Protein AF-A0A0D2AFC0-F1 (afdb_monomer)

pLDDT: mean 76.7, std 15.27, range [37.78, 96.12]

Organism: NCBI:txid253628

Solvent-accessible surface area (backbone atoms only — not comparable to full-atom values): 26621 Å² total; per-residue (Å²): 107,63,68,58,48,31,53,48,47,60,70,55,43,52,55,47,81,60,51,35,32,42,37,38,34,29,45,42,29,90,79,86,45,70,69,43,75,47,75,46,79,45,50,64,68,56,61,73,62,52,71,97,70,82,66,80,86,52,96,75,54,50,49,66,20,34,40,34,39,32,25,37,30,46,81,75,99,47,49,31,34,31,43,46,69,71,55,46,56,49,48,38,62,78,33,56,51,63,70,59,46,58,46,43,74,69,44,63,78,32,40,81,47,78,50,77,39,46,70,35,89,90,42,67,86,74,35,71,36,34,41,37,42,34,45,28,58,48,57,43,84,92,75,46,35,54,32,41,33,38,24,30,33,65,88,76,36,27,38,25,22,39,37,36,12,47,33,32,75,46,65,46,65,40,88,90,38,70,92,63,54,62,27,58,51,62,56,48,50,61,52,51,69,74,40,68,92,46,47,62,43,85,53,42,65,63,40,51,52,54,45,50,55,51,52,53,52,48,49,44,48,66,54,54,52,47,47,57,50,45,54,49,35,53,75,71,65,81,57,88,80,81,73,91,84,42,73,64,57,58,51,51,55,58,58,49,67,58,52,75,79,72,76,80,94,84,67,80,89,84,64,65,53,70,68,62,47,53,55,50,52,55,50,52,53,51,52,50,54,53,45,62,61,53,47,52,45,31,49,50,51,33,51,51,45,50,50,52,56,50,52,40,60,77,69,49,74,66,82,63,94,81,62,76,58,61,56,62,50,49,37,52,50,44,37,52,53,22,53,51,51,38,54,50,48,53,52,53,50,54,52,50,53,50,52,52,55,51,52,52,51,42,50,51,51,42,54,51,49,51,52,51,50,51,51,52,52,50,53,52,50,49,52,53,52,55,53,49,52,52,56,55,49,51,53,53,49,53,49,57,61,47,49,46,48,52,51,49,53,48,54,64,65,63,73,77,61,85,82,78,79,76,88,89,74,67,104,63,66,92,64,61,60,56,54,55,67,49,35,52,58,50,38,50,50,49,50,50,53,50,54,50,52,51,52,52,52,55,50,51,55,48,52,56,49,54,54,52,54,55,54,55,62,59,73,76,106

Structure (mmCIF, N/CA/C/O backbone):
data_AF-A0A0D2AFC0-F1
#
_entry.id   AF-A0A0D2AFC0-F1
#
loop_
_atom_site.group_PDB
_atom_site.id
_atom_site.type_symbol
_atom_site.label_atom_id
_atom_site.label_alt_id
_atom_site.label_comp_id
_atom_site.label_asym_id
_atom_site.label_entity_id
_atom_site.label_seq_id
_atom_site.pdbx_PDB_ins_code
_atom_site.Cartn_x
_atom_site.Cartn_y
_atom_site.Cartn_z
_atom_site.occupancy
_atom_site.B_iso_or_equiv
_atom_site.auth_seq_id
_atom_site.auth_comp_id
_atom_site.auth_asym_id
_atom_site.auth_atom_id
_atom_site.pdbx_PDB_model_num
ATOM 1 N N . MET A 1 1 ? -28.592 10.069 3.869 1.00 50.53 1 MET A N 1
ATOM 2 C CA . MET A 1 1 ? -27.474 9.676 2.987 1.00 50.53 1 MET A CA 1
ATOM 3 C C . MET A 1 1 ? -26.913 8.313 3.384 1.00 50.53 1 MET A C 1
ATOM 5 O O . MET A 1 1 ? -27.216 7.357 2.685 1.00 50.53 1 MET A O 1
ATOM 9 N N . PHE A 1 2 ? -26.285 8.172 4.559 1.00 52.59 2 PHE A N 1
ATOM 10 C CA . PHE A 1 2 ? -25.683 6.910 5.035 1.00 52.59 2 PHE A CA 1
ATOM 11 C C . PHE A 1 2 ? -26.592 5.670 4.975 1.00 52.59 2 PHE A C 1
ATOM 13 O O . PHE A 1 2 ? -26.170 4.616 4.520 1.00 52.59 2 PHE A O 1
ATOM 20 N N . ARG A 1 3 ? -27.876 5.784 5.352 1.00 66.12 3 ARG A N 1
ATOM 21 C CA . ARG A 1 3 ? -28.827 4.657 5.249 1.00 66.12 3 ARG A CA 1
ATOM 22 C C . ARG A 1 3 ? -29.065 4.188 3.810 1.00 66.12 3 ARG A C 1
ATOM 24 O O . ARG A 1 3 ? -29.217 2.992 3.594 1.00 66.12 3 ARG A O 1
ATOM 31 N N . ALA A 1 4 ? -29.095 5.108 2.845 1.00 64.38 4 ALA A N 1
ATOM 32 C CA . ALA A 1 4 ? -29.306 4.777 1.436 1.00 64.38 4 ALA A CA 1
ATOM 33 C C . ALA A 1 4 ? -28.051 4.138 0.820 1.00 64.38 4 ALA A C 1
ATOM 35 O O . ALA A 1 4 ? -28.157 3.180 0.063 1.00 64.38 4 ALA A O 1
ATOM 36 N N . GLU A 1 5 ? -26.863 4.623 1.189 1.00 67.88 5 GLU A N 1
ATOM 37 C CA . GLU A 1 5 ? -25.587 4.029 0.768 1.00 67.88 5 GLU A CA 1
ATOM 38 C C . GLU A 1 5 ? -25.391 2.637 1.362 1.00 67.88 5 GLU A C 1
ATOM 40 O O . GLU A 1 5 ? -25.075 1.702 0.634 1.00 67.88 5 GLU A O 1
ATOM 45 N N . ARG A 1 6 ? -25.698 2.472 2.652 1.00 77.31 6 ARG A N 1
ATOM 46 C CA . ARG A 1 6 ? -25.731 1.167 3.317 1.00 77.31 6 ARG A CA 1
ATOM 47 C C . ARG A 1 6 ? -26.692 0.200 2.621 1.00 77.31 6 ARG A C 1
ATOM 49 O O . ARG A 1 6 ? -26.333 -0.944 2.377 1.00 77.31 6 ARG A O 1
ATOM 56 N N . GLN A 1 7 ? -27.913 0.636 2.300 1.00 73.81 7 GLN A N 1
ATOM 57 C CA . GLN A 1 7 ? -28.886 -0.214 1.602 1.00 73.81 7 GLN A CA 1
ATOM 58 C C . GLN A 1 7 ? -28.420 -0.611 0.198 1.00 73.81 7 GLN A C 1
ATOM 60 O O . GLN A 1 7 ? -28.659 -1.743 -0.211 1.00 73.81 7 GLN A O 1
ATOM 65 N N . ARG A 1 8 ? -27.724 0.285 -0.512 1.00 76.94 8 ARG A N 1
ATOM 66 C CA . ARG A 1 8 ? -27.108 -0.018 -1.808 1.00 76.94 8 ARG A CA 1
ATOM 67 C C . ARG A 1 8 ? -26.016 -1.081 -1.677 1.00 76.94 8 ARG A C 1
ATOM 69 O O . ARG A 1 8 ? -26.073 -2.060 -2.408 1.00 76.94 8 ARG A O 1
ATOM 76 N N . ALA A 1 9 ? -25.098 -0.913 -0.724 1.00 62.31 9 ALA A N 1
ATOM 77 C CA . ALA A 1 9 ? -23.998 -1.850 -0.483 1.00 62.31 9 ALA A CA 1
ATOM 78 C C . ALA A 1 9 ? -24.488 -3.246 -0.051 1.00 62.31 9 ALA A C 1
ATOM 80 O O . ALA A 1 9 ? -23.914 -4.268 -0.410 1.00 62.31 9 ALA A O 1
ATOM 81 N N . LEU A 1 10 ? -25.596 -3.309 0.697 1.00 66.62 10 LEU A N 1
ATOM 82 C CA . LEU A 1 10 ? -26.253 -4.579 1.026 1.00 66.62 10 LEU A CA 1
ATOM 83 C C . LEU A 1 10 ? -26.906 -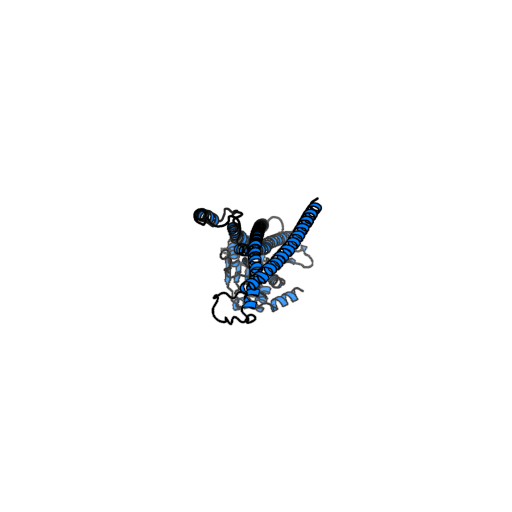5.251 -0.185 1.00 66.62 10 LEU A C 1
ATOM 85 O O . LEU A 1 10 ? -27.021 -6.472 -0.206 1.00 66.62 10 LEU A O 1
ATOM 89 N N . ALA A 1 11 ? -27.389 -4.472 -1.153 1.00 63.38 11 ALA A N 1
ATOM 90 C CA . ALA A 1 11 ? -28.033 -5.001 -2.351 1.00 63.38 11 ALA A CA 1
ATOM 91 C C . ALA A 1 11 ? -27.020 -5.491 -3.400 1.00 63.38 11 ALA A C 1
ATOM 93 O O . ALA A 1 11 ? -27.361 -6.363 -4.192 1.00 63.38 11 ALA A O 1
ATOM 94 N N . SER A 1 12 ? -25.801 -4.940 -3.407 1.00 57.91 12 SER A N 1
ATOM 95 C CA . SER A 1 12 ? -24.704 -5.307 -4.316 1.00 57.91 12 SER A CA 1
ATOM 96 C C . SER A 1 12 ? -23.856 -6.489 -3.831 1.00 57.91 12 SER A C 1
ATOM 98 O O . SER A 1 12 ? -23.045 -6.998 -4.601 1.00 57.91 12 SER A O 1
ATOM 100 N N . ALA A 1 13 ? -24.000 -6.914 -2.571 1.00 57.88 13 ALA A N 1
ATOM 101 C CA . ALA A 1 13 ? -23.167 -7.960 -1.989 1.00 57.88 13 ALA A CA 1
ATOM 102 C C . ALA A 1 13 ? -23.596 -9.378 -2.430 1.00 57.88 13 ALA A C 1
ATOM 104 O O . ALA A 1 13 ? -24.714 -9.799 -2.136 1.00 57.88 13 ALA A O 1
ATOM 105 N N . ASP A 1 14 ? -22.699 -10.140 -3.077 1.00 58.59 14 ASP A N 1
ATOM 106 C CA . ASP A 1 14 ? -22.885 -11.587 -3.332 1.00 58.59 14 ASP A CA 1
ATOM 107 C C . ASP A 1 14 ? -22.420 -12.388 -2.104 1.00 58.59 14 ASP A C 1
ATOM 109 O O . ASP A 1 14 ? -21.255 -12.306 -1.694 1.00 58.59 14 ASP A O 1
ATOM 113 N N . CYS A 1 15 ? -23.344 -13.140 -1.504 1.00 54.88 15 CYS A N 1
ATOM 114 C CA . CYS A 1 15 ? -23.172 -13.831 -0.230 1.00 54.88 15 CYS A CA 1
ATOM 115 C C . CYS A 1 15 ? -22.969 -15.338 -0.441 1.00 54.88 15 CYS A C 1
ATOM 117 O O . CYS A 1 15 ? -23.855 -16.003 -0.978 1.00 54.88 15 CYS A O 1
ATOM 119 N N . ARG A 1 16 ? -21.845 -15.907 0.017 1.00 55.41 16 ARG A N 1
ATOM 120 C CA . ARG A 1 16 ? -21.543 -17.354 -0.100 1.00 55.41 16 ARG A CA 1
ATOM 121 C C . ARG A 1 16 ? -21.120 -17.959 1.237 1.00 55.41 16 ARG A C 1
ATOM 123 O O . ARG A 1 16 ? -20.738 -17.201 2.123 1.00 55.41 16 ARG A O 1
ATOM 130 N N . ASP A 1 17 ? -21.226 -19.292 1.344 1.00 55.62 17 ASP A N 1
ATOM 131 C CA . ASP A 1 17 ? -20.921 -20.160 2.499 1.00 55.62 17 ASP A CA 1
ATOM 132 C C . ASP A 1 17 ? -20.212 -19.459 3.667 1.00 55.62 17 ASP A C 1
ATOM 134 O O . ASP A 1 17 ? -19.065 -19.014 3.548 1.00 55.62 17 ASP A O 1
ATOM 138 N N . THR A 1 18 ? -20.893 -19.374 4.814 1.00 56.69 18 THR A N 1
ATOM 139 C CA . THR A 1 18 ? -20.392 -18.644 5.982 1.00 56.69 18 THR A CA 1
ATOM 140 C C . THR A 1 18 ? -19.062 -19.194 6.467 1.00 56.69 18 THR A C 1
ATOM 142 O O . THR A 1 18 ? -18.979 -20.315 6.971 1.00 56.69 18 THR A O 1
ATOM 145 N N . GLN A 1 19 ? -18.040 -18.349 6.389 1.00 71.69 19 GLN A N 1
ATOM 146 C CA . GLN A 1 19 ? -16.761 -18.532 7.064 1.00 71.69 19 GLN A CA 1
ATOM 147 C C . GLN A 1 19 ? -16.556 -17.353 8.012 1.00 71.69 19 GLN A C 1
ATOM 149 O O . GLN A 1 19 ? -15.789 -16.429 7.736 1.00 71.69 19 GLN A O 1
ATOM 154 N N . LEU A 1 20 ? -17.313 -17.367 9.110 1.00 85.25 20 LEU A N 1
ATOM 155 C CA . LEU A 1 20 ? -17.203 -16.392 10.185 1.00 85.25 20 LEU A CA 1
ATOM 156 C C . LEU A 1 20 ? -16.327 -16.968 11.292 1.00 85.25 20 LEU A C 1
ATOM 158 O O . LEU A 1 20 ? -16.495 -18.118 11.689 1.00 85.25 20 LEU A O 1
ATOM 162 N N . TRP A 1 21 ? -15.431 -16.153 11.822 1.00 88.06 21 TRP A N 1
ATOM 163 C CA . TRP A 1 21 ? -14.690 -16.453 13.037 1.00 88.06 21 TRP A CA 1
ATOM 164 C C . TRP A 1 21 ? -15.018 -15.421 14.101 1.00 88.06 21 TRP A C 1
ATOM 166 O O . TRP A 1 21 ? -15.211 -14.247 13.788 1.00 88.06 21 TRP A O 1
ATOM 176 N N . LEU A 1 22 ? -15.068 -15.854 15.353 1.00 90.19 22 LEU A N 1
ATOM 177 C CA . LEU A 1 22 ? -15.228 -14.974 16.496 1.00 90.19 22 LEU A CA 1
ATOM 178 C C . LEU A 1 22 ? -13.987 -15.050 17.374 1.00 90.19 22 LEU A C 1
ATOM 180 O O . LEU A 1 22 ? -13.586 -16.136 17.792 1.00 90.19 22 LEU A O 1
ATOM 184 N N . LEU A 1 23 ? -13.416 -13.885 17.666 1.00 90.94 23 LEU A N 1
ATOM 185 C CA . LEU A 1 23 ? -12.349 -13.705 18.634 1.00 90.94 23 LEU A CA 1
ATOM 186 C C . LEU A 1 23 ? -12.889 -12.977 19.866 1.00 90.94 23 LEU A C 1
ATOM 188 O O . LEU A 1 23 ? -13.403 -11.864 19.755 1.00 90.94 23 LEU A O 1
ATOM 192 N N . GLU A 1 24 ? -12.751 -13.591 21.037 1.00 91.56 24 GLU A N 1
ATOM 193 C CA . GLU A 1 24 ? -13.150 -13.023 22.323 1.00 91.56 24 GLU A CA 1
ATOM 194 C C . GLU A 1 24 ? -11.982 -13.021 23.309 1.00 91.56 24 GLU A C 1
ATOM 196 O O . GLU A 1 24 ? -11.335 -14.046 23.520 1.00 91.56 24 GLU A O 1
ATOM 201 N N . CYS A 1 25 ? -11.748 -11.880 23.953 1.00 90.12 25 CYS A N 1
ATOM 202 C CA . CYS A 1 25 ? -10.840 -11.764 25.089 1.00 90.12 25 CYS A CA 1
ATOM 203 C C . CYS A 1 25 ? -11.656 -11.572 26.363 1.00 90.12 25 CYS A C 1
ATOM 205 O O . CYS A 1 25 ? -12.427 -10.611 26.472 1.00 90.12 25 CYS A O 1
ATOM 207 N N . CYS A 1 26 ? -11.473 -12.473 27.322 1.00 87.25 26 CYS A N 1
ATOM 208 C CA . CYS A 1 26 ? -12.219 -12.511 28.572 1.00 87.25 26 CYS A CA 1
ATOM 209 C C . CYS A 1 26 ? -11.268 -12.382 29.760 1.00 87.25 26 CYS A C 1
ATOM 211 O O . CYS A 1 26 ? -10.314 -13.160 29.874 1.00 87.25 26 CYS A O 1
ATOM 213 N N . ASP A 1 27 ? -11.556 -11.433 30.652 1.00 82.25 27 ASP A N 1
ATOM 214 C CA . ASP A 1 27 ? -10.816 -11.264 31.903 1.00 82.25 27 ASP A CA 1
ATOM 215 C C . ASP A 1 27 ? -10.863 -12.538 32.756 1.00 82.25 27 ASP A C 1
ATOM 217 O O . ASP A 1 27 ? -11.781 -13.360 32.658 1.00 82.25 27 ASP A O 1
ATOM 221 N N . ALA A 1 28 ? -9.880 -12.666 33.644 1.00 71.38 28 ALA A N 1
ATOM 222 C CA . ALA A 1 28 ? -9.884 -13.667 34.698 1.00 71.38 28 ALA A CA 1
ATOM 223 C C . ALA A 1 28 ? -11.192 -13.613 35.511 1.00 71.38 28 ALA A C 1
ATOM 225 O O . ALA A 1 28 ? -11.603 -12.550 35.984 1.00 71.38 28 ALA A O 1
ATOM 226 N N . ALA A 1 29 ? -11.839 -14.765 35.712 1.00 63.09 29 ALA A N 1
ATOM 227 C CA . ALA A 1 29 ? -12.912 -14.873 36.698 1.00 63.09 29 ALA A CA 1
ATOM 228 C C . ALA A 1 29 ? -12.354 -14.583 38.105 1.00 63.09 29 ALA A C 1
ATOM 230 O O . ALA A 1 29 ? -11.208 -14.934 38.399 1.00 63.09 29 ALA A O 1
ATOM 231 N N . GLN A 1 30 ? -13.165 -13.973 38.980 1.00 56.94 30 GLN A N 1
ATOM 232 C CA . GLN A 1 30 ? -12.743 -13.506 40.314 1.00 56.94 30 GLN A CA 1
ATOM 233 C C . GLN A 1 30 ? -12.141 -14.621 41.198 1.00 56.94 30 GLN A C 1
ATOM 235 O O . GLN A 1 30 ? -11.367 -14.331 42.107 1.00 56.94 30 GLN A O 1
ATOM 240 N N . SER A 1 31 ? -12.421 -15.896 40.902 1.00 46.75 31 SER A N 1
ATOM 241 C CA . SER A 1 31 ? -11.802 -17.065 41.530 1.00 46.75 31 SER A CA 1
ATOM 242 C C . SER A 1 31 ? -10.705 -17.682 40.638 1.00 46.75 31 SER A C 1
ATOM 244 O O . SER A 1 31 ? -10.958 -18.623 39.888 1.00 46.75 31 SER A O 1
ATOM 246 N N . ALA A 1 32 ? -9.476 -17.164 40.727 1.00 52.44 32 ALA A N 1
ATOM 247 C CA . ALA A 1 32 ? -8.241 -17.808 40.240 1.00 52.44 32 ALA A CA 1
ATOM 248 C C . ALA A 1 32 ? -8.150 -18.168 38.733 1.00 52.44 32 ALA A C 1
ATOM 250 O O . ALA A 1 32 ? -7.358 -19.033 38.358 1.00 52.44 32 ALA A O 1
ATOM 251 N N . GLY A 1 33 ? -8.921 -17.519 37.855 1.00 62.12 33 GLY A N 1
ATOM 252 C CA . GLY A 1 33 ? -8.792 -17.719 36.406 1.00 62.12 33 GLY A CA 1
ATOM 253 C C . GLY A 1 33 ? -7.587 -16.980 35.813 1.00 62.12 33 GLY A C 1
ATOM 254 O O . GLY A 1 33 ? -7.225 -15.907 36.282 1.00 62.12 33 GLY A O 1
ATOM 255 N N . THR A 1 34 ? -6.979 -17.513 34.753 1.00 76.12 34 THR A N 1
ATOM 256 C CA . THR A 1 34 ? -6.109 -16.727 33.864 1.00 76.12 34 THR A CA 1
ATOM 257 C C . THR A 1 34 ? -6.965 -15.985 32.829 1.00 76.12 34 THR A C 1
ATOM 259 O O . THR A 1 34 ? -8.033 -16.484 32.462 1.00 76.12 34 THR A O 1
ATOM 262 N N . PRO A 1 35 ? -6.551 -14.795 32.352 1.00 83.31 35 PRO A N 1
ATOM 263 C CA . PRO A 1 35 ? -7.200 -14.158 31.210 1.00 83.31 35 PRO A CA 1
ATOM 264 C C . PRO A 1 35 ? -7.136 -15.098 30.000 1.00 83.31 35 PRO A C 1
ATOM 266 O O . PRO A 1 35 ? -6.116 -15.747 29.763 1.00 83.31 35 PRO A O 1
ATOM 269 N N . THR A 1 36 ? -8.233 -15.201 29.249 1.00 87.38 36 THR A N 1
ATOM 270 C CA . THR A 1 36 ? -8.338 -16.145 28.125 1.00 87.38 36 THR A CA 1
ATOM 271 C C . THR A 1 36 ? -8.664 -15.428 26.827 1.00 87.38 36 THR A C 1
ATOM 273 O O . THR A 1 36 ? -9.523 -14.548 26.796 1.00 87.38 36 THR A O 1
ATOM 276 N N . VAL A 1 37 ? -7.994 -15.836 25.750 1.00 88.56 37 VAL A N 1
ATOM 277 C CA . VAL A 1 37 ? -8.337 -15.454 24.379 1.00 88.56 37 VAL A CA 1
ATOM 278 C C . VAL A 1 37 ? -8.911 -16.682 23.691 1.00 88.56 37 VAL A C 1
ATOM 280 O O . VAL A 1 37 ? -8.296 -17.747 23.680 1.00 88.56 37 VAL A O 1
ATOM 283 N N . ARG A 1 38 ? -10.124 -16.558 23.159 1.00 87.50 38 ARG A N 1
ATOM 284 C CA . ARG A 1 38 ? -10.822 -17.616 22.427 1.00 87.50 38 ARG A CA 1
ATOM 285 C C . ARG A 1 38 ? -10.986 -17.177 20.985 1.00 87.50 38 ARG A C 1
ATOM 287 O O . ARG A 1 38 ? -11.400 -16.052 20.736 1.00 87.50 38 ARG A O 1
ATOM 294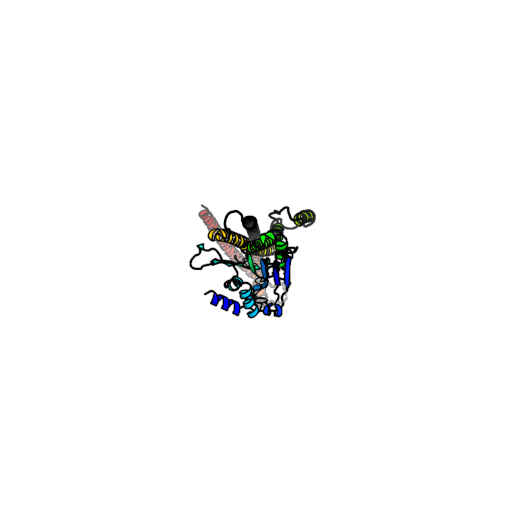 N N . CYS A 1 39 ? -10.673 -18.063 20.051 1.00 87.00 39 CYS A N 1
ATOM 295 C CA . CYS A 1 39 ? -10.860 -17.839 18.625 1.00 87.00 39 CYS A CA 1
ATOM 296 C C . CYS A 1 39 ? -11.507 -19.090 18.032 1.00 87.00 39 CYS A C 1
ATOM 298 O O . CYS A 1 39 ? -10.921 -20.171 18.086 1.00 87.00 39 CYS A O 1
ATOM 300 N N . GLU A 1 40 ? -12.732 -18.971 17.525 1.00 87.38 40 GLU A N 1
ATOM 301 C CA . GLU A 1 40 ? -13.500 -20.115 17.027 1.00 87.38 40 GLU A CA 1
ATOM 302 C C . GLU A 1 40 ? -14.260 -19.793 15.739 1.00 87.38 40 GLU A C 1
ATOM 304 O O . GLU A 1 40 ? -14.728 -18.674 15.530 1.00 87.38 40 GLU A O 1
ATOM 309 N N . ALA A 1 41 ? -14.408 -20.802 14.881 1.00 85.00 41 ALA A N 1
ATOM 310 C CA . ALA A 1 41 ? -15.235 -20.714 13.686 1.00 85.00 41 ALA A CA 1
ATOM 311 C C . ALA A 1 41 ? -16.722 -20.839 14.055 1.00 85.00 41 ALA A C 1
ATOM 313 O O . ALA A 1 41 ? -17.114 -21.676 14.871 1.00 85.00 41 ALA A O 1
ATOM 314 N N . TRP A 1 42 ? -17.556 -20.007 13.442 1.00 84.88 42 TRP A N 1
ATOM 315 C CA . TRP A 1 42 ? -18.993 -19.937 13.674 1.00 84.88 42 TRP A CA 1
ATOM 316 C C . TRP A 1 42 ? -19.764 -20.375 12.429 1.00 84.88 42 TRP A C 1
ATOM 318 O O . TRP A 1 42 ? -19.487 -19.924 11.318 1.00 84.88 42 TRP A O 1
ATOM 328 N N . SER A 1 43 ? -20.764 -21.238 12.628 1.00 81.69 43 SER A N 1
ATOM 329 C CA . SER A 1 43 ? -21.727 -21.612 11.588 1.00 81.69 43 SER A CA 1
ATOM 330 C C . SER A 1 43 ? -22.834 -20.561 11.451 1.00 81.69 43 SER A C 1
ATOM 332 O O . SER A 1 43 ? -23.143 -19.848 12.411 1.00 81.69 43 SER A O 1
ATOM 334 N N . SER A 1 44 ? -23.497 -20.516 10.288 1.00 78.38 44 SER A N 1
ATOM 335 C CA . SER A 1 44 ? -24.725 -19.730 10.077 1.00 78.38 44 SER A CA 1
ATOM 336 C C . SER A 1 44 ? -25.768 -19.938 11.176 1.00 78.38 44 SER A C 1
ATOM 338 O O . SER A 1 44 ? -26.367 -18.978 11.653 1.00 78.38 44 SER A O 1
ATOM 340 N N . GLU A 1 45 ? -26.000 -21.187 11.588 1.00 80.62 45 GLU A N 1
ATOM 341 C CA . GLU A 1 45 ? -26.992 -21.518 12.617 1.00 80.62 45 GLU A CA 1
ATOM 342 C C . GLU A 1 45 ? -26.627 -20.896 13.963 1.00 80.62 45 GLU A C 1
ATOM 344 O O . GLU A 1 45 ? -27.470 -20.274 14.607 1.00 80.62 45 GLU A O 1
ATOM 349 N N . ARG A 1 46 ? -25.350 -20.991 14.351 1.00 81.62 46 ARG A N 1
ATOM 350 C CA . ARG A 1 46 ? -24.843 -20.417 15.599 1.00 81.62 46 ARG A CA 1
ATOM 351 C C . ARG A 1 46 ? -24.908 -18.890 15.593 1.00 81.62 46 ARG A C 1
ATOM 353 O O . ARG A 1 46 ? -25.275 -18.298 16.600 1.00 81.62 46 ARG A O 1
ATOM 360 N N . LEU A 1 47 ? -24.613 -18.264 14.454 1.00 81.69 47 LEU A N 1
ATOM 361 C CA . LEU A 1 47 ? -24.730 -16.818 14.257 1.00 81.69 47 LEU A CA 1
ATOM 362 C C . LEU A 1 47 ? -26.183 -16.332 14.338 1.00 81.69 47 LEU A C 1
ATOM 364 O O . LEU A 1 47 ? -26.456 -15.298 14.936 1.00 81.69 47 LEU A O 1
ATOM 368 N N . ARG A 1 48 ? -27.138 -17.076 13.771 1.00 79.25 48 ARG A N 1
ATOM 369 C CA . ARG A 1 48 ? -28.570 -16.737 13.867 1.00 79.25 48 ARG A CA 1
ATOM 370 C C . ARG A 1 48 ? -29.138 -16.986 15.260 1.00 79.25 48 ARG A C 1
ATOM 372 O O . ARG A 1 48 ? -30.045 -16.277 15.680 1.00 79.25 48 ARG A O 1
ATOM 379 N N . ALA A 1 49 ? -28.597 -17.974 15.965 1.00 80.50 49 ALA A N 1
ATOM 380 C CA . ALA A 1 49 ? -28.909 -18.260 17.358 1.00 80.50 49 ALA A CA 1
ATOM 381 C C . ALA A 1 49 ? -28.107 -17.390 18.344 1.00 80.50 49 ALA A C 1
ATOM 383 O O . ALA A 1 49 ? -28.149 -17.661 19.545 1.00 80.50 49 ALA A O 1
ATOM 384 N N . TRP A 1 50 ? -27.370 -16.376 17.863 1.00 77.12 50 TRP A N 1
ATOM 385 C CA . TRP A 1 50 ? -26.551 -15.517 18.713 1.00 77.12 50 TRP A CA 1
ATOM 386 C C . TRP A 1 50 ? -27.430 -14.899 19.810 1.00 77.12 50 TRP A C 1
ATOM 388 O O . TRP A 1 50 ? -28.384 -14.178 19.504 1.00 77.12 50 TRP A O 1
ATOM 398 N N . PRO A 1 51 ? -27.151 -15.173 21.097 1.00 58.47 51 PRO A N 1
ATOM 399 C CA . PRO A 1 51 ? -27.963 -14.644 22.177 1.00 58.47 51 PRO A CA 1
ATOM 400 C C . PRO A 1 51 ? -27.795 -13.123 22.249 1.00 58.47 51 PRO A C 1
ATOM 402 O O . PRO A 1 51 ? -26.700 -12.630 22.508 1.00 58.47 51 PRO A O 1
ATOM 405 N N . ILE A 1 52 ? -28.908 -12.404 22.080 1.00 51.22 52 ILE A N 1
ATOM 406 C CA . ILE A 1 52 ? -29.052 -10.931 21.975 1.00 51.22 52 ILE A CA 1
ATOM 407 C C . ILE A 1 52 ? -28.550 -10.166 23.232 1.00 51.22 52 ILE A C 1
ATOM 409 O O . ILE A 1 52 ? -28.641 -8.946 23.350 1.00 51.22 52 ILE A O 1
ATOM 413 N N . THR A 1 53 ? -27.994 -10.865 24.219 1.00 49.44 53 THR A N 1
ATOM 414 C CA . THR A 1 53 ? -27.532 -10.299 25.486 1.00 49.44 53 THR A CA 1
ATOM 415 C C . THR A 1 53 ? -26.370 -11.107 26.051 1.00 49.44 53 THR A C 1
ATOM 417 O O . THR A 1 53 ? -26.559 -12.012 26.857 1.00 49.44 53 THR A O 1
ATOM 420 N N . LEU A 1 54 ? -25.145 -10.727 25.695 1.00 48.41 54 LEU A N 1
ATOM 421 C CA . LEU A 1 54 ? -23.958 -10.988 26.516 1.00 48.41 54 LEU A CA 1
ATOM 422 C C . LEU A 1 54 ? -23.359 -9.651 26.966 1.00 48.41 54 LEU A C 1
ATOM 424 O O . LEU A 1 54 ? -22.193 -9.351 26.726 1.00 48.41 54 LEU A O 1
ATOM 428 N N . ARG A 1 55 ? -24.189 -8.829 27.622 1.00 49.81 55 ARG A N 1
ATOM 429 C CA . ARG A 1 55 ? -23.712 -7.975 28.717 1.00 49.81 55 ARG A CA 1
ATOM 430 C C . ARG A 1 55 ? -23.576 -8.922 29.903 1.00 49.81 55 ARG A C 1
ATOM 432 O O . ARG A 1 55 ? -24.560 -9.578 30.221 1.00 49.81 55 ARG A O 1
ATOM 439 N N . SER A 1 56 ? -22.398 -9.076 30.507 1.00 48.66 56 SER A N 1
ATOM 440 C CA . SER A 1 56 ? -22.237 -9.998 31.642 1.00 48.66 56 SER A CA 1
ATOM 441 C C . SER A 1 56 ? -23.232 -9.613 32.747 1.00 48.66 56 SER A C 1
ATOM 443 O O . SER A 1 56 ? -23.096 -8.547 33.347 1.00 48.66 56 SER A O 1
ATOM 445 N N . THR A 1 57 ? -24.259 -10.423 32.998 1.00 44.53 57 THR A N 1
ATOM 446 C CA . THR A 1 57 ? -25.302 -10.091 33.985 1.00 44.53 57 THR A CA 1
ATOM 447 C C . THR A 1 57 ? -25.042 -10.694 35.366 1.00 44.53 57 THR A C 1
ATOM 449 O O . THR A 1 57 ? -25.845 -10.483 36.268 1.00 44.53 57 THR A O 1
ATOM 452 N N . GLY A 1 58 ? -23.926 -11.407 35.570 1.00 49.81 58 GLY A N 1
ATOM 453 C CA . GLY A 1 58 ? -23.570 -12.010 36.858 1.00 49.81 58 GLY A CA 1
ATOM 454 C C . GLY A 1 58 ? -22.207 -11.541 37.390 1.00 49.81 58 GLY A C 1
ATOM 455 O O . GLY A 1 58 ? -21.281 -11.396 36.592 1.00 49.81 58 GLY A O 1
ATOM 456 N N . PRO A 1 59 ? -22.046 -11.339 38.714 1.00 52.81 59 PRO A N 1
ATOM 457 C CA . PRO A 1 59 ? -20.766 -10.973 39.333 1.00 52.81 59 PRO A CA 1
ATOM 458 C C . PRO A 1 59 ? -19.666 -12.044 39.173 1.00 52.81 59 PRO A C 1
ATOM 460 O O . PRO A 1 59 ? -18.490 -11.685 39.176 1.00 52.81 59 PRO A O 1
ATOM 463 N N . ASP A 1 60 ? -20.040 -13.312 38.958 1.00 53.19 60 ASP A N 1
ATOM 464 C CA . ASP A 1 60 ? -19.123 -14.461 38.835 1.00 53.19 60 ASP A CA 1
ATOM 465 C C . ASP A 1 60 ? -18.715 -14.824 37.393 1.00 53.19 60 ASP A C 1
ATOM 467 O O . ASP A 1 60 ? -17.889 -15.715 37.193 1.00 53.19 60 ASP A O 1
ATOM 471 N N . GLN A 1 61 ? -19.265 -14.167 36.364 1.00 60.91 61 GLN A N 1
ATOM 472 C CA . GLN A 1 61 ? -18.886 -14.462 34.977 1.00 60.91 61 GLN A CA 1
ATOM 473 C C . GLN A 1 61 ? -17.684 -13.619 34.522 1.00 60.91 61 GLN A C 1
ATOM 475 O O . GLN A 1 61 ? -17.615 -12.428 34.841 1.00 60.91 61 GLN A O 1
ATOM 480 N N . PRO A 1 62 ? -16.745 -14.202 33.748 1.00 66.06 62 PRO A N 1
ATOM 481 C CA . PRO A 1 62 ? -15.622 -13.455 33.197 1.00 66.06 62 PRO A CA 1
ATOM 482 C C . PRO A 1 62 ? -16.138 -12.344 32.274 1.00 66.06 62 PRO A C 1
ATOM 484 O O . PRO A 1 62 ? -16.983 -12.574 31.404 1.00 66.06 62 PRO A O 1
ATOM 487 N N . LYS A 1 63 ? -15.647 -11.119 32.480 1.00 81.12 63 LYS A N 1
ATOM 488 C CA . LYS A 1 63 ? -16.047 -9.961 31.675 1.00 81.12 63 LYS A CA 1
ATOM 489 C C . LYS A 1 63 ? -15.360 -10.023 30.316 1.00 81.12 63 LYS A C 1
ATOM 491 O O . LYS A 1 63 ? -14.136 -10.102 30.237 1.00 81.12 63 LYS A O 1
ATOM 496 N N . VAL A 1 64 ? -16.153 -9.960 29.252 1.00 85.94 64 VAL A N 1
ATOM 497 C CA . VAL A 1 64 ? -15.644 -9.832 27.882 1.00 85.94 64 VAL A CA 1
ATOM 498 C C . VAL A 1 64 ? -15.098 -8.419 27.704 1.00 85.94 64 VAL A C 1
ATOM 500 O O . VAL A 1 64 ? -15.807 -7.452 27.971 1.00 85.94 64 VAL A O 1
ATOM 503 N N . LYS A 1 65 ? -13.847 -8.304 27.259 1.00 90.44 65 LYS A N 1
ATOM 504 C CA . LYS A 1 65 ? -13.165 -7.027 27.005 1.00 90.44 65 LYS A CA 1
ATOM 505 C C . LYS A 1 65 ? -12.995 -6.722 25.531 1.00 90.44 65 LYS A C 1
ATOM 507 O O . LYS A 1 65 ? -13.082 -5.565 25.132 1.00 90.44 65 LYS A O 1
ATOM 512 N N . ILE A 1 66 ? -12.778 -7.742 24.709 1.00 93.50 66 ILE A N 1
ATOM 513 C CA . ILE A 1 66 ? -12.683 -7.588 23.258 1.00 93.50 66 ILE A CA 1
ATOM 514 C C . ILE A 1 66 ? -13.546 -8.658 22.609 1.00 93.50 66 ILE A C 1
ATOM 516 O O . ILE A 1 66 ? -13.493 -9.816 23.014 1.00 93.50 66 ILE A O 1
ATOM 520 N N . ARG A 1 67 ? -14.324 -8.272 21.602 1.00 92.88 67 ARG A N 1
ATOM 521 C CA . ARG A 1 67 ? -15.131 -9.168 20.779 1.00 92.88 67 ARG A CA 1
ATOM 522 C C . ARG A 1 67 ? -15.044 -8.737 19.323 1.00 92.88 67 ARG A C 1
ATOM 524 O O . ARG A 1 67 ? -15.566 -7.689 18.953 1.00 92.88 67 ARG A O 1
ATOM 531 N N . LEU A 1 68 ? -14.397 -9.545 18.495 1.00 94.25 68 LEU A N 1
ATOM 532 C CA . LEU A 1 68 ? -14.185 -9.248 17.085 1.00 94.25 68 LEU A CA 1
ATOM 533 C C . LEU A 1 68 ? -14.695 -10.393 16.219 1.00 94.25 68 LEU A C 1
ATOM 535 O O . LEU A 1 68 ? -14.207 -11.516 16.314 1.00 94.25 68 LEU A O 1
ATOM 539 N N . ALA A 1 69 ? -15.650 -10.095 15.347 1.00 92.31 69 ALA A N 1
ATOM 540 C CA . ALA A 1 69 ? -15.993 -10.972 14.240 1.00 92.31 69 ALA A CA 1
ATOM 541 C C . ALA A 1 69 ? -14.951 -10.834 13.128 1.00 92.31 69 ALA A C 1
ATOM 543 O O . ALA A 1 69 ? -14.434 -9.750 12.884 1.00 92.31 69 ALA A O 1
ATOM 544 N N . ALA A 1 70 ? -14.653 -11.913 12.424 1.00 90.50 70 ALA A N 1
ATOM 545 C CA . ALA A 1 70 ? -13.713 -11.931 11.318 1.00 90.50 70 ALA A CA 1
ATOM 546 C C . ALA A 1 70 ? -14.324 -12.696 10.146 1.00 90.50 70 ALA A C 1
ATOM 548 O O . ALA A 1 70 ? -14.702 -13.858 10.287 1.00 90.50 70 ALA A O 1
ATOM 549 N N . CYS A 1 71 ? -14.428 -12.047 8.990 1.00 87.25 71 CYS A N 1
ATOM 550 C CA . CYS A 1 71 ? -14.969 -12.649 7.777 1.00 87.25 71 CYS A CA 1
ATOM 551 C C . CYS A 1 71 ? -14.105 -12.304 6.562 1.00 87.25 71 CYS A C 1
ATOM 553 O O . CYS A 1 71 ? -13.460 -11.254 6.507 1.00 87.25 71 CYS A O 1
ATOM 555 N N . ASN A 1 72 ? -14.087 -13.193 5.567 1.00 82.12 72 ASN A N 1
ATOM 556 C CA . ASN A 1 72 ? -13.439 -12.871 4.302 1.00 82.12 72 ASN A CA 1
ATOM 557 C C . ASN A 1 72 ? -14.345 -11.974 3.449 1.00 82.12 72 ASN A C 1
ATOM 559 O O . ASN A 1 72 ? -15.555 -12.200 3.347 1.00 82.12 72 ASN A O 1
ATOM 563 N N . ALA A 1 73 ? -13.735 -10.977 2.812 1.00 75.44 73 ALA A N 1
ATOM 564 C CA . ALA A 1 73 ? -14.390 -10.084 1.867 1.00 75.44 73 ALA A CA 1
ATOM 565 C C . ALA A 1 73 ? -13.504 -9.882 0.634 1.00 75.44 73 ALA A C 1
ATOM 567 O O . ALA A 1 73 ? -12.322 -9.566 0.769 1.00 75.44 73 ALA A O 1
ATOM 568 N N . MET A 1 74 ? -14.071 -10.022 -0.564 1.00 70.69 74 MET A N 1
ATOM 569 C CA . MET A 1 74 ? -13.368 -9.782 -1.827 1.00 70.69 74 MET A CA 1
ATOM 570 C C . MET A 1 74 ? -14.019 -8.640 -2.605 1.00 70.69 74 MET A C 1
ATOM 572 O O . MET A 1 74 ? -15.242 -8.526 -2.653 1.00 70.69 74 MET A O 1
ATOM 576 N N . LEU A 1 75 ? -13.191 -7.827 -3.266 1.00 63.34 75 LEU A N 1
ATOM 577 C CA . LEU A 1 75 ? -13.633 -6.820 -4.232 1.00 63.34 75 LEU A CA 1
ATOM 578 C C . LEU A 1 75 ? -13.012 -7.073 -5.605 1.00 63.34 75 LEU A C 1
ATOM 580 O O . LEU A 1 75 ? -11.985 -6.492 -5.958 1.00 63.34 75 LEU A O 1
ATOM 584 N N . PHE A 1 76 ? -13.680 -7.902 -6.406 1.00 61.25 76 PHE A N 1
ATOM 585 C CA . PHE A 1 76 ? -13.390 -8.079 -7.831 1.00 61.25 76 PHE A CA 1
ATOM 586 C C . PHE A 1 76 ? -14.642 -7.743 -8.641 1.00 61.25 76 PHE A C 1
ATOM 588 O O . PHE A 1 76 ? -15.507 -8.586 -8.850 1.00 61.25 76 PHE A O 1
ATOM 595 N N . GLY A 1 77 ? -14.748 -6.485 -9.074 1.00 61.22 77 GLY A N 1
ATOM 596 C CA . GLY A 1 77 ? -15.931 -5.966 -9.774 1.00 61.22 77 GLY A CA 1
ATOM 597 C C . GLY A 1 77 ? -17.064 -5.599 -8.813 1.00 61.22 77 GLY A C 1
ATOM 598 O O . GLY A 1 77 ? -17.427 -4.429 -8.754 1.00 61.22 77 GLY A O 1
ATOM 599 N N . GLU A 1 78 ? -17.515 -6.560 -8.004 1.00 64.31 78 GLU A N 1
ATOM 600 C CA . GLU A 1 78 ? -18.581 -6.424 -6.998 1.00 64.31 78 GLU A CA 1
ATOM 601 C C . GLU A 1 78 ? -18.085 -6.811 -5.593 1.00 64.31 78 GLU A C 1
ATOM 603 O O . GLU A 1 78 ? -17.080 -7.518 -5.448 1.00 64.31 78 GLU A O 1
ATOM 608 N N . LEU A 1 79 ? -18.778 -6.325 -4.556 1.00 73.56 79 LEU A N 1
ATOM 609 C CA . LEU A 1 79 ? -18.518 -6.690 -3.164 1.00 73.56 79 LEU A CA 1
ATOM 610 C C . LEU A 1 79 ? -18.977 -8.133 -2.932 1.00 73.56 79 LEU A C 1
ATOM 612 O O . LEU A 1 79 ? -20.141 -8.461 -3.133 1.00 73.56 79 LEU A O 1
ATOM 616 N N . ARG A 1 80 ? -18.076 -9.004 -2.479 1.00 74.50 80 ARG A N 1
ATOM 617 C CA . ARG A 1 80 ? -18.427 -10.363 -2.052 1.00 74.50 80 ARG A CA 1
ATOM 618 C C . ARG A 1 80 ? -18.087 -10.538 -0.589 1.00 74.50 80 ARG A C 1
ATOM 620 O O . ARG A 1 80 ? -16.918 -10.453 -0.217 1.00 74.50 80 ARG A O 1
ATOM 627 N N . LEU A 1 81 ? -19.105 -10.782 0.225 1.00 79.31 81 LEU A N 1
ATOM 628 C CA . LEU A 1 81 ? -18.963 -11.064 1.649 1.00 79.31 81 LEU A CA 1
ATOM 629 C C . LEU A 1 81 ? -19.279 -12.537 1.881 1.00 79.31 81 LEU A C 1
ATOM 631 O O . LEU A 1 81 ? -20.280 -13.047 1.388 1.00 79.31 81 LEU A O 1
ATOM 635 N N . HIS A 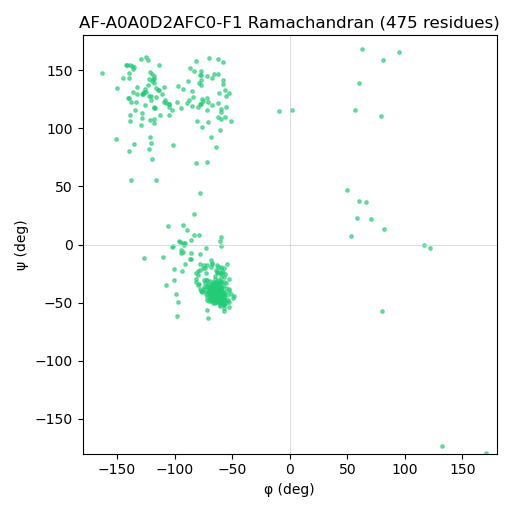1 82 ? -18.465 -13.227 2.675 1.00 79.25 82 HIS A N 1
ATOM 636 C CA . HIS A 1 82 ? -18.757 -14.603 3.103 1.00 79.25 82 HIS A CA 1
ATOM 637 C C . HIS A 1 82 ? -19.799 -14.624 4.245 1.00 79.25 82 HIS A C 1
ATOM 639 O O . HIS A 1 82 ? -19.610 -15.272 5.275 1.00 79.25 82 HIS A O 1
ATOM 645 N N . LEU A 1 83 ? -20.855 -13.820 4.093 1.00 80.06 83 LEU A N 1
ATOM 646 C CA . LEU A 1 83 ? -21.958 -13.593 5.024 1.00 80.06 83 LEU A CA 1
ATOM 647 C C . LEU A 1 83 ? -23.203 -13.247 4.212 1.00 80.06 83 LEU A C 1
ATOM 649 O O . LEU A 1 83 ? -23.121 -12.406 3.320 1.00 80.06 83 LEU A O 1
ATOM 653 N N . SER A 1 84 ? -24.352 -13.836 4.542 1.00 82.00 84 SER A N 1
ATOM 654 C CA . SER A 1 84 ? -25.649 -13.408 4.008 1.00 82.00 84 SER A CA 1
ATOM 655 C C . SER A 1 84 ? -26.082 -12.051 4.565 1.00 82.00 84 SER A C 1
ATOM 657 O O . SER A 1 84 ? -25.637 -11.612 5.626 1.00 82.00 84 SER A O 1
ATOM 659 N N . ARG A 1 85 ? -27.014 -11.385 3.872 1.00 82.69 85 ARG A N 1
ATOM 660 C CA . ARG A 1 85 ? -27.583 -10.108 4.325 1.00 82.69 85 ARG A CA 1
ATOM 661 C C . ARG A 1 85 ? -28.147 -10.174 5.748 1.00 82.69 85 ARG A C 1
ATOM 663 O O . ARG A 1 85 ? -27.849 -9.299 6.553 1.00 82.69 85 ARG A O 1
ATOM 670 N N . GLY A 1 86 ? -28.939 -11.202 6.058 1.00 83.19 86 GLY A N 1
ATOM 671 C CA . GLY A 1 86 ? -29.528 -11.357 7.393 1.00 83.19 86 GLY A CA 1
ATOM 672 C C . GLY A 1 86 ? -28.470 -11.590 8.475 1.00 83.19 86 GLY A C 1
ATOM 673 O O . GLY A 1 86 ? -28.601 -11.095 9.586 1.00 83.19 86 GLY A O 1
ATOM 674 N N . GLU A 1 87 ? -27.387 -12.287 8.138 1.00 85.50 87 GLU A N 1
ATOM 675 C CA . GLU A 1 87 ? -26.265 -12.539 9.048 1.00 85.50 87 GLU A CA 1
ATOM 676 C C . GLU A 1 87 ? -25.446 -11.276 9.316 1.00 85.50 87 GLU A C 1
ATOM 678 O O . GLU A 1 87 ? -25.080 -11.017 10.461 1.00 85.50 87 GLU A O 1
ATOM 683 N N . TYR A 1 88 ? -25.210 -10.452 8.289 1.00 87.88 88 TYR A N 1
ATOM 684 C CA . TYR A 1 88 ? -24.586 -9.147 8.481 1.00 87.88 88 TYR A CA 1
ATOM 685 C C . TYR A 1 88 ? -25.464 -8.222 9.332 1.00 87.88 88 TYR A C 1
ATOM 687 O O . TYR A 1 88 ? -24.950 -7.556 10.221 1.00 87.88 88 TYR A O 1
ATOM 695 N N . GLU A 1 89 ? -26.781 -8.183 9.101 1.00 87.50 89 GLU A N 1
ATOM 696 C CA . GLU A 1 89 ? -27.702 -7.355 9.896 1.00 87.50 89 GLU A CA 1
ATOM 697 C C . GLU A 1 89 ? -27.703 -7.759 11.384 1.00 87.50 89 GLU A C 1
ATOM 699 O O . GLU A 1 89 ? -27.766 -6.887 12.254 1.00 87.50 89 GLU A O 1
ATOM 704 N N . VAL A 1 90 ? -27.569 -9.057 11.689 1.00 88.00 90 VAL A N 1
ATOM 705 C CA . VAL A 1 90 ? -27.360 -9.543 13.064 1.00 88.00 90 VAL A CA 1
ATOM 706 C C . VAL A 1 90 ? -26.013 -9.061 13.609 1.00 88.00 90 VAL A C 1
ATOM 708 O O . VAL A 1 90 ? -25.978 -8.462 14.679 1.00 88.00 90 VAL A O 1
ATOM 711 N N . LEU A 1 91 ? -24.915 -9.250 12.870 1.00 88.94 91 LEU A N 1
ATOM 712 C CA . LEU A 1 91 ? -23.577 -8.817 13.300 1.00 88.94 91 LEU A CA 1
ATOM 713 C C . LEU A 1 91 ? -23.487 -7.309 13.542 1.00 88.94 91 LEU A C 1
ATOM 715 O O . LEU A 1 91 ? -22.945 -6.886 14.556 1.00 88.94 91 LEU A O 1
ATOM 719 N N . GLU A 1 92 ? -24.024 -6.501 12.630 1.00 89.31 92 GLU A N 1
ATOM 720 C CA . GLU A 1 92 ? -24.032 -5.042 12.729 1.00 89.31 92 GLU A CA 1
ATOM 721 C C . GLU A 1 92 ? -24.746 -4.579 13.999 1.00 89.31 92 GLU A C 1
ATOM 723 O O . GLU A 1 92 ? -24.262 -3.680 14.681 1.00 89.31 92 GLU A O 1
ATOM 728 N N . LYS A 1 93 ? -25.863 -5.228 14.344 1.00 88.44 93 LYS A N 1
ATOM 729 C CA . LYS A 1 93 ? -26.622 -4.927 15.555 1.00 88.44 93 LYS A CA 1
ATOM 730 C C . LYS A 1 93 ? -25.903 -5.395 16.825 1.00 88.44 93 LYS A C 1
ATOM 732 O O . LYS A 1 93 ? -25.820 -4.630 17.780 1.00 88.44 93 LYS A O 1
ATOM 737 N N . GLU A 1 94 ? -25.407 -6.631 16.852 1.00 87.75 94 GLU A N 1
ATOM 738 C CA . GLU A 1 94 ? -24.820 -7.240 18.058 1.00 87.75 94 GLU A CA 1
ATOM 739 C C . GLU A 1 94 ? -23.421 -6.697 18.389 1.00 87.75 94 GLU A C 1
ATOM 741 O O . GLU A 1 94 ? -23.042 -6.613 19.558 1.00 87.75 94 GLU A O 1
ATOM 746 N N . LEU A 1 95 ? -22.653 -6.304 17.371 1.00 90.38 95 LEU A N 1
ATOM 747 C CA . LEU A 1 95 ? -21.331 -5.685 17.522 1.00 90.38 95 LEU A CA 1
ATOM 74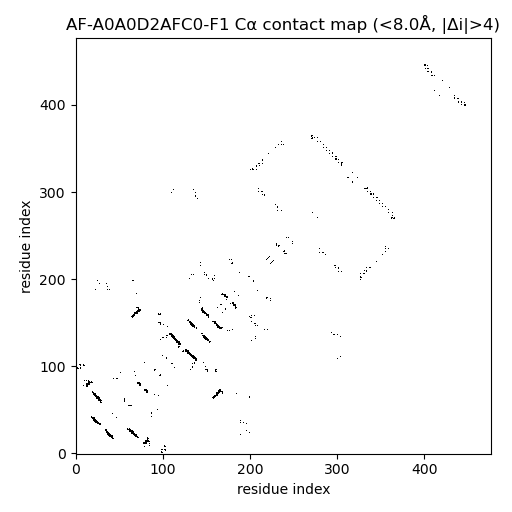8 C C . LEU A 1 95 ? -21.386 -4.158 17.472 1.00 90.38 95 LEU A C 1
ATOM 750 O O . LEU A 1 95 ? -20.333 -3.525 17.503 1.00 90.38 95 LEU A O 1
ATOM 754 N N . ASP A 1 96 ? -22.587 -3.582 17.363 1.00 91.25 96 ASP A N 1
ATOM 755 C CA . ASP A 1 96 ? -22.812 -2.138 17.312 1.00 91.25 96 ASP A CA 1
ATOM 756 C C . ASP A 1 96 ? -21.910 -1.444 16.272 1.00 91.25 96 ASP A C 1
ATOM 758 O O . ASP A 1 96 ? -21.219 -0.461 16.553 1.00 91.25 96 ASP A O 1
ATOM 762 N N . LEU A 1 97 ? -21.856 -2.016 15.063 1.00 91.88 97 LEU A N 1
ATOM 763 C CA . LEU A 1 97 ? -21.013 -1.502 13.984 1.00 91.88 97 LEU A CA 1
ATOM 764 C C . LEU A 1 97 ? -21.587 -0.191 13.440 1.00 91.88 97 LEU A C 1
ATOM 766 O O . LEU A 1 97 ? -22.801 -0.009 13.322 1.00 91.88 97 LEU A O 1
ATOM 770 N N . HIS A 1 98 ? -20.701 0.723 13.046 1.00 92.81 98 HIS A N 1
ATOM 771 C CA . HIS A 1 98 ? -21.126 1.992 12.474 1.00 92.81 98 HIS A CA 1
ATOM 772 C C . HIS A 1 98 ? -21.804 1.783 11.099 1.00 92.81 98 HIS A C 1
ATOM 774 O O . HIS A 1 98 ? -21.325 0.987 10.292 1.00 92.81 98 HIS A O 1
ATOM 780 N N . PRO A 1 99 ? -22.855 2.541 10.729 1.00 89.44 99 PRO A N 1
ATOM 781 C CA . PRO A 1 99 ? -23.516 2.384 9.426 1.00 89.44 99 PRO A CA 1
ATOM 782 C C . PRO A 1 99 ? -22.606 2.602 8.203 1.00 89.44 99 PRO A C 1
ATOM 784 O O . PRO A 1 99 ? -22.946 2.173 7.100 1.00 89.44 99 PRO A O 1
ATOM 787 N N . CYS A 1 100 ? -21.460 3.273 8.383 1.00 89.00 100 CYS A N 1
ATOM 788 C CA . CYS A 1 100 ? -20.453 3.473 7.333 1.00 89.00 100 CYS A CA 1
ATOM 789 C C . CYS A 1 100 ? -19.577 2.240 7.076 1.00 89.00 100 CYS A C 1
ATOM 791 O O . CYS A 1 100 ? -18.823 2.242 6.103 1.00 89.00 100 CYS A O 1
ATOM 793 N N . THR A 1 101 ? -19.669 1.187 7.897 1.00 90.44 101 THR A N 1
ATOM 794 C CA . THR A 1 101 ? -18.822 -0.003 7.770 1.00 90.44 101 THR A CA 1
ATOM 795 C C . THR A 1 101 ? -18.952 -0.621 6.387 1.00 90.44 101 THR A C 1
ATOM 797 O O . THR A 1 101 ? -17.951 -0.697 5.687 1.00 90.44 101 THR A O 1
ATOM 800 N N . LEU A 1 102 ? -20.164 -0.953 5.933 1.00 87.12 102 LEU A N 1
ATOM 801 C CA . LEU A 1 102 ? -20.386 -1.521 4.595 1.00 87.12 102 LEU A CA 1
ATOM 802 C C . LEU A 1 102 ? -19.949 -0.606 3.442 1.00 87.12 102 LEU A C 1
ATOM 804 O O . LEU A 1 102 ? -19.155 -1.068 2.622 1.00 87.12 102 LEU A O 1
ATOM 808 N N . PRO A 1 103 ? -20.388 0.671 3.375 1.00 87.19 103 PRO A N 1
ATOM 809 C CA . PRO A 1 103 ? -19.906 1.602 2.356 1.00 87.19 103 PRO A CA 1
ATOM 810 C C . PRO A 1 103 ? -18.379 1.687 2.295 1.00 87.19 103 PRO A C 1
ATOM 812 O O . PRO A 1 103 ? -17.804 1.710 1.210 1.00 87.19 103 PRO A O 1
ATOM 815 N N . SER A 1 104 ? -17.699 1.653 3.448 1.00 86.12 104 SER A N 1
ATOM 816 C CA . SER A 1 104 ? -16.235 1.666 3.492 1.00 86.12 104 SER A CA 1
ATOM 817 C C . SER A 1 104 ? -15.628 0.431 2.816 1.00 86.12 104 SER A C 1
ATOM 819 O O . SER A 1 104 ? -14.634 0.554 2.094 1.00 86.12 104 SER A O 1
ATOM 821 N N . ILE A 1 105 ? -16.248 -0.753 2.949 1.00 83.94 105 ILE A N 1
ATOM 822 C CA . ILE A 1 105 ? -15.797 -1.986 2.283 1.00 83.94 105 ILE A CA 1
ATOM 823 C C . ILE A 1 105 ? -15.864 -1.836 0.760 1.00 83.94 105 ILE A C 1
ATOM 825 O O . ILE A 1 105 ? -15.047 -2.437 0.074 1.00 83.94 105 ILE A O 1
ATOM 829 N N . GLU A 1 106 ? -16.695 -0.959 0.200 1.00 79.31 106 GLU A N 1
ATOM 830 C CA . GLU A 1 106 ? -16.724 -0.719 -1.250 1.00 79.31 106 GLU A CA 1
ATOM 831 C C . GLU A 1 106 ? -15.592 0.208 -1.750 1.00 79.31 106 GLU A C 1
ATOM 833 O O . GLU A 1 106 ? -15.174 0.131 -2.908 1.00 79.31 106 GLU A O 1
ATOM 838 N N . VAL A 1 107 ? -15.014 1.047 -0.881 1.00 82.06 107 VAL A N 1
ATOM 839 C CA . VAL A 1 107 ? -14.033 2.077 -1.278 1.00 82.06 107 VAL A CA 1
ATOM 840 C C . VAL A 1 107 ? -12.672 1.486 -1.673 1.00 82.06 107 VAL A C 1
ATOM 842 O O . VAL A 1 107 ? -11.955 0.931 -0.845 1.00 82.06 107 VAL A O 1
ATOM 845 N N . ARG A 1 108 ? -12.241 1.629 -2.930 1.00 75.56 108 ARG A N 1
ATOM 846 C CA . ARG A 1 108 ? -10.963 1.045 -3.408 1.00 75.56 108 ARG A CA 1
ATOM 847 C C . ARG A 1 108 ? -9.708 1.757 -2.890 1.00 75.56 108 ARG A C 1
ATOM 849 O O . ARG A 1 108 ? -8.677 1.117 -2.691 1.00 75.56 108 ARG A O 1
ATOM 856 N N . TYR A 1 109 ? -9.802 3.060 -2.643 1.00 76.19 109 TYR A N 1
ATOM 857 C CA . TYR A 1 109 ? -8.667 3.922 -2.291 1.00 76.19 109 TYR A CA 1
ATOM 858 C C . TYR A 1 109 ? -8.440 4.059 -0.778 1.00 76.19 109 TYR A C 1
ATOM 860 O O . TYR A 1 109 ? -7.718 4.945 -0.338 1.00 76.19 109 TYR A O 1
ATOM 868 N N . GLY A 1 110 ? -9.029 3.160 0.011 1.00 85.31 110 GLY A N 1
ATOM 869 C CA . GLY A 1 110 ? -9.005 3.227 1.467 1.00 85.31 110 GLY A CA 1
ATOM 870 C C . GLY A 1 110 ? -10.039 4.200 2.041 1.00 85.31 110 GLY A C 1
ATOM 871 O O . GLY A 1 110 ? -10.546 5.078 1.351 1.00 85.31 110 GLY A O 1
ATOM 872 N N . ALA A 1 111 ? -10.380 4.000 3.308 1.00 89.69 111 ALA A N 1
ATOM 873 C CA . ALA A 1 111 ? -11.341 4.791 4.062 1.00 89.69 111 ALA A CA 1
ATOM 874 C C . ALA A 1 111 ? -10.889 4.897 5.523 1.00 89.69 111 ALA A C 1
ATOM 876 O O . ALA A 1 111 ? -10.335 3.948 6.086 1.00 89.69 111 ALA A O 1
ATOM 877 N N . LEU A 1 112 ? -11.122 6.058 6.121 1.00 93.19 112 LEU A N 1
ATOM 878 C CA . LEU A 1 112 ? -10.838 6.345 7.517 1.00 93.19 112 LEU A CA 1
ATOM 879 C C . LEU A 1 112 ? -12.011 7.144 8.070 1.00 93.19 112 LEU A C 1
ATOM 881 O O . LEU A 1 112 ? -12.136 8.326 7.774 1.00 93.19 112 LEU A O 1
ATOM 885 N N . GLU A 1 113 ? -12.838 6.497 8.881 1.00 93.44 113 GLU A N 1
ATOM 886 C CA . GLU A 1 113 ? -13.969 7.142 9.545 1.00 93.44 113 GLU A CA 1
ATOM 887 C C . GLU A 1 113 ? -13.788 7.066 11.059 1.00 93.44 113 GLU A C 1
ATOM 889 O O . GLU A 1 113 ? -13.352 6.041 11.601 1.00 93.44 113 GLU A O 1
ATOM 894 N N . GLN A 1 114 ? -14.113 8.162 11.738 1.00 93.94 114 GLN A N 1
ATOM 895 C CA . GLN A 1 114 ? -13.963 8.319 13.181 1.00 93.94 114 GLN A CA 1
ATOM 896 C C . GLN A 1 114 ? -15.204 9.020 13.716 1.00 93.94 114 GLN A C 1
ATOM 898 O O . GLN A 1 114 ? -15.536 10.119 13.274 1.00 93.94 114 GLN A O 1
ATOM 903 N N . HIS A 1 115 ? -15.898 8.389 14.659 1.00 93.06 115 HIS A N 1
ATOM 904 C CA . HIS A 1 115 ? -17.110 8.958 15.239 1.00 93.06 115 HIS A CA 1
ATOM 905 C C . HIS A 1 115 ? -17.118 8.806 16.756 1.00 93.06 115 HIS A C 1
ATOM 907 O O . HIS A 1 115 ? -16.531 7.879 17.317 1.00 93.06 115 HIS A O 1
ATOM 913 N N . VAL A 1 116 ? -17.815 9.724 17.417 1.00 92.69 116 VAL A N 1
ATOM 914 C CA . VAL A 1 116 ? -18.061 9.698 18.858 1.00 92.69 116 VAL A CA 1
ATOM 915 C C . VAL A 1 116 ? -19.554 9.689 19.134 1.00 92.69 116 VAL A C 1
ATOM 917 O O . VAL A 1 116 ? -20.341 10.299 18.412 1.00 92.69 116 VAL A O 1
ATOM 920 N N . GLU A 1 117 ? -19.935 9.046 20.227 1.00 91.19 117 GLU A N 1
ATOM 921 C CA . GLU A 1 117 ? -21.251 9.199 20.832 1.00 91.19 117 GLU A CA 1
ATOM 922 C C . GLU A 1 117 ? -21.064 9.712 22.257 1.00 91.19 117 GLU A C 1
ATOM 924 O O . GLU A 1 117 ? -20.352 9.101 23.056 1.00 91.19 117 GLU A O 1
ATOM 929 N N . TYR A 1 118 ? -21.691 10.841 22.580 1.00 89.56 118 TYR A N 1
ATOM 930 C CA . TYR A 1 118 ? -21.675 11.417 23.923 1.00 89.56 118 TYR A CA 1
ATOM 931 C C . TYR A 1 118 ? -22.796 10.824 24.777 1.00 89.56 118 TYR A C 1
ATOM 933 O O . TYR A 1 118 ? -23.848 10.452 24.260 1.00 89.56 118 TYR A O 1
ATOM 941 N N . LYS A 1 119 ? -22.598 10.774 26.101 1.00 86.94 119 LYS A N 1
ATOM 942 C CA . LYS A 1 119 ? -23.645 10.323 27.040 1.00 86.94 119 LYS A CA 1
ATOM 943 C C . LYS A 1 119 ? -24.900 11.189 26.976 1.00 86.94 119 LYS A C 1
ATOM 945 O O . LYS A 1 119 ? -26.006 10.694 27.161 1.00 86.94 119 LYS A O 1
ATOM 950 N N . ASP A 1 120 ? -24.707 12.475 26.712 1.00 84.81 120 ASP A N 1
ATOM 951 C CA . ASP A 1 120 ? -25.769 13.443 26.501 1.00 84.81 120 ASP A CA 1
ATOM 952 C C . ASP A 1 120 ? -25.496 14.187 25.186 1.00 84.81 120 ASP A C 1
ATOM 954 O O . ASP A 1 120 ? -24.512 14.930 25.110 1.00 84.81 120 ASP A O 1
ATOM 958 N N . PRO A 1 121 ? -26.335 14.011 24.148 1.00 80.69 121 PRO A N 1
ATOM 959 C CA . PRO A 1 121 ? -26.148 14.673 22.857 1.00 80.69 121 PRO A CA 1
ATOM 960 C C . PRO A 1 121 ? -26.151 16.202 22.952 1.00 80.69 121 PRO A C 1
ATOM 962 O O . PRO A 1 121 ? -25.593 16.873 22.089 1.00 80.69 121 PRO A O 1
ATOM 965 N N . THR A 1 122 ? -26.789 16.760 23.984 1.00 81.25 122 THR A N 1
ATOM 966 C CA . THR A 1 122 ? -26.920 18.210 24.172 1.00 81.25 122 THR A CA 1
ATOM 967 C C . THR A 1 122 ? -25.783 18.806 25.003 1.00 81.25 122 THR A C 1
ATOM 969 O O . THR A 1 122 ? -25.571 20.017 24.971 1.00 81.25 122 THR A O 1
ATOM 972 N N . GLN A 1 123 ? -25.031 17.972 25.735 1.00 77.81 123 GLN A N 1
ATOM 973 C CA . GLN A 1 123 ? -23.947 18.392 26.627 1.00 77.81 123 GLN A CA 1
ATOM 974 C C . GLN A 1 123 ? -22.707 17.494 26.459 1.00 77.81 123 GLN A C 1
ATOM 976 O O . GLN A 1 123 ? -22.500 16.565 27.246 1.00 77.81 123 GLN A O 1
ATOM 981 N N . PRO A 1 124 ? -21.817 17.810 25.496 1.00 73.38 124 PRO A N 1
ATOM 982 C CA . PRO A 1 124 ? -20.592 17.044 25.232 1.00 73.38 124 PRO A CA 1
ATOM 983 C C . PRO A 1 124 ? -19.649 16.937 26.443 1.00 73.38 124 PRO A C 1
ATOM 985 O O . PRO A 1 124 ? -18.862 15.999 26.557 1.00 73.38 124 PRO A O 1
ATOM 988 N N . SER A 1 125 ? -19.751 17.877 27.388 1.00 73.06 125 SER A N 1
ATOM 989 C CA . SER A 1 125 ? -18.977 17.910 28.633 1.00 73.06 125 SER A CA 1
ATOM 990 C C . SER A 1 125 ? -19.309 16.777 29.611 1.00 73.06 125 SER A C 1
ATOM 992 O O . SER A 1 125 ? -18.510 16.507 30.506 1.00 73.06 125 SER A O 1
ATOM 994 N N . ARG A 1 126 ? -20.446 16.082 29.448 1.00 72.88 126 ARG A N 1
ATOM 995 C CA . ARG A 1 126 ? -20.825 14.920 30.279 1.00 72.88 126 ARG A CA 1
ATOM 996 C C . ARG A 1 126 ? -20.012 13.655 29.983 1.00 72.88 126 ARG A C 1
ATOM 998 O O . ARG A 1 126 ? -20.167 12.650 30.679 1.00 72.88 126 ARG A O 1
ATOM 1005 N N . GLY A 1 127 ? -19.119 13.719 28.998 1.00 81.25 127 GLY A N 1
ATOM 1006 C CA . GLY A 1 127 ? -18.187 12.656 28.657 1.00 81.25 127 GLY A CA 1
ATOM 1007 C C . GLY A 1 127 ? -18.692 11.742 27.545 1.00 81.25 127 GLY A C 1
ATOM 1008 O O . GLY A 1 127 ? -19.866 11.740 27.160 1.00 81.25 127 GLY A O 1
ATOM 1009 N N . LEU A 1 128 ? -17.756 10.964 27.014 1.00 87.81 128 LEU A N 1
ATOM 1010 C CA . LEU A 1 128 ? -17.995 10.043 25.914 1.00 87.81 128 LEU A CA 1
ATOM 1011 C C . LEU A 1 128 ? -18.720 8.783 26.407 1.00 87.81 128 LEU A C 1
ATOM 1013 O O . LEU A 1 128 ? -18.448 8.268 27.494 1.00 87.81 128 LEU A O 1
ATOM 1017 N N . ARG A 1 129 ? -19.649 8.293 25.587 1.00 90.75 129 ARG A N 1
ATOM 1018 C CA . ARG A 1 129 ? -20.323 7.002 25.748 1.00 90.75 129 ARG A CA 1
ATOM 1019 C C . ARG A 1 129 ? -19.654 5.942 24.881 1.00 90.75 129 ARG A C 1
ATOM 1021 O O . ARG A 1 129 ? -19.308 4.882 25.398 1.00 90.75 129 ARG A O 1
ATOM 1028 N N . LYS A 1 130 ? -19.439 6.241 23.593 1.00 92.25 130 LYS A N 1
ATOM 1029 C CA . LYS A 1 130 ? -18.811 5.319 22.636 1.00 92.25 130 LYS A CA 1
ATOM 1030 C C . LYS A 1 130 ? -17.857 6.008 21.661 1.00 92.25 130 LYS A C 1
ATOM 1032 O O . LYS A 1 130 ? -18.010 7.194 21.366 1.00 92.25 130 LYS A O 1
ATOM 1037 N N . LEU A 1 131 ? -16.897 5.237 21.154 1.00 93.81 131 LEU A N 1
ATOM 1038 C CA . LEU A 1 131 ? -16.007 5.587 20.040 1.00 93.81 131 LEU A CA 1
ATOM 1039 C C . LEU A 1 131 ? -16.206 4.601 18.904 1.00 93.81 131 LEU A C 1
ATOM 1041 O O . LEU A 1 131 ? -16.305 3.408 19.166 1.00 93.81 131 LEU A O 1
ATOM 1045 N N . TYR A 1 132 ? -16.159 5.081 17.668 1.00 95.69 132 TYR A N 1
ATOM 1046 C CA . TYR A 1 132 ? -16.238 4.254 16.471 1.00 95.69 132 TYR A CA 1
ATOM 1047 C C . TYR A 1 132 ? -15.043 4.542 15.566 1.00 95.69 132 TYR A C 1
ATOM 1049 O O . TYR A 1 132 ? -14.737 5.703 15.283 1.00 95.69 132 TYR A O 1
ATOM 1057 N N . PHE A 1 133 ? -14.411 3.483 15.070 1.00 96.12 133 PHE A N 1
ATOM 1058 C CA . PHE A 1 133 ? -13.359 3.544 14.065 1.00 96.12 133 PHE A CA 1
ATOM 1059 C C . PHE A 1 133 ? -13.699 2.621 12.902 1.00 96.12 133 PHE A C 1
ATOM 1061 O O . PHE A 1 133 ? -13.967 1.438 13.104 1.00 96.12 133 PHE A O 1
ATOM 1068 N N . VAL A 1 134 ? -13.616 3.139 11.678 1.00 95.62 134 VAL A N 1
ATOM 1069 C CA . VAL A 1 134 ? -13.646 2.328 10.458 1.00 95.62 134 VAL A CA 1
ATOM 1070 C C . VAL A 1 134 ? -12.354 2.583 9.695 1.00 95.62 134 VAL A C 1
ATOM 1072 O O . VAL A 1 134 ? -12.140 3.658 9.140 1.00 95.62 134 VAL A O 1
ATOM 1075 N N . LEU A 1 135 ? -11.463 1.598 9.721 1.00 94.62 135 LEU A N 1
ATOM 1076 C CA . LEU A 1 135 ? -10.126 1.638 9.150 1.00 94.62 135 LEU A CA 1
ATOM 1077 C C . LEU A 1 135 ? -10.052 0.679 7.972 1.00 94.62 135 LEU A C 1
ATOM 1079 O O . LEU A 1 135 ? -10.038 -0.538 8.147 1.00 94.62 135 LEU A O 1
ATOM 1083 N N . LYS A 1 136 ? -9.930 1.219 6.767 1.00 91.56 136 LYS A N 1
ATOM 1084 C CA . LYS A 1 136 ? -9.690 0.431 5.568 1.00 91.56 136 LYS A CA 1
ATOM 1085 C C . LYS A 1 136 ? -8.494 0.997 4.800 1.00 91.56 136 LYS A C 1
ATOM 1087 O O . LYS A 1 136 ? -8.622 2.049 4.184 1.00 91.56 136 LYS A O 1
ATOM 1092 N N . PRO A 1 137 ? -7.348 0.308 4.783 1.00 89.25 137 PRO A N 1
ATOM 1093 C CA . PRO A 1 137 ? -6.209 0.669 3.958 1.00 89.25 137 PRO A CA 1
ATOM 1094 C C . PRO A 1 137 ? -6.515 0.614 2.461 1.00 89.25 137 PRO A C 1
ATOM 1096 O O . PRO A 1 137 ? -7.423 -0.090 2.007 1.00 89.25 137 PRO A O 1
ATOM 1099 N N . THR A 1 138 ? -5.695 1.322 1.686 1.00 82.69 138 THR A N 1
ATOM 1100 C CA . THR A 1 138 ? -5.675 1.230 0.224 1.00 82.69 138 THR A CA 1
ATOM 1101 C C . THR A 1 138 ? -5.469 -0.221 -0.214 1.00 82.69 138 THR A C 1
ATOM 1103 O O . THR A 1 138 ? -4.565 -0.919 0.248 1.00 82.69 138 THR A O 1
ATOM 1106 N N . GLY A 1 139 ? -6.348 -0.714 -1.087 1.00 72.94 139 GLY A N 1
ATOM 1107 C CA . GLY A 1 139 ? -6.280 -2.096 -1.545 1.00 72.94 139 GLY A CA 1
ATOM 1108 C C . GLY A 1 139 ? -5.155 -2.294 -2.556 1.00 72.94 139 GLY A C 1
ATOM 1109 O O . GLY A 1 139 ? -5.143 -1.648 -3.602 1.00 72.94 139 GLY A O 1
ATOM 1110 N N . LYS A 1 140 ? -4.242 -3.227 -2.274 1.00 73.69 140 LYS A N 1
ATOM 1111 C CA . LYS A 1 140 ? -3.244 -3.715 -3.231 1.00 73.69 140 LYS A CA 1
ATOM 1112 C C . LYS A 1 140 ? -3.306 -5.237 -3.311 1.00 73.69 140 LYS A C 1
ATOM 1114 O O . LYS A 1 140 ? -3.290 -5.898 -2.275 1.00 73.69 140 LYS A O 1
ATOM 1119 N N . TYR A 1 141 ? -3.357 -5.767 -4.534 1.00 67.88 141 TYR A N 1
ATOM 1120 C CA . TYR A 1 141 ? -3.523 -7.199 -4.796 1.00 67.88 141 TYR A CA 1
ATOM 1121 C C . TYR A 1 141 ? -2.450 -8.041 -4.092 1.00 67.88 141 TYR A C 1
ATOM 1123 O O . TYR A 1 141 ? -2.779 -8.959 -3.354 1.00 67.88 141 TYR A O 1
ATOM 1131 N N . GLU A 1 142 ? -1.177 -7.655 -4.206 1.00 65.62 142 GLU A N 1
ATOM 1132 C CA . GLU A 1 142 ? -0.048 -8.441 -3.693 1.00 65.62 142 GLU A CA 1
ATOM 1133 C C . GLU A 1 142 ? 0.073 -8.445 -2.156 1.00 65.62 142 GLU A C 1
ATOM 1135 O O . GLU A 1 142 ? 0.772 -9.285 -1.595 1.00 65.62 142 GLU A O 1
ATOM 1140 N N . ILE A 1 143 ? -0.578 -7.504 -1.461 1.00 65.44 143 ILE A N 1
ATOM 1141 C CA . ILE A 1 143 ? -0.476 -7.341 0.005 1.00 65.44 143 ILE A CA 1
ATOM 1142 C C . ILE A 1 143 ? -1.781 -7.742 0.708 1.00 65.44 143 ILE A C 1
ATOM 1144 O O . ILE A 1 143 ? -1.765 -7.957 1.925 1.00 65.44 143 ILE A O 1
ATOM 1148 N N . PHE A 1 144 ? -2.854 -7.949 -0.067 1.00 65.62 144 PHE A N 1
ATOM 1149 C CA . PHE A 1 144 ? -4.237 -8.166 0.357 1.00 65.62 144 PHE A CA 1
ATOM 1150 C C . PHE A 1 144 ? -4.829 -6.990 1.161 1.00 65.62 144 PHE A C 1
ATOM 1152 O O . PHE A 1 144 ? -4.179 -6.387 2.017 1.00 65.62 144 PHE A O 1
ATOM 1159 N N . SER A 1 145 ? -6.094 -6.648 0.897 1.00 70.94 145 SER A N 1
ATOM 1160 C CA . SER A 1 145 ? -6.800 -5.558 1.588 1.00 70.94 145 SER A CA 1
ATOM 1161 C C . SER A 1 145 ? -7.593 -6.119 2.765 1.00 70.94 145 SER A C 1
ATOM 1163 O O . SER A 1 145 ? -8.497 -6.924 2.562 1.00 70.94 145 SER A O 1
ATOM 1165 N N . HIS A 1 146 ? -7.250 -5.686 3.979 1.00 85.25 146 HIS A N 1
ATOM 1166 C CA . HIS A 1 146 ? -7.979 -5.999 5.211 1.00 85.25 146 HIS A CA 1
ATOM 1167 C C . HIS A 1 146 ? -8.463 -4.693 5.821 1.00 85.25 146 HIS A C 1
ATOM 1169 O O . HIS A 1 146 ? -7.709 -3.728 5.818 1.00 85.25 146 HIS A O 1
ATOM 1175 N N . GLY A 1 147 ? -9.665 -4.661 6.375 1.00 90.88 147 GLY A N 1
ATOM 1176 C CA . GLY A 1 147 ? -10.222 -3.542 7.115 1.00 90.88 147 GLY A CA 1
ATOM 1177 C C . GLY A 1 147 ? -10.672 -3.954 8.513 1.00 90.88 147 GLY A C 1
ATOM 1178 O O . GLY A 1 147 ? -10.865 -5.134 8.812 1.00 90.88 147 GLY A O 1
ATOM 1179 N N . LEU A 1 148 ? -10.823 -2.951 9.367 1.00 94.62 148 LEU A N 1
ATOM 1180 C CA . LEU A 1 148 ? -11.313 -3.055 10.731 1.00 94.62 148 LEU A CA 1
ATOM 1181 C C . LEU A 1 148 ? -12.439 -2.043 10.912 1.00 94.62 148 LEU A C 1
ATOM 1183 O O . LEU A 1 148 ? -12.264 -0.861 10.643 1.00 94.62 148 LEU A O 1
ATOM 1187 N N . SER A 1 149 ? -13.568 -2.494 11.434 1.00 96.00 149 SER A N 1
ATOM 1188 C CA . SER A 1 149 ? -14.600 -1.634 11.997 1.00 96.00 149 SER A CA 1
ATOM 1189 C C . SER A 1 149 ? -14.733 -1.977 13.466 1.00 96.00 149 SER A C 1
ATOM 1191 O O . SER A 1 149 ? -15.080 -3.110 13.771 1.00 96.00 149 SER A O 1
ATOM 1193 N N . CYS A 1 150 ? -14.485 -1.049 14.380 1.00 95.88 150 CYS A N 1
ATOM 1194 C CA . CYS A 1 150 ? -14.653 -1.313 15.803 1.00 95.88 150 CYS A CA 1
ATOM 1195 C C . CYS A 1 150 ? -15.335 -0.172 16.546 1.00 95.88 150 CYS A C 1
ATOM 1197 O O . CYS A 1 150 ? -15.251 0.994 16.162 1.00 95.88 150 CYS A O 1
ATOM 1199 N N . THR A 1 151 ? -15.981 -0.559 17.636 1.00 95.62 151 THR A N 1
ATOM 1200 C CA . THR A 1 151 ? -16.713 0.293 18.553 1.00 95.62 151 THR A CA 1
ATOM 1201 C C . THR A 1 151 ? -16.206 0.030 19.964 1.00 95.62 151 THR A C 1
ATOM 1203 O O . THR A 1 151 ? -16.120 -1.120 20.397 1.00 95.62 151 THR A O 1
ATOM 1206 N N . TYR A 1 152 ? -15.861 1.084 20.694 1.00 93.81 152 TYR A N 1
ATOM 1207 C CA . TYR A 1 152 ? -15.463 1.006 22.094 1.00 93.81 152 TYR A CA 1
ATOM 1208 C C . TYR A 1 152 ? -16.527 1.648 22.978 1.00 93.81 152 TYR A C 1
ATOM 1210 O O . TYR A 1 152 ? -16.918 2.789 22.739 1.00 93.81 152 TYR A O 1
ATOM 1218 N N . ASP A 1 153 ? -16.965 0.933 24.009 1.00 90.94 153 ASP A N 1
ATOM 1219 C CA . ASP A 1 153 ? -17.941 1.403 24.991 1.00 90.94 153 ASP A CA 1
ATOM 1220 C C . ASP A 1 153 ? -17.234 1.757 26.310 1.00 90.94 153 ASP A C 1
ATOM 1222 O O . ASP A 1 153 ? -16.640 0.895 26.963 1.00 90.94 153 ASP A O 1
ATOM 1226 N N . PHE A 1 154 ? -17.311 3.030 26.719 1.00 88.12 154 PHE A N 1
ATOM 1227 C CA . PHE A 1 154 ? -16.654 3.528 27.934 1.00 88.12 154 PHE A CA 1
ATOM 1228 C C . PHE A 1 154 ? -17.331 3.091 29.236 1.00 88.12 154 PHE A C 1
ATOM 1230 O O . PHE A 1 154 ? -16.699 3.152 30.289 1.00 88.12 154 PHE A O 1
ATOM 1237 N N . GLU A 1 155 ? -18.603 2.692 29.204 1.00 86.12 155 GLU A N 1
ATOM 1238 C CA . GLU A 1 155 ? -19.319 2.220 30.394 1.00 86.12 155 GLU A CA 1
ATOM 1239 C C . GLU A 1 155 ? -18.899 0.794 30.743 1.00 86.12 155 GLU A C 1
ATOM 1241 O O . GLU A 1 155 ? -18.719 0.461 31.914 1.00 86.12 155 GLU A O 1
ATOM 1246 N N . THR A 1 156 ? -18.719 -0.045 29.723 1.00 84.81 156 THR A N 1
ATOM 1247 C CA . THR A 1 156 ? -18.331 -1.452 29.907 1.00 84.81 156 THR A CA 1
ATOM 1248 C C . THR A 1 156 ? -16.819 -1.677 29.830 1.00 84.81 156 THR A C 1
ATOM 1250 O O . THR A 1 156 ? -16.312 -2.656 30.383 1.00 84.81 156 THR A O 1
ATOM 1253 N N . GLY A 1 157 ? -16.086 -0.773 29.175 1.00 87.12 157 GLY A N 1
ATOM 1254 C CA . GLY A 1 157 ? -14.671 -0.948 28.853 1.00 87.12 157 GLY A CA 1
ATOM 1255 C C . GLY A 1 157 ? -14.443 -2.077 27.850 1.00 87.12 157 GLY A C 1
ATOM 1256 O O . GLY A 1 157 ? -13.485 -2.835 28.002 1.00 87.12 157 GLY A O 1
ATOM 1257 N N . THR A 1 158 ? -15.362 -2.231 26.890 1.00 90.06 158 THR A N 1
ATOM 1258 C CA . THR A 1 158 ? -15.372 -3.331 25.916 1.00 90.06 158 THR A CA 1
ATOM 1259 C C . THR A 1 158 ? -15.171 -2.795 24.505 1.00 90.06 158 THR A C 1
ATOM 1261 O O . THR A 1 158 ? -15.842 -1.845 24.099 1.00 90.06 158 THR A O 1
ATOM 1264 N N . THR A 1 159 ? -14.298 -3.444 23.734 1.00 94.44 159 THR A N 1
ATOM 1265 C CA . THR A 1 159 ? -14.163 -3.229 22.289 1.00 94.44 159 THR A CA 1
ATOM 1266 C C . THR A 1 159 ? -14.940 -4.300 21.534 1.00 94.44 159 THR A C 1
ATOM 1268 O O . THR A 1 159 ? -14.667 -5.488 21.676 1.00 94.44 159 THR A O 1
ATOM 1271 N N . THR A 1 160 ? -15.878 -3.890 20.693 1.00 94.88 160 THR A N 1
ATOM 1272 C CA . THR A 1 160 ? -16.610 -4.756 19.758 1.00 94.88 160 THR A CA 1
ATOM 1273 C C . THR A 1 160 ? -16.237 -4.391 18.326 1.00 94.88 160 THR A C 1
ATOM 1275 O O . THR A 1 160 ? -15.779 -3.278 18.078 1.00 94.88 160 THR A O 1
ATOM 1278 N N . GLY A 1 161 ? -16.351 -5.303 17.363 1.00 94.69 161 GLY A N 1
ATOM 1279 C CA . GLY A 1 161 ? -16.018 -4.956 15.985 1.00 94.69 161 GLY A CA 1
ATOM 1280 C C . GLY A 1 161 ? -15.966 -6.114 15.005 1.00 94.69 161 GLY A C 1
ATOM 1281 O O . GLY A 1 161 ? -16.182 -7.269 15.357 1.00 94.69 161 GLY A O 1
ATOM 1282 N N . MET A 1 162 ? -15.649 -5.784 13.760 1.00 93.62 162 MET A N 1
ATOM 1283 C CA . MET A 1 162 ? -15.521 -6.706 12.645 1.00 93.62 162 MET A CA 1
ATOM 1284 C C . MET A 1 162 ? -14.224 -6.448 11.868 1.00 93.62 162 MET A C 1
ATOM 1286 O O . MET A 1 162 ? -13.945 -5.323 11.449 1.00 93.62 162 MET A O 1
ATOM 1290 N N . LEU A 1 163 ? -13.458 -7.510 11.643 1.00 92.50 163 LEU A N 1
ATOM 1291 C CA . LEU A 1 163 ? -12.381 -7.603 10.668 1.00 92.50 163 LEU A CA 1
ATOM 1292 C C . LEU A 1 163 ? -12.941 -8.169 9.366 1.00 92.50 163 LEU A C 1
ATOM 1294 O O . LEU A 1 163 ? -13.655 -9.171 9.368 1.00 92.50 163 LEU A O 1
ATOM 1298 N N . PHE A 1 164 ? -12.593 -7.541 8.254 1.00 88.94 164 PHE A N 1
ATOM 1299 C CA . PHE A 1 164 ? -13.073 -7.933 6.934 1.00 88.94 164 PHE A CA 1
ATOM 1300 C C . PHE A 1 164 ? -11.968 -7.784 5.893 1.00 88.94 164 PHE A C 1
ATOM 1302 O O . PHE A 1 164 ? -11.059 -6.980 6.069 1.00 88.94 164 PHE A O 1
ATOM 1309 N N . GLY A 1 165 ? -12.024 -8.545 4.805 1.00 83.06 165 GLY A N 1
ATOM 1310 C CA . GLY A 1 165 ? -11.037 -8.460 3.724 1.00 83.06 165 GLY A CA 1
ATOM 1311 C C . GLY A 1 165 ? -10.499 -9.807 3.272 1.00 83.06 165 GLY A C 1
ATOM 1312 O O . GLY A 1 165 ? -10.981 -10.855 3.694 1.00 83.06 165 GLY A O 1
ATOM 1313 N N . ASP A 1 166 ? -9.512 -9.784 2.389 1.00 77.19 166 ASP A N 1
ATOM 1314 C CA . ASP A 1 166 ? -8.968 -11.006 1.797 1.00 77.19 166 ASP A CA 1
ATOM 1315 C C . ASP A 1 166 ? -7.901 -11.626 2.709 1.00 77.19 166 ASP A C 1
ATOM 1317 O O . ASP A 1 166 ? -7.019 -10.921 3.190 1.00 77.19 166 ASP A O 1
ATOM 1321 N N . GLY A 1 167 ? -7.979 -12.936 2.958 1.00 71.81 167 GLY A N 1
ATOM 1322 C CA . GLY A 1 167 ? -7.039 -13.641 3.837 1.00 71.81 167 GLY A CA 1
ATOM 1323 C C . GLY A 1 167 ? -7.169 -13.318 5.330 1.00 71.81 167 GLY A C 1
ATOM 1324 O O . GLY A 1 167 ? -6.221 -13.529 6.087 1.00 71.81 167 GLY A O 1
ATOM 1325 N N . VAL A 1 168 ? -8.332 -12.821 5.773 1.00 79.00 168 VAL A N 1
ATOM 1326 C CA . VAL A 1 168 ? -8.583 -12.534 7.195 1.00 79.00 168 VAL A CA 1
ATOM 1327 C C . VAL A 1 168 ? -8.662 -13.823 8.016 1.00 79.00 168 VAL A C 1
ATOM 1329 O O . VAL A 1 168 ? -8.039 -13.924 9.070 1.00 79.00 168 VAL A O 1
ATOM 1332 N N . THR A 1 169 ? -9.451 -14.791 7.541 1.00 71.88 169 THR A N 1
ATOM 1333 C CA . THR A 1 169 ? -9.804 -16.018 8.287 1.00 71.88 169 THR A CA 1
ATOM 1334 C C . THR A 1 169 ? -9.001 -17.248 7.865 1.00 71.88 169 THR A C 1
ATOM 1336 O O . THR A 1 169 ? -8.863 -18.199 8.630 1.00 71.88 169 THR A O 1
ATOM 1339 N N . SER A 1 170 ? -8.435 -17.224 6.660 1.00 62.81 170 SER A N 1
ATOM 1340 C CA . SER A 1 170 ? -7.565 -18.267 6.119 1.00 62.81 170 SER A CA 1
ATOM 1341 C C . SER A 1 170 ? -6.206 -17.655 5.816 1.00 62.81 170 SER A C 1
ATOM 1343 O O . SER A 1 170 ? -6.145 -16.509 5.374 1.00 62.81 170 SER A O 1
ATOM 1345 N N . THR A 1 171 ? -5.121 -18.417 5.976 1.00 53.78 171 THR A N 1
ATOM 1346 C CA . THR A 1 171 ? -3.816 -18.062 5.405 1.00 53.78 171 THR A CA 1
ATOM 1347 C C . THR A 1 171 ? -3.940 -18.068 3.883 1.00 53.78 171 THR A C 1
ATOM 1349 O O . THR A 1 171 ? -3.673 -19.064 3.210 1.00 53.78 171 THR A O 1
ATOM 1352 N N . ALA A 1 172 ? -4.408 -16.956 3.317 1.00 49.12 172 ALA A N 1
ATOM 1353 C CA . ALA A 1 172 ? -4.423 -16.760 1.881 1.00 49.12 172 ALA A CA 1
ATOM 1354 C C . ALA A 1 172 ? -2.967 -16.791 1.410 1.00 49.12 172 ALA A C 1
ATOM 1356 O O . ALA A 1 172 ? -2.167 -15.904 1.714 1.00 49.12 172 ALA A O 1
ATOM 1357 N N . ARG A 1 173 ? -2.595 -17.859 0.702 1.00 47.59 173 ARG A N 1
ATOM 1358 C CA . ARG A 1 173 ? -1.326 -17.895 -0.016 1.00 47.59 173 ARG A CA 1
ATOM 1359 C C . ARG A 1 173 ? -1.486 -16.941 -1.192 1.00 47.59 173 ARG A C 1
ATOM 1361 O O . ARG A 1 173 ? -2.183 -17.269 -2.147 1.00 47.59 173 ARG A O 1
ATOM 1368 N N . CYS A 1 174 ? -0.865 -15.764 -1.127 1.00 48.62 174 CYS A N 1
ATOM 1369 C CA . CYS A 1 174 ? -0.641 -14.997 -2.347 1.00 48.62 174 CYS A CA 1
ATOM 1370 C C . CYS A 1 174 ? 0.203 -15.887 -3.260 1.00 48.62 174 CYS A C 1
ATOM 1372 O O . CYS A 1 174 ? 1.333 -16.219 -2.902 1.00 48.62 174 CYS A O 1
ATOM 1374 N N . VAL A 1 175 ? -0.349 -16.315 -4.398 1.00 47.91 175 VAL A N 1
ATOM 1375 C CA . VAL A 1 175 ? 0.378 -17.154 -5.369 1.00 47.91 175 VAL A CA 1
ATOM 1376 C C . VAL A 1 175 ? 1.658 -16.446 -5.825 1.00 47.91 175 VAL A C 1
ATOM 1378 O O . VAL A 1 175 ? 2.672 -17.097 -6.057 1.00 47.91 175 VAL A O 1
ATOM 1381 N N . GLU A 1 176 ? 1.626 -15.112 -5.883 1.00 49.78 176 GLU A N 1
ATOM 1382 C CA . GLU A 1 176 ? 2.769 -14.285 -6.268 1.00 49.78 176 GLU A CA 1
ATOM 1383 C C . GLU A 1 176 ? 3.766 -14.040 -5.123 1.00 49.78 176 GLU A C 1
ATOM 1385 O O . GLU A 1 176 ? 4.938 -13.806 -5.397 1.00 49.78 176 GLU A O 1
ATOM 1390 N N . GLU A 1 177 ? 3.343 -14.120 -3.854 1.00 57.75 177 GLU A N 1
ATOM 1391 C CA . GLU A 1 177 ? 4.195 -13.824 -2.691 1.00 57.75 177 GLU A CA 1
ATOM 1392 C C . GLU A 1 177 ? 3.989 -14.808 -1.524 1.00 57.75 177 GLU A C 1
ATOM 1394 O O . GLU A 1 177 ? 3.336 -14.489 -0.522 1.00 57.75 177 GLU A O 1
ATOM 1399 N N . PRO A 1 178 ? 4.610 -16.003 -1.591 1.00 56.44 178 PRO A N 1
ATOM 1400 C CA . PRO A 1 178 ? 4.550 -17.010 -0.526 1.00 56.44 178 PRO A CA 1
ATOM 1401 C C . PRO A 1 178 ? 5.098 -16.499 0.814 1.00 56.44 178 PRO A C 1
ATOM 1403 O O . PRO A 1 178 ? 4.725 -16.991 1.877 1.00 56.44 178 PRO A O 1
ATOM 1406 N N . SER A 1 179 ? 5.978 -15.492 0.759 1.00 53.59 179 SER A N 1
ATOM 1407 C CA . SER A 1 179 ? 6.623 -14.868 1.914 1.00 53.59 179 SER A CA 1
ATOM 1408 C C . SER A 1 179 ? 5.664 -14.061 2.808 1.00 53.59 179 SER A C 1
ATOM 1410 O O . SER A 1 179 ? 6.033 -13.716 3.933 1.00 53.59 179 SER A O 1
ATOM 1412 N N . LEU A 1 180 ? 4.444 -13.780 2.326 1.00 57.59 180 LEU A N 1
ATOM 1413 C CA . LEU A 1 180 ? 3.403 -12.981 2.987 1.00 57.59 180 LEU A CA 1
ATOM 1414 C C . LEU A 1 180 ? 2.235 -13.819 3.544 1.00 57.59 180 LEU A C 1
ATOM 1416 O O . LEU A 1 180 ? 1.186 -13.258 3.862 1.00 57.59 180 LEU A O 1
ATOM 1420 N N . ALA A 1 181 ? 2.392 -15.140 3.682 1.00 57.38 181 ALA A N 1
ATOM 1421 C CA . ALA A 1 181 ? 1.359 -16.038 4.208 1.00 57.38 181 ALA A CA 1
ATOM 1422 C C . ALA A 1 181 ? 1.140 -15.871 5.730 1.00 57.38 181 ALA A C 1
ATOM 1424 O O . ALA A 1 181 ? 1.485 -16.747 6.520 1.00 57.38 181 ALA A O 1
ATOM 1425 N N . PHE A 1 182 ? 0.549 -14.748 6.137 1.00 61.31 182 PHE A N 1
ATOM 1426 C CA . PHE A 1 182 ? 0.137 -14.462 7.513 1.00 61.31 182 PHE A CA 1
ATOM 1427 C C . PHE A 1 182 ? -1.365 -14.171 7.547 1.00 61.31 182 PHE A C 1
ATOM 1429 O O . PHE A 1 182 ? -1.853 -13.327 6.786 1.00 61.31 182 PHE A O 1
ATOM 1436 N N . GLY A 1 183 ? -2.095 -14.873 8.415 1.00 69.19 183 GLY A N 1
ATOM 1437 C CA . GLY A 1 183 ? -3.503 -14.594 8.685 1.00 69.19 183 GLY A CA 1
ATOM 1438 C C . GLY A 1 183 ? -3.621 -13.541 9.785 1.00 69.19 183 GLY A C 1
ATOM 1439 O O . GLY A 1 183 ? -3.060 -13.704 10.870 1.00 69.19 183 GLY A O 1
ATOM 1440 N N . ILE A 1 184 ? -4.329 -12.441 9.505 1.00 79.38 184 ILE A N 1
ATOM 1441 C CA . ILE A 1 184 ? -4.432 -11.313 10.450 1.00 79.38 184 ILE A CA 1
ATOM 1442 C C . ILE A 1 184 ? -5.079 -11.735 11.773 1.00 79.38 184 ILE A C 1
ATOM 1444 O O . ILE A 1 184 ? -4.733 -11.201 12.824 1.00 79.38 184 ILE A O 1
ATOM 1448 N N . LEU A 1 185 ? -6.007 -12.695 11.720 1.00 83.75 185 LEU A N 1
ATOM 1449 C CA . LEU A 1 185 ? -6.750 -13.166 12.878 1.00 83.75 185 LEU A CA 1
ATOM 1450 C C . LEU A 1 185 ? -5.845 -13.918 13.860 1.00 83.75 185 LEU A C 1
ATOM 1452 O O . LEU A 1 185 ? -5.888 -13.633 15.054 1.00 83.75 185 LEU A O 1
ATOM 1456 N N . GLN A 1 186 ? -5.001 -14.827 13.363 1.00 82.19 186 GLN A N 1
ATOM 1457 C CA . GLN A 1 186 ? -4.058 -15.582 14.194 1.00 82.19 186 GLN A CA 1
ATOM 1458 C C . GLN A 1 186 ? -3.005 -14.655 14.808 1.00 82.19 186 GLN A C 1
ATOM 1460 O O . GLN A 1 186 ? -2.737 -14.721 16.005 1.00 82.19 186 GLN A O 1
ATOM 1465 N N . ASP A 1 187 ? -2.460 -13.735 14.012 1.00 82.12 187 ASP A N 1
ATOM 1466 C CA . ASP A 1 187 ? -1.472 -12.776 14.500 1.00 82.12 187 ASP A CA 1
ATOM 1467 C C . ASP A 1 187 ? -2.060 -11.848 15.577 1.00 82.12 187 ASP A C 1
ATOM 1469 O O . ASP A 1 187 ? -1.394 -11.551 16.579 1.00 82.12 187 ASP A O 1
ATOM 1473 N N . LEU A 1 188 ? -3.306 -11.392 15.380 1.00 88.56 188 LEU A N 1
ATOM 1474 C CA . LEU A 1 188 ? -4.043 -10.582 16.347 1.00 88.56 188 LEU A CA 1
ATOM 1475 C C . LEU A 1 188 ? -4.294 -11.354 17.637 1.00 88.56 188 LEU A C 1
ATOM 1477 O O . LEU A 1 188 ? -4.022 -10.813 18.706 1.00 88.56 188 LEU A O 1
ATOM 1481 N N . GLN A 1 189 ? -4.743 -12.606 17.539 1.00 89.25 189 GLN A N 1
ATOM 1482 C CA . GLN A 1 189 ? -4.908 -13.488 18.690 1.00 89.25 189 GLN A CA 1
ATOM 1483 C C . GLN A 1 189 ? -3.612 -13.562 19.506 1.00 89.25 189 GLN A C 1
ATOM 1485 O O . GLN A 1 189 ? -3.618 -13.224 20.689 1.00 89.25 189 GLN A O 1
ATOM 1490 N N . SER A 1 190 ? -2.487 -13.890 18.866 1.00 88.19 190 SER A N 1
ATOM 1491 C CA . SER A 1 190 ? -1.196 -13.999 1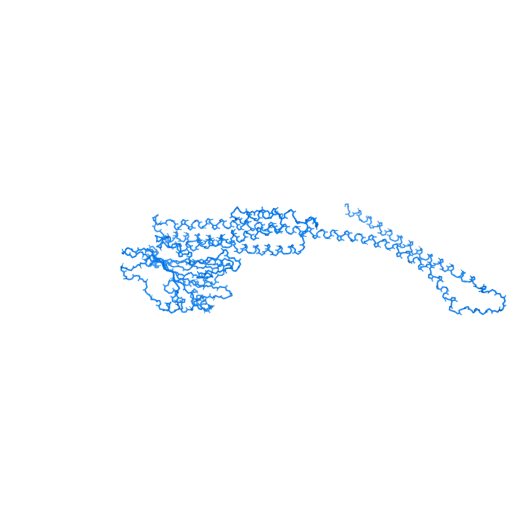9.552 1.00 88.19 190 SER A CA 1
ATOM 1492 C C . SER A 1 190 ? -0.719 -12.681 20.171 1.00 88.19 190 SER A C 1
ATOM 1494 O O . SER A 1 190 ? -0.022 -12.708 21.181 1.00 88.19 190 SER A O 1
ATOM 1496 N N . HIS A 1 191 ? -1.065 -11.521 19.595 1.00 89.00 191 HIS A N 1
ATOM 1497 C CA . HIS A 1 191 ? -0.750 -10.226 20.214 1.00 89.00 191 HIS A CA 1
ATOM 1498 C C . HIS A 1 191 ? -1.614 -9.948 21.436 1.00 89.00 191 HIS A C 1
ATOM 1500 O O . HIS A 1 191 ? -1.094 -9.467 22.437 1.00 89.00 191 HIS A O 1
ATOM 1506 N N . LEU A 1 192 ? -2.912 -10.241 21.362 1.00 91.50 192 LEU A N 1
ATOM 1507 C CA . LEU A 1 192 ? -3.841 -10.002 22.463 1.00 91.50 192 LEU A CA 1
ATOM 1508 C C . LEU A 1 192 ? -3.553 -10.922 23.655 1.00 91.50 192 LEU A C 1
ATOM 1510 O O . LEU A 1 192 ? -3.657 -10.467 24.791 1.00 91.50 192 LEU A O 1
ATOM 1514 N N . GLU A 1 193 ? -3.111 -12.159 23.413 1.00 91.06 193 GLU A N 1
ATOM 1515 C CA . GLU A 1 193 ? -2.644 -13.094 24.451 1.00 91.06 193 GLU A CA 1
ATOM 1516 C C . GLU A 1 193 ? -1.448 -12.548 25.255 1.00 91.06 193 GLU A C 1
ATOM 1518 O O . GLU A 1 193 ? -1.287 -12.882 26.426 1.00 91.06 193 GLU A O 1
ATOM 1523 N N . GLN A 1 194 ? -0.624 -11.679 24.656 1.00 90.25 194 GLN A N 1
ATOM 1524 C CA . GLN A 1 194 ? 0.567 -11.106 25.296 1.00 90.25 194 GLN A CA 1
ATOM 1525 C C . GLN A 1 194 ? 0.280 -9.839 26.115 1.00 90.25 194 GLN A C 1
ATOM 1527 O O . GLN A 1 194 ? 1.160 -9.387 26.847 1.00 90.25 194 GLN A O 1
ATOM 1532 N N . CYS A 1 195 ? -0.905 -9.230 25.988 1.00 89.50 195 CYS A N 1
ATOM 1533 C CA . CYS A 1 195 ? -1.207 -7.940 26.617 1.00 89.50 195 CYS A CA 1
ATOM 1534 C C . CYS A 1 195 ? -2.607 -7.846 27.263 1.00 89.50 195 CYS A C 1
ATOM 1536 O O . CYS A 1 195 ? -3.352 -6.907 26.962 1.00 89.50 195 CYS A O 1
ATOM 1538 N N . PRO A 1 196 ? -2.963 -8.754 28.194 1.00 89.31 196 PRO A N 1
ATOM 1539 C CA . PRO A 1 196 ? -4.264 -8.729 28.868 1.00 89.31 196 PRO A CA 1
ATOM 1540 C C . PRO A 1 196 ? -4.544 -7.414 29.607 1.00 89.31 196 PRO A C 1
ATOM 1542 O O . PRO A 1 196 ? -5.658 -6.896 29.552 1.00 89.31 196 PRO A O 1
ATOM 1545 N N . ASP A 1 197 ? -3.513 -6.803 30.196 1.00 87.81 197 ASP A N 1
ATOM 1546 C CA . ASP A 1 197 ? -3.623 -5.545 30.949 1.00 87.81 197 ASP A CA 1
ATOM 1547 C C . ASP A 1 197 ? -4.106 -4.358 30.096 1.00 87.81 197 ASP A C 1
ATOM 1549 O O . ASP A 1 197 ? -4.581 -3.352 30.623 1.00 87.81 197 ASP A O 1
ATOM 1553 N N . LEU A 1 198 ? -3.982 -4.459 28.768 1.00 89.31 198 LEU A N 1
ATOM 1554 C CA . LEU A 1 198 ? -4.328 -3.394 27.829 1.00 89.31 198 LEU A CA 1
ATOM 1555 C C . LEU A 1 198 ? -5.683 -3.610 27.146 1.00 89.31 198 LEU A C 1
ATOM 1557 O O . LEU A 1 198 ? -6.093 -2.758 26.363 1.00 89.31 198 LEU A O 1
ATOM 1561 N N . TRP A 1 199 ? -6.406 -4.704 27.411 1.00 90.31 199 TRP A N 1
ATOM 1562 C CA . TRP A 1 199 ? -7.655 -5.015 26.697 1.00 90.31 199 TRP A CA 1
ATOM 1563 C C . TRP A 1 199 ? -8.773 -3.989 26.894 1.00 90.31 199 TRP A C 1
ATOM 1565 O O . TRP A 1 199 ? -9.656 -3.875 26.049 1.00 90.31 199 TRP A O 1
ATOM 1575 N N . SER A 1 200 ? -8.724 -3.235 27.993 1.00 88.44 200 SER A N 1
ATOM 1576 C CA . SER A 1 200 ? -9.661 -2.138 28.258 1.00 88.44 200 SER A CA 1
ATOM 1577 C C . SER A 1 200 ? -9.220 -0.807 27.629 1.00 88.44 200 SER A C 1
ATOM 1579 O O . SER A 1 200 ? -9.850 0.213 27.880 1.00 88.44 200 SER A O 1
ATOM 1581 N N . ASP A 1 201 ? -8.128 -0.769 26.862 1.00 89.50 201 ASP A N 1
ATOM 1582 C CA . ASP A 1 201 ? -7.678 0.453 26.196 1.00 89.50 201 ASP A CA 1
ATOM 1583 C C . ASP A 1 201 ? -8.417 0.657 24.854 1.00 89.50 201 ASP A C 1
ATOM 1585 O O . ASP A 1 201 ? -8.386 -0.235 23.997 1.00 89.50 201 ASP A O 1
ATOM 1589 N N . PRO A 1 202 ? -9.036 1.833 24.618 1.00 90.19 202 PRO A N 1
ATOM 1590 C CA . PRO A 1 202 ? -9.834 2.098 23.417 1.00 90.19 202 PRO A CA 1
ATOM 1591 C C . PRO A 1 202 ? -9.036 2.062 22.109 1.00 90.19 202 PRO A C 1
ATOM 1593 O O . PRO A 1 202 ? -9.613 1.884 21.036 1.00 90.19 202 PRO A O 1
ATOM 1596 N N . LEU A 1 203 ? -7.714 2.248 22.164 1.00 91.50 203 LEU A N 1
ATOM 1597 C CA . LEU A 1 203 ? -6.852 2.291 20.987 1.00 91.50 203 LEU A CA 1
ATOM 1598 C C . LEU A 1 203 ? -6.077 0.997 20.755 1.00 91.50 203 LEU A C 1
ATOM 1600 O O . LEU A 1 203 ? -5.367 0.919 19.747 1.00 91.50 203 LEU A O 1
ATOM 1604 N N . LEU A 1 204 ? -6.195 -0.017 21.621 1.00 92.12 204 LEU A N 1
ATOM 1605 C CA . LEU A 1 204 ? -5.432 -1.259 21.476 1.00 92.12 204 LEU A CA 1
ATOM 1606 C C . LEU A 1 204 ? -5.696 -1.915 20.115 1.00 92.12 204 LEU A C 1
ATOM 1608 O O . LEU A 1 204 ? -4.764 -2.111 19.333 1.00 92.12 204 LEU A O 1
ATOM 1612 N N . VAL A 1 205 ? -6.962 -2.210 19.805 1.00 93.44 205 VAL A N 1
ATOM 1613 C CA . VAL A 1 205 ? -7.340 -2.915 18.568 1.00 93.44 205 VAL A CA 1
ATOM 1614 C C . VAL A 1 205 ? -6.980 -2.099 17.309 1.00 93.44 205 VAL A C 1
ATOM 1616 O O . VAL A 1 205 ? -6.284 -2.650 16.450 1.00 93.44 205 VAL A O 1
ATOM 1619 N N . PRO A 1 206 ? -7.324 -0.794 17.193 1.00 94.00 206 PRO A N 1
ATOM 1620 C CA . PRO A 1 206 ? -6.863 0.052 16.085 1.00 94.00 206 PRO A CA 1
ATOM 1621 C C . PRO A 1 206 ? -5.338 0.085 15.913 1.00 94.00 206 PRO A C 1
ATOM 1623 O O . PRO A 1 206 ? -4.825 -0.026 14.797 1.00 94.00 206 PRO A O 1
ATOM 1626 N N . THR A 1 207 ? -4.590 0.208 17.013 1.00 93.00 207 THR A N 1
ATOM 1627 C CA . THR A 1 207 ? -3.123 0.326 16.979 1.00 93.00 207 THR A CA 1
ATOM 1628 C C . THR A 1 207 ? -2.464 -0.975 16.539 1.00 93.00 207 THR A C 1
ATOM 1630 O O . THR A 1 207 ? -1.521 -0.963 15.739 1.00 93.00 207 THR A O 1
ATOM 1633 N N . VAL A 1 208 ? -2.965 -2.105 17.038 1.00 92.19 208 VAL A N 1
ATOM 1634 C CA . VAL A 1 208 ? -2.488 -3.434 16.660 1.00 92.19 208 VAL A CA 1
ATOM 1635 C C . VAL A 1 208 ? -2.787 -3.703 15.181 1.00 92.19 208 VAL A C 1
ATOM 1637 O O . VAL A 1 208 ? -1.879 -4.104 14.449 1.00 92.19 208 VAL A O 1
ATOM 1640 N N . PHE A 1 209 ? -3.995 -3.374 14.708 1.00 92.81 209 PHE A N 1
ATOM 1641 C CA . PHE A 1 209 ? -4.375 -3.469 13.295 1.00 92.81 209 PHE A CA 1
ATOM 1642 C C . PHE A 1 209 ? -3.450 -2.652 12.377 1.00 92.81 209 PHE A C 1
ATOM 1644 O O . PHE A 1 209 ? -2.875 -3.193 11.427 1.00 92.81 209 PHE A O 1
ATOM 1651 N N . LEU A 1 210 ? -3.222 -1.369 12.686 1.00 93.00 210 LEU A N 1
ATOM 1652 C CA . LEU A 1 210 ? -2.316 -0.514 11.907 1.00 93.00 210 LEU A CA 1
ATOM 1653 C C . LEU A 1 210 ? -0.872 -1.036 11.923 1.00 93.00 210 LEU A C 1
ATOM 1655 O O . LEU A 1 210 ? -0.172 -0.950 10.911 1.00 93.00 210 LEU A O 1
ATOM 1659 N N . GLY A 1 211 ? -0.436 -1.613 13.044 1.00 91.31 211 GLY A N 1
ATOM 1660 C CA . GLY A 1 211 ? 0.873 -2.248 13.168 1.00 91.31 211 GLY A CA 1
ATOM 1661 C C . GLY A 1 211 ? 1.012 -3.516 12.319 1.00 91.31 211 GLY A C 1
ATOM 1662 O O . GLY A 1 211 ? 2.090 -3.776 11.782 1.00 91.31 211 GLY A O 1
ATOM 1663 N N . PHE A 1 212 ? -0.050 -4.311 12.165 1.00 87.94 212 PHE A N 1
ATOM 1664 C CA . PHE A 1 212 ? -0.050 -5.454 11.245 1.00 87.94 212 PHE A CA 1
ATOM 1665 C C . PHE A 1 212 ? 0.009 -5.017 9.793 1.00 87.94 212 PHE A C 1
ATOM 1667 O O . PHE A 1 212 ? 0.833 -5.534 9.038 1.00 87.94 212 PHE A O 1
ATOM 1674 N N . HIS A 1 213 ? -0.793 -4.019 9.423 1.00 89.25 213 HIS A N 1
ATOM 1675 C CA . HIS A 1 213 ? -0.737 -3.437 8.090 1.00 89.25 213 HIS A CA 1
ATOM 1676 C C . HIS A 1 213 ? 0.697 -2.999 7.737 1.00 89.25 213 HIS A C 1
ATOM 1678 O O . HIS A 1 213 ? 1.237 -3.423 6.716 1.00 89.25 213 HIS A O 1
ATOM 1684 N N . LEU A 1 214 ? 1.375 -2.251 8.618 1.00 90.50 214 LEU A N 1
ATOM 1685 C CA . LEU A 1 214 ? 2.767 -1.839 8.390 1.00 90.50 214 LEU A CA 1
ATOM 1686 C C . LEU A 1 214 ? 3.750 -3.003 8.303 1.00 90.50 214 LEU A C 1
ATOM 1688 O O . LEU A 1 214 ? 4.662 -2.960 7.481 1.00 90.50 214 LEU A O 1
ATOM 1692 N N . ARG A 1 215 ? 3.586 -4.044 9.124 1.00 87.50 215 ARG A N 1
ATOM 1693 C CA . ARG A 1 215 ? 4.439 -5.238 9.054 1.00 87.50 215 ARG A CA 1
ATOM 1694 C C . ARG A 1 215 ? 4.331 -5.932 7.701 1.00 87.50 215 ARG A C 1
ATOM 1696 O O . ARG A 1 215 ? 5.363 -6.289 7.135 1.00 87.50 215 ARG A O 1
ATOM 1703 N N . ARG A 1 216 ? 3.119 -6.051 7.154 1.00 84.19 216 ARG A N 1
ATOM 1704 C CA . ARG A 1 216 ? 2.887 -6.616 5.815 1.00 84.19 216 ARG A CA 1
ATOM 1705 C C . ARG A 1 216 ? 3.505 -5.749 4.723 1.00 84.19 216 ARG A C 1
ATOM 1707 O O . ARG A 1 216 ? 4.230 -6.266 3.878 1.00 84.19 216 ARG A O 1
ATOM 1714 N N . VAL A 1 217 ? 3.287 -4.433 4.779 1.00 87.88 217 VAL A N 1
ATOM 1715 C CA . VAL A 1 217 ? 3.913 -3.487 3.839 1.00 87.88 217 VAL A CA 1
ATOM 1716 C C . VAL A 1 217 ? 5.436 -3.597 3.910 1.00 87.88 217 VAL A C 1
ATOM 1718 O O . VAL A 1 217 ? 6.087 -3.723 2.878 1.00 87.88 217 VAL A O 1
ATOM 1721 N N . ASN A 1 218 ? 6.018 -3.629 5.110 1.00 88.50 218 ASN A N 1
ATOM 1722 C CA . ASN A 1 218 ? 7.459 -3.778 5.286 1.00 88.50 218 ASN A CA 1
ATOM 1723 C C . ASN A 1 218 ? 7.988 -5.101 4.719 1.00 88.50 218 ASN A C 1
ATOM 1725 O O . ASN A 1 218 ? 9.023 -5.101 4.057 1.00 88.50 218 ASN A O 1
ATOM 1729 N N . ALA A 1 219 ? 7.290 -6.216 4.950 1.00 83.81 219 ALA A N 1
ATOM 1730 C CA . ALA A 1 219 ? 7.670 -7.513 4.401 1.00 83.81 219 ALA A CA 1
ATOM 1731 C C . ALA A 1 219 ? 7.656 -7.497 2.864 1.00 83.81 219 ALA A C 1
ATOM 1733 O O . ALA A 1 219 ? 8.638 -7.909 2.248 1.00 83.81 219 ALA A O 1
ATOM 1734 N N . TYR A 1 220 ? 6.611 -6.932 2.251 1.00 84.69 220 TYR A N 1
ATOM 1735 C CA . TYR A 1 220 ? 6.533 -6.761 0.800 1.00 84.69 220 TYR A CA 1
ATOM 1736 C C . TYR A 1 220 ? 7.664 -5.870 0.259 1.00 84.69 220 TYR A C 1
ATOM 1738 O O . TYR A 1 220 ? 8.358 -6.245 -0.683 1.00 84.69 220 TYR A O 1
ATOM 1746 N N . VAL A 1 221 ? 7.898 -4.700 0.860 1.00 85.31 221 VAL A N 1
ATOM 1747 C CA . VAL A 1 221 ? 8.920 -3.754 0.379 1.00 85.31 221 VAL A CA 1
ATOM 1748 C C . VAL A 1 221 ? 10.327 -4.324 0.541 1.00 85.31 221 VAL A C 1
ATOM 1750 O O . VAL A 1 221 ? 11.130 -4.271 -0.392 1.00 85.31 221 VAL A O 1
ATOM 1753 N N . SER A 1 222 ? 10.631 -4.877 1.714 1.00 81.69 222 SER A N 1
ATOM 1754 C CA . SER A 1 222 ? 11.984 -5.303 2.071 1.00 81.69 222 SER A CA 1
ATOM 1755 C C . SER A 1 222 ? 12.379 -6.643 1.457 1.00 81.69 222 SER A C 1
ATOM 1757 O O . SER A 1 222 ? 13.552 -6.815 1.136 1.00 81.69 222 SER A O 1
ATOM 1759 N N . ARG A 1 223 ? 11.440 -7.586 1.298 1.00 76.62 223 ARG A N 1
ATOM 1760 C CA . ARG A 1 223 ? 11.736 -8.928 0.770 1.00 76.62 223 ARG A CA 1
ATOM 1761 C C . ARG A 1 223 ? 11.423 -9.021 -0.716 1.00 76.62 223 ARG A C 1
ATOM 1763 O O . ARG A 1 223 ? 12.334 -9.192 -1.507 1.00 76.62 223 ARG A O 1
ATOM 1770 N N . SER A 1 224 ? 10.166 -8.816 -1.094 1.00 78.00 224 SER A N 1
ATOM 1771 C CA . SER A 1 224 ? 9.711 -8.997 -2.476 1.00 78.00 224 SER A CA 1
ATOM 1772 C C . SER A 1 224 ? 10.232 -7.912 -3.418 1.00 78.00 224 SER A C 1
ATOM 1774 O O . SER A 1 224 ? 11.002 -8.167 -4.347 1.00 78.00 224 SER A O 1
ATOM 1776 N N . LEU A 1 225 ? 9.829 -6.665 -3.171 1.00 82.94 225 LEU A N 1
ATOM 1777 C CA . LEU A 1 225 ? 10.009 -5.592 -4.140 1.00 82.94 225 LEU A CA 1
ATOM 1778 C C . LEU A 1 225 ? 11.480 -5.222 -4.312 1.00 82.94 225 LEU A C 1
ATOM 1780 O O . LEU A 1 225 ? 11.947 -5.037 -5.434 1.00 82.94 225 LEU A O 1
ATOM 1784 N N . THR A 1 226 ? 12.214 -5.134 -3.201 1.00 83.94 226 THR A N 1
ATOM 1785 C CA . THR A 1 226 ? 13.650 -4.843 -3.232 1.00 83.94 226 THR A CA 1
ATOM 1786 C C . THR A 1 226 ? 14.415 -5.928 -3.990 1.00 83.94 226 THR A C 1
ATOM 1788 O O . THR A 1 226 ? 15.257 -5.593 -4.818 1.00 83.94 226 THR A O 1
ATOM 1791 N N . GLU A 1 227 ? 14.106 -7.210 -3.772 1.00 79.88 227 GLU A N 1
ATOM 1792 C CA . GLU A 1 227 ? 14.774 -8.313 -4.468 1.00 79.88 227 GLU A CA 1
ATOM 1793 C C . GLU A 1 227 ? 14.479 -8.302 -5.974 1.00 79.88 227 GLU A C 1
ATOM 1795 O O . GLU A 1 227 ? 15.398 -8.412 -6.788 1.00 79.88 227 GLU A O 1
ATOM 1800 N N . GLN A 1 228 ? 13.217 -8.105 -6.365 1.00 82.31 228 GLN A N 1
ATOM 1801 C CA . GLN A 1 228 ? 12.829 -8.016 -7.776 1.00 82.31 228 GLN A CA 1
ATOM 1802 C C . GLN A 1 228 ? 13.543 -6.861 -8.496 1.00 82.31 228 GLN A C 1
ATOM 1804 O O . GLN A 1 228 ? 14.009 -7.033 -9.624 1.00 82.31 228 GLN A O 1
ATOM 1809 N N . ILE A 1 229 ? 13.678 -5.708 -7.832 1.00 84.25 229 ILE A N 1
ATOM 1810 C CA . ILE A 1 229 ? 14.414 -4.551 -8.358 1.00 84.25 229 ILE A CA 1
ATOM 1811 C C . ILE A 1 229 ? 15.910 -4.859 -8.462 1.00 84.25 229 ILE A C 1
ATOM 1813 O O . ILE A 1 229 ? 16.509 -4.577 -9.494 1.00 84.25 229 ILE A O 1
ATOM 1817 N N . MET A 1 230 ? 16.513 -5.486 -7.450 1.00 80.62 230 MET A N 1
ATOM 1818 C CA . MET A 1 230 ? 17.932 -5.861 -7.490 1.00 80.62 230 MET A CA 1
ATOM 1819 C C . MET A 1 230 ? 18.248 -6.842 -8.626 1.00 80.62 230 MET A C 1
ATOM 1821 O O . MET A 1 230 ? 19.254 -6.678 -9.311 1.00 80.62 230 MET A O 1
ATOM 1825 N N . ARG A 1 231 ? 17.378 -7.832 -8.872 1.00 78.38 231 ARG A N 1
ATOM 1826 C CA . ARG A 1 231 ? 17.523 -8.754 -10.013 1.00 78.38 231 ARG A CA 1
ATOM 1827 C C . ARG A 1 231 ? 17.443 -8.018 -11.353 1.00 78.38 231 ARG A C 1
ATOM 1829 O O . ARG A 1 231 ? 18.161 -8.365 -12.283 1.00 78.38 231 ARG A O 1
ATOM 1836 N N . LEU A 1 232 ? 16.581 -7.005 -11.453 1.00 79.62 232 LEU A N 1
ATOM 1837 C CA . LEU A 1 232 ? 16.474 -6.168 -12.649 1.00 79.62 232 LEU A CA 1
ATOM 1838 C C . LEU A 1 232 ? 17.746 -5.341 -12.870 1.00 79.62 232 LEU A C 1
ATOM 1840 O O . LEU A 1 232 ? 18.246 -5.271 -13.990 1.00 79.62 232 LEU A O 1
ATOM 1844 N N . GLU A 1 233 ? 18.265 -4.718 -11.811 1.00 78.50 233 GLU A N 1
ATOM 1845 C CA . GLU A 1 233 ? 19.502 -3.931 -11.863 1.00 78.50 233 GLU A CA 1
ATOM 1846 C C . GLU A 1 233 ? 20.704 -4.785 -12.294 1.00 78.50 233 GLU A C 1
ATOM 1848 O O . GLU A 1 233 ? 21.519 -4.326 -13.096 1.00 78.50 233 GLU A O 1
ATOM 1853 N N . ASP A 1 234 ? 20.793 -6.033 -11.819 1.00 74.06 234 ASP A N 1
ATOM 1854 C CA . ASP A 1 234 ? 21.856 -6.960 -12.222 1.00 74.06 234 ASP A CA 1
ATOM 1855 C C . ASP A 1 234 ? 21.713 -7.412 -13.685 1.00 74.06 234 ASP A C 1
ATOM 1857 O O . ASP A 1 234 ? 22.706 -7.464 -14.407 1.00 74.06 234 ASP A O 1
ATOM 1861 N N . GLU A 1 235 ? 20.488 -7.636 -14.175 1.00 73.00 235 GLU A N 1
ATOM 1862 C CA . GLU A 1 235 ? 20.245 -7.978 -15.586 1.00 73.00 235 GLU A CA 1
ATOM 1863 C C . GLU A 1 235 ? 20.597 -6.832 -16.553 1.00 73.00 235 GLU A C 1
ATOM 1865 O O . GLU A 1 235 ? 21.046 -7.088 -17.683 1.00 73.00 235 GLU A O 1
ATOM 1870 N N . LEU A 1 236 ? 20.411 -5.579 -16.113 1.00 71.56 236 LEU A N 1
ATOM 1871 C CA . LEU A 1 236 ? 20.874 -4.390 -16.834 1.00 71.56 236 LEU A CA 1
ATOM 1872 C C . LEU A 1 236 ? 22.401 -4.226 -16.731 1.00 71.56 236 LEU A C 1
ATOM 1874 O O . LEU A 1 236 ? 23.029 -3.769 -17.683 1.00 71.56 236 LEU A O 1
ATOM 1878 N N . GLY A 1 237 ? 23.000 -4.619 -15.602 1.00 65.75 237 GLY A N 1
ATOM 1879 C CA . GLY A 1 237 ? 24.451 -4.690 -15.400 1.00 65.75 237 GLY A CA 1
ATOM 1880 C C . GLY A 1 237 ? 25.134 -3.362 -15.049 1.00 65.75 237 GLY A C 1
ATOM 1881 O O . GLY A 1 237 ? 26.359 -3.279 -15.108 1.00 65.75 237 GLY A O 1
ATOM 1882 N N . VAL A 1 238 ? 24.371 -2.320 -14.696 1.00 57.44 238 VAL A N 1
ATOM 1883 C CA . VAL A 1 238 ? 24.883 -0.939 -14.547 1.00 57.44 238 VAL A CA 1
ATOM 1884 C C . VAL A 1 238 ? 25.132 -0.555 -13.084 1.00 57.44 238 VAL A C 1
ATOM 1886 O O . VAL A 1 238 ? 26.037 0.223 -12.791 1.00 57.44 238 VAL A O 1
ATOM 1889 N N . THR A 1 239 ? 24.373 -1.112 -12.138 1.00 56.50 239 THR A N 1
ATOM 1890 C CA . THR A 1 239 ? 24.498 -0.792 -10.707 1.00 56.50 239 THR A CA 1
ATOM 1891 C C . THR A 1 239 ? 24.361 -2.033 -9.841 1.00 56.50 239 THR A C 1
ATOM 1893 O O . THR A 1 239 ? 23.529 -2.890 -10.120 1.00 56.50 239 THR A O 1
ATOM 1896 N N . ARG A 1 240 ? 25.128 -2.100 -8.745 1.00 55.91 240 ARG A N 1
ATOM 1897 C CA . ARG A 1 240 ? 25.029 -3.168 -7.740 1.00 55.91 240 ARG A CA 1
ATOM 1898 C C . ARG A 1 240 ? 24.904 -2.569 -6.350 1.00 55.91 240 ARG A C 1
ATOM 1900 O O . ARG A 1 240 ? 25.894 -2.108 -5.789 1.00 55.91 240 ARG A O 1
ATOM 1907 N N . VAL A 1 241 ? 23.691 -2.564 -5.800 1.00 52.81 241 VAL A N 1
ATOM 1908 C CA . VAL A 1 241 ? 23.428 -2.078 -4.438 1.00 52.81 241 VAL A CA 1
ATOM 1909 C C . VAL A 1 241 ? 22.414 -2.995 -3.756 1.00 52.81 241 VAL A C 1
ATOM 1911 O O . VAL A 1 241 ? 21.322 -3.220 -4.273 1.00 52.81 241 VAL A O 1
ATOM 1914 N N . GLY A 1 242 ? 22.764 -3.511 -2.576 1.00 54.19 242 GLY A N 1
ATOM 1915 C CA . GLY A 1 242 ? 21.916 -4.405 -1.787 1.00 54.19 242 GLY A CA 1
ATOM 1916 C C . GLY A 1 242 ? 21.958 -4.088 -0.296 1.00 54.19 242 GLY A C 1
ATOM 1917 O O . GLY A 1 242 ? 22.936 -3.535 0.205 1.00 54.19 242 GLY A O 1
ATOM 1918 N N . ARG A 1 243 ? 20.888 -4.439 0.427 1.00 53.41 243 ARG A N 1
ATOM 1919 C CA . ARG A 1 243 ? 20.877 -4.406 1.898 1.00 53.41 243 ARG A CA 1
ATOM 1920 C C . ARG A 1 243 ? 21.612 -5.630 2.455 1.00 53.41 243 ARG A C 1
ATOM 1922 O O . ARG A 1 243 ? 21.531 -6.716 1.882 1.00 53.41 243 ARG A O 1
ATOM 1929 N N . ARG A 1 244 ? 22.293 -5.445 3.594 1.00 45.62 244 ARG A N 1
ATOM 1930 C CA . ARG A 1 244 ? 23.111 -6.465 4.280 1.00 45.62 244 ARG A CA 1
ATOM 1931 C C . ARG A 1 244 ? 22.305 -7.678 4.787 1.00 45.62 244 ARG A C 1
ATOM 1933 O O . ARG A 1 244 ? 22.899 -8.724 5.012 1.00 45.62 244 ARG A O 1
ATOM 1940 N N . ASP A 1 245 ? 20.981 -7.560 4.904 1.00 45.00 245 ASP A N 1
ATOM 1941 C CA . ASP A 1 245 ? 20.147 -8.469 5.712 1.00 45.00 245 ASP A CA 1
ATOM 1942 C C . ASP A 1 245 ? 19.555 -9.696 4.998 1.00 45.00 245 ASP A C 1
ATOM 1944 O O . ASP A 1 245 ? 18.850 -10.471 5.639 1.00 45.00 245 ASP A O 1
ATOM 1948 N N . SER A 1 246 ? 19.806 -9.934 3.707 1.00 50.31 246 SER A N 1
ATOM 1949 C CA . SER A 1 246 ? 19.380 -11.204 3.092 1.00 50.31 246 SER A CA 1
ATOM 1950 C C . SER A 1 246 ? 20.575 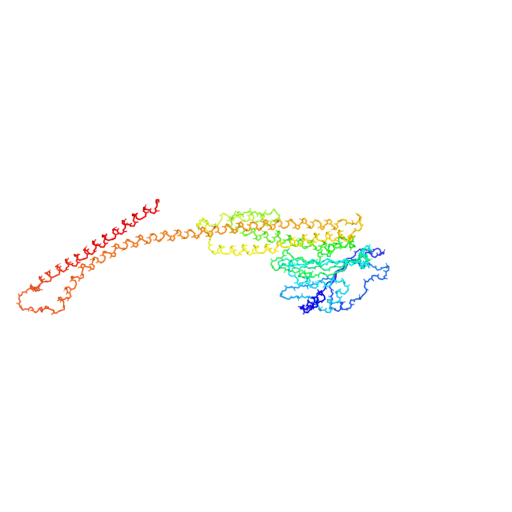-12.147 2.952 1.00 50.31 246 SER A C 1
ATOM 1952 O O . SER A 1 246 ? 21.484 -11.865 2.169 1.00 50.31 246 SER A O 1
ATOM 1954 N N . GLU A 1 247 ? 20.563 -13.288 3.644 1.00 44.72 247 GLU A N 1
ATOM 1955 C CA . GLU A 1 247 ? 21.526 -14.386 3.434 1.00 44.72 247 GLU A CA 1
ATOM 1956 C C . GLU A 1 247 ? 21.600 -14.809 1.953 1.00 44.72 247 GLU A C 1
ATOM 1958 O O . GLU A 1 247 ? 22.666 -15.163 1.445 1.00 44.72 247 GLU A O 1
ATOM 1963 N N . GLN A 1 248 ? 20.493 -14.656 1.217 1.00 48.25 248 GLN A N 1
ATOM 1964 C CA . GLN A 1 248 ? 20.431 -14.847 -0.233 1.00 48.25 248 GLN A CA 1
ATOM 1965 C C . GLN A 1 248 ? 21.297 -13.850 -1.023 1.00 48.25 248 GLN A C 1
ATOM 1967 O O . GLN A 1 248 ? 21.923 -14.264 -1.992 1.00 48.25 248 GLN A O 1
ATOM 1972 N N . ASN A 1 249 ? 21.441 -12.587 -0.596 1.00 49.47 249 ASN A N 1
ATOM 1973 C CA . ASN A 1 249 ? 22.362 -11.626 -1.231 1.00 49.47 249 ASN A CA 1
ATOM 1974 C C . ASN A 1 249 ? 23.825 -12.041 -1.062 1.00 49.47 249 ASN A C 1
ATOM 1976 O O . ASN A 1 249 ? 24.622 -11.807 -1.968 1.00 49.47 249 ASN A O 1
ATOM 1980 N N . VAL A 1 250 ? 24.185 -12.668 0.064 1.00 50.00 250 VAL A N 1
ATOM 1981 C CA . VAL A 1 250 ? 25.547 -13.177 0.297 1.00 50.00 250 VAL A CA 1
ATOM 1982 C C . VAL A 1 250 ? 25.823 -14.385 -0.602 1.00 50.00 250 VAL A C 1
ATOM 1984 O O . VAL A 1 250 ? 26.902 -14.482 -1.187 1.00 50.00 250 VAL A O 1
ATOM 1987 N N . GLN A 1 251 ? 24.845 -15.282 -0.765 1.00 48.03 251 GLN A N 1
ATOM 1988 C CA . GLN A 1 251 ? 24.985 -16.466 -1.615 1.00 48.03 251 GLN A CA 1
ATOM 1989 C C . GLN A 1 251 ? 24.921 -16.135 -3.117 1.00 48.03 251 GLN A C 1
ATOM 1991 O O . GLN A 1 251 ? 25.696 -16.705 -3.887 1.00 48.03 251 GLN A O 1
ATOM 1996 N N . ALA A 1 252 ? 24.087 -15.171 -3.525 1.00 48.12 252 ALA A N 1
ATOM 1997 C CA . ALA A 1 252 ? 24.050 -14.613 -4.879 1.00 48.12 252 ALA A CA 1
ATOM 1998 C C . ALA A 1 252 ? 25.368 -13.899 -5.229 1.00 48.12 252 ALA A C 1
ATOM 2000 O O . ALA A 1 252 ? 25.906 -14.095 -6.317 1.00 48.12 252 ALA A O 1
ATOM 2001 N N . HIS A 1 253 ? 25.965 -13.167 -4.274 1.00 49.09 253 HIS A N 1
ATOM 2002 C CA . HIS A 1 253 ? 27.315 -12.607 -4.432 1.00 49.09 253 HIS A CA 1
ATOM 2003 C C . HIS A 1 253 ? 28.377 -13.690 -4.687 1.00 49.09 253 HIS A C 1
ATOM 2005 O O . HIS A 1 253 ? 29.280 -13.496 -5.501 1.00 49.09 253 HIS A O 1
ATOM 2011 N N . LYS A 1 254 ? 28.287 -14.834 -3.994 1.00 47.06 254 LYS A N 1
ATOM 2012 C CA . LYS A 1 254 ? 29.265 -15.932 -4.098 1.00 47.06 254 LYS A CA 1
ATOM 2013 C C . LYS A 1 254 ? 29.115 -16.762 -5.375 1.00 47.06 254 LYS A C 1
ATOM 2015 O O . LYS A 1 254 ? 30.122 -17.118 -5.979 1.00 47.06 254 LYS A O 1
ATOM 2020 N N . THR A 1 255 ? 27.887 -17.066 -5.793 1.00 44.97 255 THR A N 1
ATOM 2021 C CA . THR A 1 255 ? 27.618 -17.855 -7.012 1.00 44.97 255 THR A CA 1
ATOM 2022 C C . THR A 1 255 ? 27.910 -17.064 -8.288 1.00 44.97 255 THR A C 1
ATOM 2024 O O . THR A 1 255 ? 28.464 -17.622 -9.232 1.00 44.97 255 THR A O 1
ATOM 2027 N N . PHE A 1 256 ? 27.658 -15.751 -8.302 1.00 45.12 256 PHE A N 1
ATOM 2028 C CA . PHE A 1 256 ? 27.900 -14.910 -9.477 1.00 45.12 256 PHE A CA 1
ATOM 2029 C C . PHE A 1 256 ? 29.391 -14.653 -9.765 1.00 45.12 256 PHE A C 1
ATOM 2031 O O . PHE A 1 256 ? 29.806 -14.659 -10.924 1.00 45.12 256 PHE A O 1
ATOM 2038 N N . ASN A 1 257 ? 30.236 -14.490 -8.736 1.00 48.25 257 ASN A N 1
ATOM 2039 C CA . ASN A 1 257 ? 31.688 -14.364 -8.944 1.00 48.25 257 ASN A CA 1
ATOM 2040 C C . ASN A 1 257 ? 32.299 -15.595 -9.639 1.00 48.25 257 ASN A C 1
ATOM 2042 O O . ASN A 1 257 ? 33.358 -15.474 -10.249 1.00 48.25 257 ASN A O 1
ATOM 2046 N N . ARG A 1 258 ? 31.622 -16.751 -9.593 1.00 41.62 258 ARG A N 1
ATOM 2047 C CA . ARG A 1 258 ? 32.042 -17.969 -10.293 1.00 41.62 258 ARG A CA 1
ATOM 2048 C C . ARG A 1 258 ? 31.719 -17.931 -11.793 1.00 41.62 258 ARG A C 1
ATOM 2050 O O . ARG A 1 258 ? 32.561 -18.323 -12.587 1.00 41.62 258 ARG A O 1
ATOM 2057 N N . HIS A 1 259 ? 30.567 -17.384 -12.188 1.00 41.56 259 HIS A N 1
ATOM 2058 C CA . HIS A 1 259 ? 30.132 -17.339 -13.595 1.00 41.56 259 HIS A CA 1
ATOM 2059 C C . HIS A 1 259 ? 30.815 -16.256 -14.446 1.00 41.56 259 HIS A C 1
ATOM 2061 O O . HIS A 1 259 ? 30.840 -16.360 -15.667 1.00 41.56 259 HIS A O 1
ATOM 2067 N N . ARG A 1 260 ? 31.451 -15.248 -13.832 1.00 42.28 260 ARG A N 1
ATOM 2068 C CA . ARG A 1 260 ? 32.231 -14.231 -14.569 1.00 42.28 260 ARG A CA 1
ATOM 2069 C C . ARG A 1 260 ? 33.499 -14.788 -15.229 1.00 42.28 260 ARG A C 1
ATOM 2071 O O . ARG A 1 260 ? 34.077 -14.118 -16.078 1.00 42.28 260 ARG A O 1
ATOM 2078 N N . HIS A 1 261 ? 33.943 -15.974 -14.822 1.00 44.03 261 HIS A N 1
ATOM 2079 C CA . HIS A 1 261 ? 35.119 -16.617 -15.398 1.00 44.03 261 HIS A CA 1
ATOM 2080 C C . HIS A 1 261 ? 34.805 -17.577 -16.556 1.00 44.03 261 HIS A C 1
ATOM 2082 O O . HIS A 1 261 ? 35.757 -18.026 -17.186 1.00 44.03 261 HIS A O 1
ATOM 2088 N N . GLU A 1 262 ? 33.533 -17.862 -16.870 1.00 42.50 262 GLU A N 1
ATOM 2089 C CA . GLU A 1 262 ? 33.192 -18.965 -17.790 1.00 42.50 262 GLU A CA 1
ATOM 2090 C C . GLU A 1 262 ? 32.291 -18.628 -18.992 1.00 42.50 262 GLU A C 1
ATOM 2092 O O . GLU A 1 262 ? 32.253 -19.442 -19.909 1.00 42.50 262 GLU A O 1
ATOM 2097 N N . GLU A 1 263 ? 31.637 -17.462 -19.092 1.00 41.81 263 GLU A N 1
ATOM 2098 C CA . GLU A 1 263 ? 30.750 -17.177 -20.242 1.00 41.81 263 GLU A CA 1
ATOM 2099 C C . GLU A 1 263 ? 31.186 -15.977 -21.115 1.00 41.81 263 GLU A C 1
ATOM 2101 O O . GLU A 1 263 ? 30.997 -14.810 -20.775 1.00 41.81 263 GLU A O 1
ATOM 2106 N N . ASP A 1 264 ? 31.742 -16.372 -22.269 1.00 38.62 264 ASP A N 1
ATOM 2107 C CA . ASP A 1 264 ? 31.679 -15.817 -23.635 1.00 38.62 264 ASP A CA 1
ATOM 2108 C C . ASP A 1 264 ? 32.540 -14.585 -24.055 1.00 38.62 264 ASP A C 1
ATOM 2110 O O . ASP A 1 264 ? 32.266 -13.450 -23.650 1.00 38.62 264 ASP A O 1
ATOM 2114 N N . PRO A 1 265 ? 33.568 -14.762 -24.927 1.00 41.41 265 PRO A N 1
ATOM 2115 C CA . PRO A 1 265 ? 34.399 -13.681 -25.470 1.00 41.41 265 PRO A CA 1
ATOM 2116 C C . PRO A 1 265 ? 33.850 -12.975 -26.728 1.00 41.41 265 PRO A C 1
ATOM 2118 O O . PRO A 1 265 ? 34.457 -11.983 -27.143 1.00 41.41 265 PRO A O 1
ATOM 2121 N N . GLU A 1 266 ? 32.759 -13.425 -27.359 1.00 37.78 266 GLU A N 1
ATOM 2122 C CA . GLU A 1 266 ? 32.412 -12.988 -28.726 1.00 37.78 266 GLU A CA 1
ATOM 2123 C C . GLU A 1 266 ? 31.028 -12.326 -28.864 1.00 37.78 266 GLU A C 1
ATOM 2125 O O . GLU A 1 266 ? 30.049 -12.897 -29.329 1.00 37.78 266 GLU A O 1
ATOM 2130 N N . GLY A 1 267 ? 30.967 -11.035 -28.538 1.00 39.31 267 GLY A N 1
ATOM 2131 C CA . GLY A 1 267 ? 29.888 -10.130 -28.941 1.00 39.31 267 GLY A CA 1
ATOM 2132 C C . GLY A 1 267 ? 30.337 -8.677 -28.771 1.00 39.31 267 GLY A C 1
ATOM 2133 O O . GLY A 1 267 ? 31.156 -8.408 -27.887 1.00 39.31 267 GLY A O 1
ATOM 2134 N N . PRO A 1 268 ? 29.881 -7.716 -29.602 1.00 38.97 268 PRO A N 1
ATOM 2135 C CA . PRO A 1 268 ? 30.341 -6.335 -29.507 1.00 38.97 268 PRO A CA 1
ATOM 2136 C C . PRO A 1 268 ? 30.007 -5.787 -28.118 1.00 38.97 268 PRO A C 1
ATOM 2138 O O . PRO A 1 268 ? 28.848 -5.552 -27.775 1.00 38.97 268 PRO A O 1
ATOM 2141 N N . LYS A 1 269 ? 31.056 -5.620 -27.306 1.00 48.59 269 LYS A N 1
ATOM 2142 C CA . LYS A 1 269 ? 31.004 -5.097 -25.942 1.00 48.59 269 LYS A CA 1
ATOM 2143 C C . LYS A 1 269 ? 30.217 -3.783 -25.934 1.00 48.59 269 LYS A C 1
ATOM 2145 O O . LYS A 1 269 ? 30.729 -2.760 -26.379 1.00 48.59 269 LYS A O 1
ATOM 2150 N N . GLY A 1 270 ? 28.989 -3.819 -25.416 1.00 53.97 270 GLY A N 1
ATOM 2151 C CA . GLY A 1 270 ? 28.252 -2.619 -25.010 1.00 53.97 270 GLY A CA 1
ATOM 2152 C C . GLY A 1 270 ? 26.893 -2.356 -25.663 1.00 53.97 270 GLY A C 1
ATOM 2153 O O . GLY A 1 270 ? 26.253 -1.392 -25.260 1.00 53.97 270 GLY A O 1
ATOM 2154 N N . LEU A 1 271 ? 26.416 -3.166 -26.617 1.00 58.62 271 LEU A N 1
ATOM 2155 C CA . LEU A 1 271 ? 25.110 -2.940 -27.261 1.00 58.62 271 LEU A CA 1
ATOM 2156 C C . LEU A 1 271 ? 24.041 -3.920 -26.761 1.00 58.62 271 LEU A C 1
ATOM 2158 O O . LEU A 1 271 ? 24.184 -5.137 -26.866 1.00 58.62 271 LEU A O 1
ATOM 2162 N N . LEU A 1 272 ? 22.958 -3.376 -26.200 1.00 68.75 272 LEU A N 1
ATOM 2163 C CA . LEU A 1 272 ? 21.839 -4.154 -25.677 1.00 68.75 272 LEU A CA 1
ATOM 2164 C C . LEU A 1 272 ? 20.933 -4.589 -26.839 1.00 68.75 272 LEU A C 1
ATOM 2166 O O . LEU A 1 272 ? 20.351 -3.751 -27.522 1.00 68.75 272 LEU A O 1
ATOM 2170 N N . GLY A 1 273 ? 20.785 -5.898 -27.064 1.00 75.00 273 GLY A N 1
ATOM 2171 C CA . GLY A 1 273 ? 19.909 -6.412 -28.123 1.00 75.00 273 GLY A CA 1
ATOM 2172 C C . GLY A 1 273 ? 18.455 -5.941 -27.967 1.00 75.00 273 GLY A C 1
ATOM 2173 O O . GLY A 1 273 ? 17.931 -5.894 -26.852 1.00 75.00 273 GLY A O 1
ATOM 2174 N N . LYS A 1 274 ? 17.781 -5.632 -29.087 1.00 78.81 274 LYS A N 1
ATOM 2175 C CA . LYS A 1 274 ? 16.421 -5.053 -29.124 1.00 78.81 274 LYS A CA 1
ATOM 2176 C C . LYS A 1 274 ? 15.390 -5.842 -28.306 1.00 78.81 274 LYS A C 1
ATOM 2178 O O . LYS A 1 274 ? 14.568 -5.247 -27.615 1.00 78.81 274 LYS A O 1
ATOM 2183 N N . GLU A 1 275 ? 15.451 -7.173 -28.345 1.00 79.75 275 GLU A N 1
ATOM 2184 C CA . GLU A 1 275 ? 14.540 -8.035 -27.580 1.00 79.75 275 GLU A CA 1
ATOM 2185 C C . GLU A 1 275 ? 14.779 -7.929 -26.064 1.00 79.75 275 GLU A C 1
ATOM 2187 O O . GLU A 1 275 ? 13.835 -7.746 -25.291 1.00 79.75 275 GLU A O 1
ATOM 2192 N N . LYS A 1 276 ? 16.048 -7.975 -25.633 1.00 82.19 276 LYS A N 1
ATOM 2193 C CA . LYS A 1 276 ? 16.426 -7.797 -24.223 1.00 82.19 276 LYS A CA 1
ATOM 2194 C C . LYS A 1 276 ? 16.034 -6.400 -23.733 1.00 82.19 276 LYS A C 1
ATOM 2196 O O . LYS A 1 276 ? 15.492 -6.276 -22.637 1.00 82.19 276 LYS A O 1
ATOM 2201 N N . ALA A 1 277 ? 16.236 -5.372 -24.559 1.00 83.56 277 ALA A N 1
ATOM 2202 C CA . ALA A 1 277 ? 15.830 -4.004 -24.258 1.00 83.56 277 ALA A CA 1
ATOM 2203 C C . ALA A 1 277 ? 14.311 -3.891 -24.044 1.00 83.56 277 ALA A C 1
ATOM 2205 O O . ALA A 1 277 ? 13.882 -3.413 -22.998 1.00 83.56 277 ALA A O 1
ATOM 2206 N N . MET A 1 278 ? 13.499 -4.420 -24.968 1.00 84.12 278 MET A N 1
ATOM 2207 C CA . MET A 1 278 ? 12.035 -4.426 -24.856 1.00 84.12 278 MET A CA 1
ATOM 2208 C C . MET A 1 278 ? 11.555 -5.142 -23.585 1.00 84.12 278 MET A C 1
ATOM 2210 O O . MET A 1 278 ? 10.715 -4.618 -22.850 1.00 84.12 278 MET A O 1
ATOM 2214 N N . ARG A 1 279 ? 12.115 -6.323 -23.293 1.00 87.06 279 ARG A N 1
ATOM 2215 C CA . ARG A 1 279 ? 11.781 -7.110 -22.097 1.00 87.06 279 ARG A CA 1
ATOM 2216 C C . ARG A 1 279 ? 12.104 -6.352 -20.808 1.00 87.06 279 ARG A C 1
ATOM 2218 O O . ARG A 1 279 ? 11.274 -6.309 -19.898 1.00 87.06 279 ARG A O 1
ATOM 2225 N N . LEU A 1 280 ? 13.284 -5.735 -20.738 1.00 86.56 280 LEU A N 1
ATOM 2226 C CA . LEU A 1 280 ? 13.694 -4.917 -19.598 1.00 86.56 280 LEU A CA 1
ATOM 2227 C C . LEU A 1 280 ? 12.802 -3.682 -19.443 1.00 86.56 280 LEU A C 1
ATOM 2229 O O . LEU A 1 280 ? 12.367 -3.407 -18.328 1.00 86.56 280 LEU A O 1
ATOM 2233 N N . THR A 1 281 ? 12.441 -2.992 -20.530 1.00 87.31 281 THR A N 1
ATOM 2234 C CA . THR A 1 281 ? 11.537 -1.830 -20.483 1.00 87.31 281 THR A CA 1
ATOM 2235 C C . THR A 1 281 ? 10.178 -2.202 -19.891 1.00 87.31 281 THR A C 1
ATOM 2237 O O . THR A 1 281 ? 9.688 -1.507 -19.000 1.00 87.31 281 THR A O 1
ATOM 2240 N N . ILE A 1 282 ? 9.580 -3.317 -20.330 1.00 88.12 282 ILE A N 1
ATOM 2241 C CA . ILE A 1 282 ? 8.298 -3.804 -19.792 1.00 88.12 282 ILE A CA 1
ATOM 2242 C C . ILE A 1 282 ? 8.415 -4.072 -18.289 1.00 88.12 282 ILE A C 1
ATOM 2244 O O . ILE A 1 282 ? 7.559 -3.640 -17.514 1.00 88.12 282 ILE A O 1
ATOM 2248 N N . ARG A 1 283 ? 9.484 -4.749 -17.855 1.00 89.31 283 ARG A N 1
ATOM 2249 C CA . ARG A 1 283 ? 9.689 -5.087 -16.439 1.00 89.31 283 ARG A CA 1
ATOM 2250 C C . ARG A 1 283 ? 9.939 -3.856 -15.574 1.00 89.31 283 ARG A C 1
ATOM 2252 O O . ARG A 1 283 ? 9.309 -3.739 -14.525 1.00 89.31 283 ARG A O 1
ATOM 2259 N N . VAL A 1 284 ? 10.787 -2.921 -16.013 1.00 88.44 284 VAL A N 1
ATOM 2260 C CA . VAL A 1 284 ? 11.030 -1.656 -15.297 1.00 88.44 284 VAL A CA 1
ATOM 2261 C C . VAL A 1 284 ? 9.720 -0.893 -15.119 1.00 88.44 284 VAL A C 1
ATOM 2263 O O . VAL A 1 284 ? 9.384 -0.521 -13.996 1.00 88.44 284 VAL A O 1
ATOM 2266 N N . ASN A 1 285 ? 8.944 -0.728 -16.195 1.00 88.88 285 ASN A N 1
ATOM 2267 C CA . ASN A 1 285 ? 7.657 -0.036 -16.138 1.00 88.88 285 ASN A CA 1
ATOM 2268 C C . ASN A 1 285 ? 6.652 -0.757 -15.230 1.00 88.88 285 ASN A C 1
ATOM 2270 O O . ASN A 1 285 ? 6.000 -0.113 -14.414 1.00 88.88 285 ASN A O 1
ATOM 2274 N N . THR A 1 286 ? 6.588 -2.089 -15.286 1.00 89.62 286 THR A N 1
ATOM 2275 C CA . THR A 1 286 ? 5.728 -2.887 -14.397 1.00 89.62 286 THR A CA 1
ATOM 2276 C C . THR A 1 286 ? 6.083 -2.660 -12.923 1.00 89.62 286 THR A C 1
ATOM 2278 O O . THR A 1 286 ? 5.198 -2.421 -12.098 1.00 89.62 286 THR A O 1
ATOM 2281 N N . HIS A 1 287 ? 7.373 -2.680 -12.568 1.00 88.94 287 HIS A N 1
ATOM 2282 C CA . HIS A 1 287 ? 7.809 -2.431 -11.190 1.00 88.94 287 HIS A CA 1
ATOM 2283 C C . HIS A 1 287 ? 7.614 -0.970 -10.759 1.00 88.94 287 HIS A C 1
ATOM 2285 O O . HIS A 1 287 ? 7.254 -0.735 -9.604 1.00 88.94 287 HIS A O 1
ATOM 2291 N N . LEU A 1 288 ? 7.771 0.002 -11.664 1.00 88.44 288 LEU A N 1
ATOM 2292 C CA . LEU A 1 288 ? 7.421 1.403 -11.405 1.00 88.44 288 LEU A CA 1
ATOM 2293 C C . LEU A 1 288 ? 5.927 1.554 -11.090 1.00 88.44 288 LEU A C 1
ATOM 2295 O O . LEU A 1 288 ? 5.582 2.179 -10.089 1.00 88.44 288 LEU A O 1
ATOM 2299 N N . THR A 1 289 ? 5.034 0.923 -11.859 1.00 87.38 289 THR A N 1
ATOM 2300 C CA . THR A 1 289 ? 3.591 0.921 -11.567 1.00 87.38 289 THR A CA 1
ATOM 2301 C C . THR A 1 289 ? 3.289 0.261 -10.219 1.00 87.38 289 THR A C 1
ATOM 2303 O O . THR A 1 289 ? 2.548 0.820 -9.407 1.00 87.38 289 THR A O 1
ATOM 2306 N N . ARG A 1 290 ? 3.915 -0.886 -9.917 1.00 87.19 290 ARG A N 1
ATOM 2307 C CA . ARG A 1 290 ? 3.777 -1.558 -8.610 1.00 87.19 290 ARG A CA 1
ATOM 2308 C C . ARG A 1 290 ? 4.243 -0.683 -7.444 1.00 87.19 290 ARG A C 1
ATOM 2310 O O . ARG A 1 290 ? 3.627 -0.741 -6.374 1.00 87.19 290 ARG A O 1
ATOM 2317 N N . LEU A 1 291 ? 5.312 0.096 -7.628 1.00 88.56 291 LEU A N 1
ATOM 2318 C CA . LEU A 1 291 ? 5.825 1.056 -6.646 1.00 88.56 291 LEU A CA 1
ATOM 2319 C C . LEU A 1 291 ? 4.861 2.220 -6.427 1.00 88.56 291 LEU A C 1
ATOM 2321 O O . LEU A 1 291 ? 4.610 2.570 -5.278 1.00 88.56 291 LEU A O 1
ATOM 2325 N N . LEU A 1 292 ? 4.293 2.784 -7.497 1.00 85.12 292 LEU A N 1
ATOM 2326 C CA . LEU A 1 292 ? 3.336 3.893 -7.402 1.00 85.12 292 LEU A CA 1
ATOM 2327 C C . LEU A 1 292 ? 2.134 3.529 -6.524 1.00 85.12 292 LEU A C 1
ATOM 2329 O O . LEU A 1 292 ? 1.757 4.304 -5.648 1.00 85.12 292 LEU A O 1
ATOM 2333 N N . VAL A 1 293 ? 1.584 2.324 -6.699 1.00 84.94 293 VAL A N 1
ATOM 2334 C CA . VAL A 1 293 ? 0.502 1.822 -5.836 1.00 84.94 293 VAL A CA 1
ATOM 2335 C C . VAL A 1 293 ? 1.016 1.532 -4.422 1.00 84.94 293 VAL A C 1
ATOM 2337 O O . VAL A 1 293 ? 0.351 1.863 -3.446 1.00 84.94 293 VAL A O 1
ATOM 2340 N N . ALA A 1 294 ? 2.218 0.955 -4.284 1.00 89.00 294 ALA A N 1
ATOM 2341 C CA . ALA A 1 294 ? 2.790 0.629 -2.975 1.00 89.00 294 ALA A CA 1
ATOM 2342 C C . ALA A 1 294 ? 3.031 1.861 -2.089 1.00 89.00 294 ALA A C 1
ATOM 2344 O O . ALA A 1 294 ? 2.893 1.755 -0.874 1.00 89.00 294 ALA A O 1
ATOM 2345 N N . LYS A 1 295 ? 3.364 3.017 -2.679 1.00 89.69 295 LYS A N 1
ATOM 2346 C CA . LYS A 1 295 ? 3.577 4.280 -1.952 1.00 89.69 295 LYS A CA 1
ATOM 2347 C C . LYS A 1 295 ? 2.352 4.752 -1.183 1.00 89.69 295 LYS A C 1
ATOM 2349 O O . LYS A 1 295 ? 2.493 5.309 -0.102 1.00 89.69 295 LYS A O 1
ATOM 2354 N N . GLN A 1 296 ? 1.154 4.464 -1.682 1.00 88.50 296 GLN A N 1
ATOM 2355 C CA . GLN A 1 296 ? -0.082 4.886 -1.021 1.00 88.50 296 GLN A CA 1
ATOM 2356 C C . GLN A 1 296 ? -0.326 4.158 0.310 1.00 88.50 296 GLN A C 1
ATOM 2358 O O . GLN A 1 296 ? -1.075 4.642 1.152 1.00 88.50 296 GLN A O 1
ATOM 2363 N N . LEU A 1 297 ? 0.315 3.007 0.532 1.00 90.44 297 LEU A N 1
ATOM 2364 C CA . LEU A 1 297 ? 0.093 2.176 1.716 1.00 90.44 297 LEU A CA 1
ATOM 2365 C C . LEU A 1 297 ? 0.688 2.791 2.998 1.00 90.44 297 LEU A C 1
ATOM 2367 O O . LEU A 1 297 ? -0.060 2.984 3.961 1.00 90.44 297 LEU A O 1
ATOM 2371 N N . PRO A 1 298 ? 2.001 3.112 3.075 1.00 93.19 298 PRO A N 1
ATOM 2372 C CA . PRO A 1 298 ? 2.554 3.765 4.257 1.00 93.19 298 PRO A CA 1
ATOM 2373 C C . PRO A 1 298 ? 2.010 5.185 4.446 1.00 93.19 298 PRO A C 1
ATOM 2375 O O . PRO A 1 298 ? 1.826 5.588 5.593 1.00 93.19 298 PRO A O 1
ATOM 2378 N N . ILE A 1 299 ? 1.705 5.910 3.361 1.00 92.44 299 ILE A N 1
ATOM 2379 C CA . ILE A 1 299 ? 1.091 7.246 3.426 1.00 92.44 299 ILE A CA 1
ATOM 2380 C C . ILE A 1 299 ? -0.269 7.164 4.123 1.00 92.44 299 ILE A C 1
ATOM 2382 O O . ILE A 1 299 ? -0.460 7.815 5.149 1.00 92.44 299 ILE A O 1
ATOM 2386 N N . TRP A 1 300 ? -1.160 6.284 3.658 1.00 93.62 300 TRP A N 1
ATOM 2387 C CA . TRP A 1 300 ? -2.470 6.090 4.282 1.00 93.62 300 TRP A CA 1
ATOM 2388 C C . TRP A 1 300 ? -2.350 5.717 5.767 1.00 93.62 300 TRP A C 1
ATOM 2390 O O . TRP A 1 300 ? -3.057 6.254 6.615 1.00 93.62 300 TRP A O 1
ATOM 2400 N N . ASN A 1 301 ? -1.416 4.828 6.124 1.00 94.12 301 ASN A N 1
ATOM 2401 C CA . ASN A 1 301 ? -1.225 4.424 7.521 1.00 94.12 301 ASN A CA 1
ATOM 2402 C C . ASN A 1 301 ? -0.696 5.573 8.399 1.00 94.12 301 ASN A C 1
ATOM 2404 O O . ASN A 1 301 ? -1.100 5.713 9.556 1.00 94.12 301 ASN A O 1
ATOM 2408 N N . CYS A 1 302 ? 0.192 6.400 7.843 1.00 94.19 302 CYS A N 1
ATOM 2409 C CA . CYS A 1 302 ? 0.707 7.608 8.476 1.00 94.19 302 CYS A CA 1
ATOM 2410 C C . CYS A 1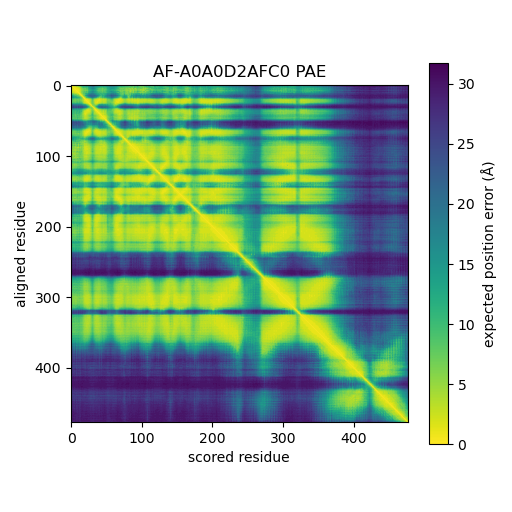 302 ? -0.428 8.605 8.750 1.00 94.19 302 CYS A C 1
ATOM 2412 O O . CYS A 1 302 ? -0.557 9.092 9.875 1.00 94.19 302 CYS A O 1
ATOM 2414 N N . GLU A 1 303 ? -1.282 8.855 7.758 1.00 93.31 303 GLU A N 1
ATOM 2415 C CA . GLU A 1 303 ? -2.460 9.717 7.879 1.00 93.31 303 GLU A CA 1
ATOM 2416 C C . GLU A 1 303 ? -3.458 9.175 8.904 1.00 93.31 303 GLU A C 1
ATOM 2418 O O . GLU A 1 303 ? -3.847 9.906 9.814 1.00 93.31 303 GLU A O 1
ATOM 2423 N N . ALA A 1 304 ? -3.782 7.881 8.845 1.00 93.88 304 ALA A N 1
ATOM 2424 C CA . ALA A 1 304 ? -4.668 7.230 9.807 1.00 93.88 304 ALA A CA 1
ATOM 2425 C C . ALA A 1 304 ? -4.134 7.320 11.242 1.00 93.88 304 ALA A C 1
ATOM 2427 O O . ALA A 1 304 ? -4.864 7.696 12.157 1.00 93.88 304 ALA A O 1
ATOM 2428 N N . SER A 1 305 ? -2.844 7.044 11.445 1.00 94.12 305 SER A N 1
ATOM 2429 C CA . SER A 1 305 ? -2.217 7.133 12.768 1.00 94.12 305 SER A CA 1
ATOM 2430 C C . SER A 1 305 ? -2.241 8.565 13.315 1.00 94.12 305 SER A C 1
ATOM 2432 O O . SER A 1 305 ? -2.542 8.767 14.491 1.00 94.12 305 SER A O 1
ATOM 2434 N N . LYS A 1 306 ? -1.958 9.571 12.473 1.00 93.81 306 LYS A N 1
ATOM 2435 C CA . LYS A 1 306 ? -2.031 10.994 12.853 1.00 93.81 306 LYS A CA 1
ATOM 2436 C C . LYS A 1 306 ? -3.455 11.416 13.200 1.00 93.81 306 LYS A C 1
ATOM 2438 O O . LYS A 1 306 ? -3.652 12.058 14.227 1.00 93.81 306 LYS A O 1
ATOM 2443 N N . ALA A 1 307 ? -4.424 11.038 12.373 1.00 93.81 307 ALA A N 1
ATOM 2444 C CA . ALA A 1 307 ? -5.827 11.362 12.580 1.00 93.81 307 ALA A CA 1
ATOM 2445 C C . ALA A 1 307 ? -6.348 10.763 13.889 1.00 93.81 307 ALA A C 1
ATOM 2447 O O . ALA A 1 307 ? -6.946 11.479 14.678 1.00 93.81 307 ALA A O 1
ATOM 2448 N N . ILE A 1 308 ? -6.053 9.487 14.178 1.00 92.81 308 ILE A N 1
ATOM 2449 C CA . ILE A 1 308 ? -6.429 8.854 15.455 1.00 92.81 308 ILE A CA 1
ATOM 2450 C C . ILE A 1 308 ? -5.802 9.603 16.638 1.00 92.81 308 ILE A C 1
ATOM 2452 O O . ILE A 1 308 ? -6.496 9.899 17.607 1.00 92.81 308 ILE A O 1
ATOM 2456 N N . LEU A 1 309 ? -4.508 9.941 16.570 1.00 90.31 309 LEU A N 1
ATOM 2457 C CA . LEU A 1 309 ? -3.838 10.684 17.644 1.00 90.31 309 LEU A CA 1
ATOM 2458 C C . LEU A 1 309 ? -4.466 12.067 17.873 1.00 90.31 309 LEU A C 1
ATOM 2460 O O . LEU A 1 309 ? -4.667 12.447 19.025 1.00 90.31 309 LEU A O 1
ATOM 2464 N N . HIS A 1 310 ? -4.787 12.796 16.802 1.00 91.50 310 HIS A N 1
ATOM 2465 C CA . HIS A 1 310 ? -5.455 14.095 16.889 1.00 91.50 310 HIS A CA 1
ATOM 2466 C C . HIS A 1 310 ? -6.864 13.960 17.472 1.00 91.50 310 HIS A C 1
ATOM 2468 O O . HIS A 1 310 ? -7.211 14.649 18.424 1.00 91.50 310 HIS A O 1
ATOM 2474 N N . PHE A 1 311 ? -7.647 13.013 16.960 1.00 90.56 311 PHE A N 1
ATOM 2475 C CA . PHE A 1 311 ? -9.016 12.746 17.390 1.00 90.56 311 PHE A CA 1
ATOM 2476 C C . PHE A 1 311 ? -9.109 12.410 18.882 1.00 90.56 311 PHE A C 1
ATOM 2478 O O . PHE A 1 311 ? -9.963 12.929 19.600 1.00 90.56 311 PHE A O 1
ATOM 2485 N N . VAL A 1 312 ? -8.177 11.590 19.368 1.00 87.00 312 VAL A N 1
ATOM 2486 C CA . VAL A 1 312 ? -8.053 11.207 20.782 1.00 87.00 312 VAL A CA 1
ATOM 2487 C C . VAL A 1 312 ? -7.733 12.409 21.669 1.00 87.00 312 VAL A C 1
ATOM 2489 O O . VAL A 1 312 ? -8.258 12.501 22.781 1.00 87.00 312 VAL A O 1
ATOM 2492 N N . GLN A 1 313 ? -6.882 13.322 21.192 1.00 85.69 313 GLN A N 1
ATOM 2493 C CA . GLN A 1 313 ? -6.544 14.560 21.898 1.00 85.69 313 GLN A CA 1
ATOM 2494 C C . GLN A 1 313 ? -7.727 15.530 21.932 1.00 85.69 313 GLN A C 1
ATOM 2496 O O . GLN A 1 313 ? -8.046 16.056 22.994 1.00 85.69 313 GLN A O 1
ATOM 2501 N N . GLU A 1 314 ? -8.388 15.723 20.793 1.00 87.38 314 GLU A N 1
ATOM 2502 C CA . GLU A 1 314 ? -9.535 16.617 20.620 1.00 87.38 314 GLU A CA 1
ATOM 2503 C C . GLU A 1 314 ? -10.711 16.228 21.523 1.00 87.38 314 GLU A C 1
ATOM 2505 O O . GLU A 1 314 ? -11.292 17.079 22.194 1.00 87.38 314 GLU A O 1
ATOM 2510 N N . HIS A 1 315 ? -11.021 14.932 21.599 1.00 85.56 315 HIS A N 1
ATOM 2511 C CA . HIS A 1 315 ? -12.169 14.426 22.354 1.00 85.56 315 HIS A CA 1
ATOM 2512 C C . HIS A 1 315 ? -11.834 14.048 23.803 1.00 85.56 315 HIS A C 1
ATOM 2514 O O . HIS A 1 315 ? -12.715 13.611 24.542 1.00 85.56 315 HIS A O 1
ATOM 2520 N N . GLY A 1 316 ? -10.573 14.194 24.225 1.00 80.50 316 GLY A N 1
ATOM 2521 C CA . GLY A 1 316 ? -10.147 13.883 25.591 1.00 80.50 316 GLY A CA 1
ATOM 2522 C C . GLY A 1 316 ? -10.386 12.422 25.987 1.00 80.50 316 GLY A C 1
ATOM 2523 O O . GLY A 1 316 ? -10.753 12.154 27.129 1.00 80.50 316 GLY A O 1
ATOM 2524 N N . VAL A 1 317 ? -10.184 11.480 25.054 1.00 80.88 317 VAL A N 1
ATOM 2525 C CA . VAL A 1 317 ? -10.456 10.036 25.242 1.00 80.88 317 VAL A CA 1
ATOM 2526 C C . VAL A 1 317 ? -9.722 9.460 26.458 1.00 80.88 317 VAL A C 1
ATOM 2528 O O . VAL A 1 317 ? -10.250 8.588 27.145 1.00 80.88 317 VAL A O 1
ATOM 2531 N N . TYR A 1 318 ? -8.528 9.980 26.755 1.00 75.81 318 TYR A N 1
ATOM 2532 C CA . TYR A 1 318 ? -7.782 9.657 27.968 1.00 75.81 318 TYR A CA 1
ATOM 2533 C C . TYR A 1 318 ? -7.853 10.819 28.972 1.00 75.81 318 TYR A C 1
ATOM 2535 O O . TYR A 1 318 ? -7.254 11.876 28.736 1.00 75.81 318 TYR A O 1
ATOM 2543 N N . PRO A 1 319 ? -8.535 10.659 30.118 1.00 55.09 319 PRO A N 1
ATOM 2544 C CA . PRO A 1 319 ? -8.553 11.688 31.148 1.00 55.09 319 PRO A CA 1
ATOM 2545 C C . PRO A 1 319 ? -7.229 11.701 31.942 1.00 55.09 319 PRO A C 1
ATOM 2547 O O . PRO A 1 319 ? -7.062 10.920 32.873 1.00 55.09 319 PRO A O 1
ATOM 2550 N N . ARG A 1 320 ? -6.320 12.650 31.640 1.00 52.47 320 ARG A N 1
ATOM 2551 C CA . ARG A 1 320 ? -5.111 13.001 32.448 1.00 52.47 320 ARG A CA 1
ATOM 2552 C C . ARG A 1 320 ? -4.063 11.849 32.594 1.00 52.47 320 ARG A C 1
ATOM 2554 O O . ARG A 1 320 ? -4.298 10.744 32.124 1.00 52.47 320 ARG A O 1
ATOM 2561 N N . PRO A 1 321 ? -2.823 12.091 33.092 1.00 50.56 321 PRO A N 1
ATOM 2562 C CA . PRO A 1 321 ? -1.601 11.466 32.548 1.00 50.56 321 PRO A CA 1
ATOM 2563 C C . PRO A 1 321 ? -1.320 10.010 32.969 1.00 50.56 321 PRO A C 1
ATOM 2565 O O . PRO A 1 321 ? -0.231 9.513 32.681 1.00 50.56 321 PRO A O 1
ATOM 2568 N N . THR A 1 322 ? -2.258 9.343 33.643 1.00 44.19 322 THR A N 1
ATOM 2569 C CA . THR A 1 322 ? -2.077 8.019 34.263 1.00 44.19 322 THR A CA 1
ATOM 2570 C C . THR A 1 322 ? -2.527 6.852 33.377 1.00 44.19 322 THR A C 1
ATOM 2572 O O . THR A 1 322 ? -2.284 5.703 33.733 1.00 44.19 322 THR A O 1
ATOM 2575 N N . SER A 1 323 ? -3.166 7.106 32.226 1.00 51.94 323 SER A N 1
ATOM 2576 C CA . SER A 1 323 ? -3.464 6.046 31.252 1.00 51.94 323 SER A CA 1
ATOM 2577 C C . SER A 1 323 ? -2.163 5.486 30.663 1.00 51.94 323 SER A C 1
ATOM 2579 O O . SER A 1 323 ? -1.214 6.256 30.471 1.00 51.94 323 SER A O 1
ATOM 2581 N N . PRO A 1 324 ? -2.086 4.185 30.331 1.00 56.56 324 PRO A N 1
ATOM 2582 C CA . PRO A 1 324 ? -0.888 3.600 29.744 1.00 56.56 324 PRO A CA 1
ATOM 2583 C C . PRO A 1 324 ? -0.569 4.289 28.411 1.00 56.56 324 PRO A C 1
ATOM 2585 O O . PRO A 1 324 ? -1.107 3.960 27.357 1.00 56.56 324 PRO A O 1
ATOM 2588 N N . LYS A 1 325 ? 0.372 5.244 28.451 1.00 67.94 325 LYS A N 1
ATOM 2589 C CA . LYS A 1 325 ? 0.925 5.930 27.271 1.00 67.94 325 LYS A CA 1
ATOM 2590 C C . LYS A 1 325 ? 1.470 4.946 26.238 1.00 67.94 325 LYS A C 1
ATOM 2592 O O . LYS A 1 325 ? 1.619 5.321 25.085 1.00 67.94 325 LYS A O 1
ATOM 2597 N N . VAL A 1 326 ? 1.702 3.698 26.638 1.00 84.44 326 VAL A N 1
ATOM 2598 C CA . VAL A 1 326 ? 2.214 2.587 25.839 1.00 84.44 326 VAL A CA 1
ATOM 2599 C C . VAL A 1 326 ? 1.464 2.413 24.515 1.00 84.44 326 VAL A C 1
ATOM 2601 O O . VAL A 1 326 ? 2.111 2.288 23.478 1.00 84.44 326 VAL A O 1
ATOM 2604 N N . VAL A 1 327 ? 0.123 2.452 24.499 1.00 85.88 327 VAL A N 1
ATOM 2605 C CA . VAL A 1 327 ? -0.642 2.251 23.249 1.00 85.88 327 VAL A CA 1
ATOM 2606 C C . VAL A 1 327 ? -0.473 3.449 22.307 1.00 85.88 327 VAL A C 1
ATOM 2608 O O . VAL A 1 327 ? -0.165 3.283 21.126 1.00 85.88 327 VAL A O 1
ATOM 2611 N N . ALA A 1 328 ? -0.560 4.670 22.837 1.00 83.94 328 ALA A N 1
ATOM 2612 C CA . ALA A 1 328 ? -0.322 5.890 22.065 1.00 83.94 328 ALA A CA 1
ATOM 2613 C C . ALA A 1 328 ? 1.142 6.013 21.588 1.00 83.94 328 ALA A C 1
ATOM 2615 O O . ALA A 1 328 ? 1.405 6.469 20.475 1.00 83.94 328 ALA A O 1
ATOM 2616 N N . GLU A 1 329 ? 2.111 5.592 22.401 1.00 88.12 329 GLU A N 1
ATOM 2617 C CA . GLU A 1 329 ? 3.532 5.515 22.051 1.00 88.12 329 GLU A CA 1
ATOM 2618 C C . GLU A 1 329 ? 3.776 4.479 20.957 1.00 88.12 329 GLU A C 1
ATOM 2620 O O . GLU A 1 329 ? 4.514 4.750 20.009 1.00 88.12 329 GLU A O 1
ATOM 2625 N N . ARG A 1 330 ? 3.092 3.331 21.013 1.00 90.19 330 ARG A N 1
ATOM 2626 C C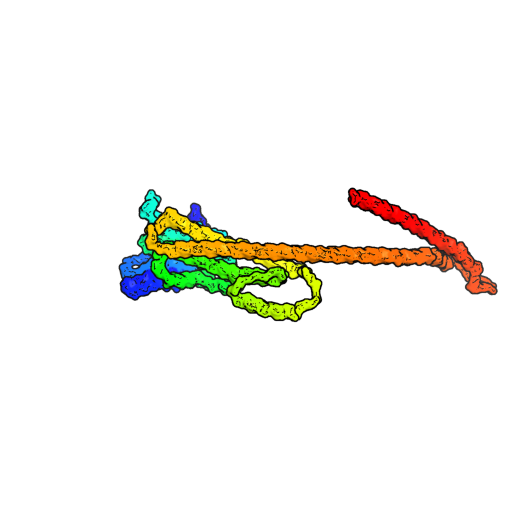A . ARG A 1 330 ? 3.140 2.333 19.945 1.00 90.19 330 ARG A CA 1
ATOM 2627 C C . ARG A 1 330 ? 2.574 2.879 18.637 1.00 90.19 330 ARG A C 1
ATOM 2629 O O . ARG A 1 330 ? 3.172 2.655 17.586 1.00 90.19 330 ARG A O 1
ATOM 2636 N N . LEU A 1 331 ? 1.484 3.642 18.686 1.00 89.56 331 LEU A N 1
ATOM 2637 C CA . LEU A 1 331 ? 0.927 4.303 17.506 1.00 89.56 331 LEU A CA 1
ATOM 2638 C C . LEU A 1 331 ? 1.886 5.367 16.933 1.00 89.56 331 LEU A C 1
ATOM 2640 O O . LEU A 1 331 ? 2.071 5.454 15.719 1.00 89.56 331 LEU A O 1
ATOM 2644 N N . LYS A 1 332 ? 2.594 6.119 17.788 1.00 90.50 332 LYS A N 1
ATOM 2645 C CA . LYS A 1 332 ? 3.680 7.022 17.354 1.00 90.50 332 LYS A CA 1
ATOM 2646 C C . LYS A 1 332 ? 4.863 6.264 16.745 1.00 90.50 332 LYS A C 1
ATOM 2648 O O . LYS A 1 332 ? 5.451 6.737 15.773 1.00 90.50 332 LYS A O 1
ATOM 2653 N N . ALA A 1 333 ? 5.210 5.092 17.272 1.00 91.62 333 ALA A N 1
ATOM 2654 C CA . ALA A 1 333 ? 6.241 4.240 16.686 1.00 91.62 333 ALA A CA 1
ATOM 2655 C C . ALA A 1 333 ? 5.823 3.735 15.292 1.00 91.62 333 ALA A C 1
ATOM 2657 O O . ALA A 1 333 ? 6.626 3.789 14.360 1.00 91.62 333 ALA A O 1
ATOM 2658 N N . ASN A 1 334 ? 4.556 3.339 15.114 1.00 91.19 334 ASN A N 1
ATOM 2659 C CA . ASN A 1 334 ? 3.997 2.989 13.802 1.00 91.19 334 ASN A CA 1
ATOM 2660 C C . ASN A 1 334 ? 4.164 4.142 12.797 1.00 91.19 334 ASN A C 1
ATOM 2662 O O . ASN A 1 334 ? 4.588 3.908 11.667 1.00 91.19 334 ASN A O 1
ATOM 2666 N N . LEU A 1 335 ? 3.946 5.394 13.218 1.00 92.69 335 LEU A N 1
ATOM 2667 C CA . LEU A 1 335 ? 4.155 6.575 12.373 1.00 92.69 335 LEU A CA 1
ATOM 2668 C C . LEU A 1 335 ? 5.593 6.684 11.834 1.00 92.69 335 LEU A C 1
ATOM 2670 O O . LEU A 1 335 ? 5.811 7.020 10.666 1.00 92.69 335 LEU A O 1
ATOM 2674 N N . HIS A 1 336 ? 6.583 6.393 12.680 1.00 92.38 336 HIS A N 1
ATOM 2675 C CA . HIS A 1 336 ? 7.996 6.446 12.297 1.00 92.38 336 HIS A CA 1
ATOM 2676 C C . HIS A 1 336 ? 8.339 5.330 11.306 1.00 92.38 336 HIS A C 1
ATOM 2678 O O . HIS A 1 336 ? 9.026 5.579 10.315 1.00 92.38 336 HIS A O 1
ATOM 2684 N N . VAL A 1 337 ? 7.806 4.124 11.529 1.00 93.56 337 VAL A N 1
ATOM 2685 C CA . VAL A 1 337 ? 7.954 2.994 10.600 1.00 93.56 337 VAL A CA 1
ATOM 2686 C C . VAL A 1 337 ? 7.310 3.315 9.250 1.00 93.56 337 VAL A C 1
ATOM 2688 O O . VAL A 1 337 ? 7.952 3.126 8.220 1.00 93.56 337 VAL A O 1
ATOM 2691 N N . ALA A 1 338 ? 6.091 3.860 9.240 1.00 94.50 338 ALA A N 1
ATOM 2692 C CA . ALA A 1 338 ? 5.395 4.268 8.021 1.00 94.50 338 ALA A CA 1
ATOM 2693 C C . ALA A 1 338 ? 6.213 5.292 7.217 1.00 94.50 338 ALA A C 1
ATOM 2695 O O . ALA A 1 338 ? 6.462 5.099 6.030 1.00 94.50 338 ALA A O 1
ATOM 2696 N N . THR A 1 339 ? 6.722 6.330 7.886 1.00 94.50 339 THR A N 1
ATOM 2697 C CA . THR A 1 339 ? 7.563 7.363 7.259 1.00 94.50 339 THR A CA 1
ATOM 2698 C C . THR A 1 339 ? 8.878 6.782 6.717 1.00 94.50 339 THR A C 1
ATOM 2700 O O . THR A 1 339 ? 9.359 7.184 5.660 1.00 94.50 339 THR A O 1
ATOM 2703 N N . GLY A 1 340 ? 9.479 5.820 7.424 1.00 92.75 340 GLY A N 1
ATOM 2704 C CA . GLY A 1 340 ? 10.675 5.117 6.956 1.00 92.75 340 GLY A CA 1
ATOM 2705 C C . GLY A 1 340 ? 10.419 4.263 5.710 1.00 92.75 340 GLY A C 1
ATOM 2706 O O . GLY A 1 340 ? 11.244 4.252 4.795 1.00 92.75 340 GLY A O 1
ATOM 2707 N N . LEU A 1 341 ? 9.270 3.583 5.650 1.00 92.69 341 LEU A N 1
ATOM 2708 C CA . LEU A 1 341 ? 8.851 2.801 4.484 1.00 92.69 341 LEU A CA 1
ATOM 2709 C C . LEU A 1 341 ? 8.591 3.685 3.265 1.00 92.69 341 LEU A C 1
ATOM 2711 O O . LEU A 1 341 ? 9.042 3.341 2.175 1.00 92.69 341 LEU A O 1
ATOM 2715 N N . ASP A 1 342 ? 7.931 4.825 3.459 1.00 92.75 342 ASP A N 1
ATOM 2716 C CA . ASP A 1 342 ? 7.682 5.815 2.407 1.00 92.75 342 ASP A CA 1
ATOM 2717 C C . ASP A 1 342 ? 8.996 6.305 1.771 1.00 92.75 342 ASP A C 1
ATOM 2719 O O . ASP A 1 342 ? 9.225 6.129 0.574 1.00 92.75 342 ASP A O 1
ATOM 2723 N N . ARG A 1 343 ? 9.959 6.736 2.598 1.00 92.50 343 ARG A N 1
ATOM 2724 C CA . ARG A 1 343 ? 11.310 7.112 2.133 1.00 92.50 343 ARG A CA 1
ATOM 2725 C C . ARG A 1 343 ? 12.044 5.968 1.429 1.00 92.50 343 ARG A C 1
ATOM 2727 O O . ARG A 1 343 ? 12.790 6.189 0.475 1.00 92.50 343 ARG A O 1
ATOM 2734 N N . SER A 1 344 ? 11.869 4.730 1.895 1.00 90.38 344 SER A N 1
ATOM 2735 C CA . SER A 1 344 ? 12.470 3.565 1.236 1.00 90.38 344 SER A CA 1
ATOM 2736 C C . SER A 1 344 ? 11.860 3.335 -0.151 1.00 90.38 344 SER A C 1
ATOM 2738 O O . SER A 1 344 ? 12.586 2.979 -1.078 1.00 90.38 344 SER A O 1
ATOM 2740 N N . LEU A 1 345 ? 10.554 3.552 -0.313 1.00 91.69 345 LEU A N 1
ATOM 2741 C CA . LEU A 1 345 ? 9.868 3.468 -1.603 1.00 91.69 345 LEU A CA 1
ATOM 2742 C C . LEU A 1 345 ? 10.264 4.615 -2.543 1.00 91.69 345 LEU A C 1
ATOM 2744 O O . LEU A 1 345 ? 10.430 4.370 -3.737 1.00 91.69 345 LEU A O 1
ATOM 2748 N N . ASP A 1 346 ? 10.480 5.831 -2.029 1.00 90.94 346 ASP A N 1
ATOM 2749 C CA . ASP A 1 346 ? 11.070 6.941 -2.794 1.00 90.94 346 ASP A CA 1
ATOM 2750 C C . ASP A 1 346 ? 12.435 6.565 -3.368 1.00 90.94 346 ASP A C 1
ATOM 2752 O O . ASP A 1 346 ? 12.683 6.738 -4.563 1.00 90.94 346 ASP A O 1
ATOM 2756 N N . SER A 1 347 ? 13.300 5.987 -2.532 1.00 90.12 347 SER A N 1
ATOM 2757 C CA . SER A 1 347 ? 14.624 5.534 -2.953 1.00 90.12 347 SER A CA 1
ATOM 2758 C C . SER A 1 347 ? 14.543 4.456 -4.041 1.00 90.12 347 SER A C 1
ATOM 2760 O O . SER A 1 347 ? 15.257 4.540 -5.041 1.00 90.12 347 SER A O 1
ATOM 2762 N N . LEU A 1 348 ? 13.650 3.470 -3.895 1.00 89.56 348 LEU A N 1
ATOM 2763 C CA . LEU A 1 348 ? 13.437 2.434 -4.913 1.00 89.56 348 LEU A CA 1
ATOM 2764 C C . LEU A 1 348 ? 12.899 3.008 -6.230 1.00 89.56 348 LEU A C 1
ATOM 2766 O O . LEU A 1 348 ? 13.346 2.595 -7.300 1.00 89.56 348 LEU A O 1
ATOM 2770 N N . GLN A 1 349 ? 11.989 3.985 -6.178 1.00 91.38 349 GLN A N 1
ATOM 2771 C CA . GLN A 1 349 ? 11.502 4.650 -7.388 1.00 91.38 349 GLN A CA 1
ATOM 2772 C C . GLN A 1 349 ? 12.620 5.434 -8.086 1.00 91.38 349 GLN A C 1
ATOM 2774 O O . GLN A 1 349 ? 12.780 5.313 -9.300 1.00 91.38 349 GLN A O 1
ATOM 2779 N N . ALA A 1 350 ? 13.421 6.196 -7.336 1.00 89.94 350 ALA A N 1
ATOM 2780 C CA . ALA A 1 350 ? 14.554 6.929 -7.894 1.00 89.94 350 ALA A CA 1
ATOM 2781 C C . ALA A 1 350 ? 15.554 5.982 -8.577 1.00 89.94 350 ALA A C 1
ATOM 2783 O O . ALA A 1 350 ? 15.991 6.252 -9.694 1.00 89.94 350 ALA A O 1
ATOM 2784 N N . ARG A 1 351 ? 15.851 4.833 -7.955 1.00 88.31 351 ARG A N 1
ATOM 2785 C CA . ARG A 1 351 ? 16.704 3.790 -8.544 1.00 88.31 351 ARG A CA 1
ATOM 2786 C C . ARG A 1 351 ? 16.153 3.266 -9.866 1.00 88.31 351 ARG A C 1
ATOM 2788 O O . ARG A 1 351 ? 16.892 3.241 -10.843 1.00 88.31 351 ARG A O 1
ATOM 2795 N N . LEU A 1 352 ? 14.872 2.897 -9.934 1.00 88.31 352 LEU A N 1
ATOM 2796 C CA . LEU A 1 352 ? 14.277 2.417 -11.187 1.00 88.31 352 LEU A CA 1
ATOM 2797 C C . LEU A 1 352 ? 14.234 3.490 -12.279 1.00 88.31 352 LEU A C 1
ATOM 2799 O O . LEU A 1 352 ? 14.470 3.168 -13.440 1.00 88.31 352 LEU A O 1
ATOM 2803 N N . ASN A 1 353 ? 13.994 4.755 -11.926 1.00 88.88 353 ASN A N 1
ATOM 2804 C CA . ASN A 1 353 ? 14.066 5.861 -12.884 1.00 88.88 353 ASN A CA 1
ATOM 2805 C C . ASN A 1 353 ? 15.479 6.010 -13.472 1.00 88.88 353 ASN A C 1
ATOM 2807 O O . ASN A 1 353 ? 15.622 6.232 -14.673 1.00 88.88 353 ASN A O 1
ATOM 2811 N N . LEU A 1 354 ? 16.527 5.834 -12.657 1.00 85.62 354 LEU A N 1
ATOM 2812 C CA . LEU A 1 354 ? 17.906 5.802 -13.153 1.00 85.62 354 LEU A CA 1
ATOM 2813 C C . LEU A 1 354 ? 18.121 4.638 -14.129 1.00 85.62 354 LEU A C 1
ATOM 2815 O O . LEU A 1 354 ? 18.661 4.859 -15.211 1.00 85.62 354 LEU A O 1
ATOM 2819 N N . GLN A 1 355 ? 17.646 3.430 -13.800 1.00 84.19 355 GLN A N 1
ATOM 2820 C CA . GLN A 1 355 ? 17.752 2.274 -14.704 1.00 84.19 355 GLN A CA 1
ATOM 2821 C C . GLN A 1 355 ? 17.028 2.510 -16.035 1.00 84.19 355 GLN A C 1
ATOM 2823 O O . GLN A 1 355 ? 17.550 2.173 -17.094 1.00 84.19 355 GLN A O 1
ATOM 2828 N N . LEU A 1 356 ? 15.842 3.120 -15.991 1.00 87.06 356 LEU A N 1
ATOM 2829 C CA . LEU A 1 356 ? 15.049 3.457 -17.172 1.00 87.06 356 LEU A CA 1
ATOM 2830 C C . LEU A 1 356 ? 15.780 4.454 -18.084 1.00 87.06 356 LEU A C 1
ATOM 2832 O O . LEU A 1 356 ? 15.835 4.253 -19.296 1.00 87.06 356 LEU A O 1
ATOM 2836 N N . ASN A 1 357 ? 16.407 5.480 -17.504 1.00 86.12 357 ASN A N 1
ATOM 2837 C CA . ASN A 1 357 ? 17.199 6.454 -18.257 1.00 86.12 357 ASN A CA 1
ATOM 2838 C C . ASN A 1 357 ? 18.423 5.810 -18.921 1.00 86.12 357 ASN A C 1
ATOM 2840 O O . ASN A 1 357 ? 18.724 6.095 -20.083 1.00 86.12 357 ASN A O 1
ATOM 2844 N N . VAL A 1 358 ? 19.111 4.911 -18.210 1.00 84.25 358 VAL A N 1
ATOM 2845 C CA . VAL A 1 358 ? 20.245 4.166 -18.774 1.00 84.25 358 VAL A CA 1
ATOM 2846 C C . VAL A 1 358 ? 19.783 3.253 -19.907 1.00 84.25 358 VAL A C 1
ATOM 2848 O O . VAL A 1 358 ? 20.397 3.238 -20.972 1.00 84.25 358 VAL A O 1
ATOM 2851 N N . LEU A 1 359 ? 18.666 2.549 -19.721 1.00 84.12 359 LEU A N 1
ATOM 2852 C CA . LEU A 1 359 ? 18.086 1.687 -20.744 1.00 84.12 359 LEU A CA 1
ATOM 2853 C C . LEU A 1 359 ? 17.744 2.468 -22.022 1.00 84.12 359 LEU A C 1
ATOM 2855 O O . LEU A 1 359 ? 18.107 2.031 -23.112 1.00 84.12 359 LEU A O 1
ATOM 2859 N N . TYR A 1 360 ? 17.125 3.647 -21.905 1.00 83.88 360 TYR A N 1
ATOM 2860 C CA . TYR A 1 360 ? 16.873 4.510 -23.064 1.00 83.88 360 TYR A CA 1
ATOM 2861 C C . TYR A 1 360 ? 18.155 5.020 -23.722 1.00 83.88 360 TYR A C 1
ATOM 2863 O O . TYR A 1 360 ? 18.220 5.086 -24.948 1.00 83.88 360 TYR A O 1
ATOM 2871 N N . SER A 1 361 ? 19.192 5.312 -22.937 1.00 85.19 361 SER A N 1
ATOM 2872 C CA . SER A 1 361 ? 20.496 5.725 -23.468 1.00 85.19 361 SER A CA 1
ATOM 2873 C C . SER A 1 361 ? 21.151 4.603 -24.283 1.00 85.19 361 SER A C 1
ATOM 2875 O O . SER A 1 361 ? 21.653 4.851 -25.378 1.00 85.19 361 SER A O 1
ATOM 2877 N N . PHE A 1 362 ? 21.079 3.355 -23.806 1.00 81.06 362 PHE A N 1
ATOM 2878 C CA . PHE A 1 362 ? 21.560 2.188 -24.552 1.00 81.06 362 PHE A CA 1
ATOM 2879 C C . PHE A 1 362 ? 20.759 1.924 -25.826 1.00 81.06 362 PHE A C 1
ATOM 2881 O O . PHE A 1 362 ? 21.356 1.631 -26.863 1.00 81.06 362 PHE A O 1
ATOM 2888 N N . ILE A 1 363 ? 19.430 2.059 -25.787 1.00 81.56 363 ILE A N 1
ATOM 2889 C CA . ILE A 1 363 ? 18.589 1.919 -26.987 1.00 81.56 363 ILE A CA 1
ATOM 2890 C C . ILE A 1 363 ? 18.976 2.981 -28.024 1.00 81.56 363 ILE A C 1
ATOM 2892 O O . ILE A 1 363 ? 19.276 2.635 -29.163 1.00 81.56 363 ILE A O 1
ATOM 2896 N N . ALA A 1 364 ? 19.084 4.249 -27.618 1.00 80.75 364 ALA A N 1
ATOM 2897 C CA . ALA A 1 364 ? 19.485 5.331 -28.513 1.00 80.75 364 ALA A CA 1
ATOM 2898 C C . ALA A 1 364 ? 20.891 5.114 -29.104 1.00 80.75 364 ALA A C 1
ATOM 2900 O O . ALA A 1 364 ? 21.113 5.352 -30.289 1.00 80.75 364 ALA A O 1
ATOM 2901 N N . GLN A 1 365 ? 21.848 4.621 -28.310 1.00 80.12 365 GLN A N 1
ATOM 2902 C CA . GLN A 1 365 ? 23.187 4.280 -28.799 1.00 80.12 365 GLN A CA 1
ATOM 2903 C C . GLN A 1 365 ? 23.154 3.133 -29.819 1.00 80.12 365 GLN A C 1
ATOM 2905 O O . GLN A 1 365 ? 23.909 3.158 -30.793 1.00 80.12 365 GLN A O 1
ATOM 2910 N N . THR A 1 366 ? 22.263 2.161 -29.618 1.00 78.62 366 THR A N 1
ATOM 2911 C CA . THR A 1 366 ? 22.046 1.038 -30.537 1.00 78.62 366 THR A CA 1
ATOM 2912 C C . THR A 1 366 ? 21.483 1.506 -31.869 1.00 78.62 366 THR A C 1
ATOM 2914 O O . THR A 1 366 ? 22.054 1.199 -32.917 1.00 78.62 366 THR A O 1
ATOM 2917 N N . ASP A 1 367 ? 20.447 2.337 -31.836 1.00 79.44 367 ASP A N 1
ATOM 2918 C CA . ASP A 1 367 ? 19.847 2.904 -33.042 1.00 79.44 367 ASP A CA 1
ATOM 2919 C C . ASP A 1 367 ? 20.840 3.797 -33.800 1.00 79.44 367 ASP A C 1
ATOM 2921 O O . ASP A 1 367 ? 20.984 3.674 -35.017 1.00 79.44 367 ASP A O 1
ATOM 2925 N N . ASN A 1 368 ? 21.611 4.623 -33.084 1.00 81.31 368 ASN A N 1
ATOM 2926 C CA . ASN A 1 368 ? 22.666 5.446 -33.679 1.00 81.31 368 ASN A CA 1
ATOM 2927 C C . ASN A 1 368 ? 23.775 4.596 -34.318 1.00 81.31 368 ASN A C 1
ATOM 2929 O O . ASN A 1 368 ? 24.279 4.942 -35.388 1.00 81.31 368 ASN A O 1
ATOM 2933 N N . HIS A 1 369 ? 24.155 3.475 -33.696 1.00 79.19 369 HIS A N 1
ATOM 2934 C CA . HIS A 1 369 ? 25.142 2.557 -34.261 1.00 79.19 369 HIS A CA 1
ATOM 2935 C C . HIS A 1 369 ? 24.632 1.908 -35.553 1.00 79.19 369 HIS A C 1
ATOM 2937 O O . HIS A 1 369 ? 25.352 1.895 -36.553 1.00 79.19 369 HIS A O 1
ATOM 2943 N N . HIS A 1 370 ? 23.384 1.432 -35.567 1.00 76.06 370 HIS A N 1
ATOM 2944 C CA . HIS A 1 370 ? 22.760 0.877 -36.769 1.00 76.06 370 HIS A CA 1
ATOM 2945 C C . HIS A 1 370 ? 22.615 1.922 -37.878 1.00 76.06 370 HIS A C 1
ATOM 2947 O O . HIS A 1 370 ? 22.949 1.637 -39.028 1.00 76.06 370 HIS A O 1
ATOM 2953 N N . ALA A 1 371 ? 22.204 3.149 -37.548 1.00 77.94 371 ALA A N 1
ATOM 2954 C CA . ALA A 1 371 ? 22.137 4.251 -38.505 1.00 77.94 371 ALA A CA 1
ATOM 2955 C C . ALA A 1 371 ? 23.519 4.566 -39.106 1.00 77.94 371 ALA A C 1
ATOM 2957 O O . ALA A 1 371 ? 23.649 4.723 -40.320 1.00 77.94 371 ALA A O 1
ATOM 2958 N N . ALA A 1 372 ? 24.573 4.580 -38.283 1.00 85.12 372 ALA A N 1
ATOM 2959 C CA . ALA A 1 372 ? 25.943 4.775 -38.750 1.00 85.12 372 ALA A CA 1
ATOM 2960 C C . ALA A 1 372 ? 26.433 3.620 -39.645 1.00 85.12 372 ALA A C 1
ATOM 2962 O O . ALA A 1 372 ? 27.121 3.862 -40.639 1.00 85.12 372 ALA A O 1
ATOM 2963 N N . GLN A 1 373 ? 26.078 2.369 -39.329 1.00 82.12 373 GLN A N 1
ATOM 2964 C CA . GLN A 1 373 ? 26.385 1.208 -40.171 1.00 82.12 373 GLN A CA 1
ATOM 2965 C C . GLN A 1 373 ? 25.664 1.282 -41.522 1.00 82.12 373 GLN A C 1
ATOM 2967 O O . GLN A 1 373 ? 26.304 1.108 -42.558 1.00 82.12 373 GLN A O 1
ATOM 2972 N N . LEU A 1 374 ? 24.368 1.604 -41.525 1.00 78.38 374 LEU A N 1
ATOM 2973 C CA . LEU A 1 374 ? 23.584 1.790 -42.748 1.00 78.38 374 LEU A CA 1
ATOM 2974 C C . LEU A 1 374 ? 24.160 2.910 -43.621 1.00 78.38 374 LEU A C 1
ATOM 2976 O O . LEU A 1 374 ? 24.327 2.719 -44.824 1.00 78.38 374 LEU A O 1
ATOM 2980 N N . ALA A 1 375 ? 24.545 4.041 -43.023 1.00 83.50 375 ALA A N 1
ATOM 2981 C CA . ALA A 1 375 ? 25.199 5.129 -43.744 1.00 83.50 375 ALA A CA 1
ATOM 2982 C C . ALA A 1 375 ? 26.510 4.663 -44.404 1.00 83.50 375 ALA A C 1
ATOM 2984 O O . ALA A 1 375 ? 26.720 4.903 -45.593 1.00 83.50 375 ALA A O 1
ATOM 2985 N N . ARG A 1 376 ? 27.363 3.922 -43.681 1.00 87.69 376 ARG A N 1
ATOM 2986 C CA . ARG A 1 376 ? 28.611 3.362 -44.238 1.00 87.69 376 ARG A CA 1
ATOM 2987 C C . ARG A 1 376 ? 28.353 2.396 -45.394 1.00 87.69 376 ARG A C 1
ATOM 2989 O O . ARG A 1 376 ? 29.011 2.514 -46.425 1.00 87.69 376 ARG A O 1
ATOM 2996 N N . LEU A 1 377 ? 27.391 1.485 -45.243 1.00 80.56 377 LEU A N 1
ATOM 2997 C CA . LEU A 1 377 ? 27.005 0.551 -46.302 1.00 80.56 377 LEU A CA 1
ATOM 2998 C C . LEU A 1 377 ? 26.465 1.288 -47.531 1.00 80.56 377 LEU A C 1
ATOM 3000 O O . LEU A 1 377 ? 26.817 0.931 -48.649 1.00 80.56 377 LEU A O 1
ATOM 3004 N N . SER A 1 378 ? 25.677 2.352 -47.347 1.00 77.00 378 SER A N 1
ATOM 3005 C CA . SER A 1 378 ? 25.163 3.158 -48.462 1.00 77.00 378 SER A CA 1
ATOM 3006 C C . SER A 1 378 ? 26.276 3.866 -49.242 1.00 77.00 378 SER A C 1
ATOM 3008 O O . SER A 1 378 ? 26.242 3.886 -50.469 1.00 77.00 378 SER A O 1
ATOM 3010 N N . VAL A 1 379 ? 27.305 4.377 -48.552 1.00 89.31 379 VAL A N 1
ATOM 3011 C CA . VAL A 1 379 ? 28.479 4.997 -49.189 1.00 89.31 379 VAL A CA 1
ATOM 3012 C C . VAL A 1 379 ? 29.277 3.959 -49.974 1.00 89.31 379 VAL A C 1
ATOM 3014 O O . VAL A 1 379 ? 29.665 4.217 -51.111 1.00 89.31 379 VAL A O 1
ATOM 3017 N N . GLN A 1 380 ? 29.491 2.771 -49.403 1.00 85.31 380 GLN A N 1
ATOM 3018 C CA . GLN A 1 380 ? 30.165 1.672 -50.100 1.00 85.31 380 GLN A CA 1
ATOM 3019 C C . GLN A 1 380 ? 29.375 1.208 -51.324 1.00 85.31 380 GLN A C 1
ATOM 3021 O O . GLN A 1 380 ? 29.951 1.038 -52.395 1.00 85.31 380 GLN A O 1
ATOM 3026 N N . LEU A 1 381 ? 28.056 1.058 -51.186 1.00 77.31 381 LEU A N 1
ATOM 3027 C CA . LEU A 1 381 ? 27.174 0.698 -52.289 1.00 77.31 381 LEU A CA 1
ATOM 3028 C C . LEU A 1 381 ? 27.203 1.764 -53.390 1.00 77.31 381 LEU A C 1
ATOM 3030 O O . LEU A 1 381 ? 27.267 1.412 -54.565 1.00 77.31 381 LEU A O 1
ATOM 3034 N N . ALA A 1 382 ? 27.211 3.052 -53.037 1.00 77.50 382 ALA A N 1
ATOM 3035 C CA . ALA A 1 382 ? 27.337 4.144 -53.998 1.00 77.50 382 ALA A CA 1
ATOM 3036 C C . ALA A 1 382 ? 28.686 4.116 -54.742 1.00 77.50 382 ALA A C 1
ATOM 3038 O O . ALA A 1 382 ? 28.705 4.325 -55.956 1.00 77.50 382 ALA A O 1
ATOM 3039 N N . ASP A 1 383 ? 29.800 3.808 -54.063 1.00 81.81 383 ASP A N 1
ATOM 3040 C CA . ASP A 1 383 ? 31.112 3.647 -54.715 1.00 81.81 383 ASP A CA 1
ATOM 3041 C C . ASP A 1 383 ? 31.135 2.431 -55.655 1.00 81.81 383 ASP A C 1
ATOM 3043 O O . ASP A 1 383 ? 31.539 2.552 -56.812 1.00 81.81 383 ASP A O 1
ATOM 3047 N N . MET A 1 384 ? 30.633 1.274 -55.208 1.00 72.19 384 MET A N 1
ATOM 3048 C CA . MET A 1 384 ? 30.534 0.073 -56.051 1.00 72.19 384 MET A CA 1
ATOM 3049 C C . MET A 1 384 ? 29.641 0.317 -57.274 1.00 72.19 384 MET A C 1
ATOM 3051 O O . MET A 1 384 ? 30.055 0.042 -58.395 1.00 72.19 384 MET A O 1
ATOM 3055 N N . THR A 1 385 ? 28.476 0.940 -57.087 1.00 70.38 385 THR A N 1
ATOM 3056 C CA . THR A 1 385 ? 27.554 1.294 -58.182 1.00 70.38 385 THR A CA 1
ATOM 3057 C C . THR A 1 385 ? 28.196 2.286 -59.159 1.00 70.38 385 THR A C 1
ATOM 3059 O O . THR A 1 385 ? 28.029 2.178 -60.374 1.00 70.38 385 THR A O 1
ATOM 3062 N N . SER A 1 386 ? 28.977 3.249 -58.653 1.00 74.31 386 SER A N 1
ATOM 3063 C CA . SER A 1 386 ? 29.740 4.188 -59.486 1.00 74.31 386 SER A CA 1
ATOM 3064 C C . SER A 1 386 ? 30.765 3.461 -60.367 1.00 74.31 386 SER A C 1
ATOM 3066 O O . SER A 1 386 ? 30.887 3.766 -61.560 1.00 74.31 386 SER A O 1
ATOM 3068 N N . ARG A 1 387 ? 31.466 2.462 -59.811 1.00 72.56 387 ARG A N 1
ATOM 3069 C CA . ARG A 1 387 ? 32.410 1.611 -60.554 1.00 72.56 387 ARG A CA 1
ATOM 3070 C C . ARG A 1 387 ? 31.707 0.705 -61.561 1.00 72.56 387 ARG A C 1
ATOM 3072 O O . ARG A 1 387 ? 32.164 0.633 -62.699 1.00 72.56 387 ARG A O 1
ATOM 3079 N N . ASP A 1 388 ? 30.578 0.099 -61.206 1.00 71.38 388 ASP A N 1
ATOM 3080 C CA . ASP A 1 388 ? 29.755 -0.681 -62.143 1.00 71.38 388 ASP A CA 1
ATOM 3081 C C . ASP A 1 388 ? 29.271 0.174 -63.321 1.00 71.38 388 ASP A C 1
ATOM 3083 O O . ASP A 1 388 ? 29.214 -0.291 -64.462 1.00 71.38 388 ASP A O 1
ATOM 3087 N N . GLY A 1 389 ? 29.054 1.473 -63.093 1.00 75.38 389 GLY A N 1
ATOM 3088 C CA . GLY A 1 389 ? 28.810 2.443 -64.154 1.00 75.38 389 GLY A CA 1
ATOM 3089 C C . GLY A 1 389 ? 29.927 2.509 -65.207 1.00 75.38 389 GLY A C 1
ATOM 3090 O O . GLY A 1 389 ? 29.643 2.835 -66.359 1.00 75.38 389 GLY A O 1
ATOM 3091 N N . ALA A 1 390 ? 31.185 2.196 -64.872 1.00 70.06 390 ALA A N 1
ATOM 3092 C CA . ALA A 1 390 ? 32.280 2.078 -65.843 1.00 70.06 390 ALA A CA 1
ATOM 3093 C C . ALA A 1 390 ? 32.146 0.815 -66.708 1.00 70.06 390 ALA A C 1
ATOM 3095 O O . ALA A 1 390 ? 32.240 0.904 -67.933 1.00 70.06 390 ALA A O 1
ATOM 3096 N N . SER A 1 391 ? 31.846 -0.331 -66.096 1.00 76.25 391 SER A N 1
ATOM 3097 C CA . SER A 1 391 ? 31.593 -1.592 -66.807 1.00 76.25 391 SER A CA 1
ATOM 3098 C C . SER A 1 391 ? 30.398 -1.475 -67.761 1.00 76.25 391 SER A C 1
ATOM 3100 O O . SER A 1 391 ? 30.475 -1.892 -68.918 1.00 76.25 391 SER A O 1
ATOM 3102 N N . MET A 1 392 ? 29.322 -0.814 -67.324 1.00 78.31 392 MET A N 1
ATOM 3103 C CA . MET A 1 392 ? 28.133 -0.555 -68.145 1.00 78.31 392 MET A CA 1
ATOM 3104 C C . MET A 1 392 ? 28.456 0.296 -69.384 1.00 78.31 392 MET A C 1
ATOM 3106 O O . MET A 1 392 ? 27.941 0.038 -70.473 1.00 78.31 392 MET A O 1
ATOM 3110 N N . LYS A 1 393 ? 29.365 1.272 -69.252 1.00 79.50 393 LYS A N 1
ATOM 3111 C CA . LYS A 1 393 ? 29.835 2.089 -70.384 1.00 79.50 393 LYS A CA 1
ATOM 3112 C C . LYS A 1 393 ? 30.650 1.275 -71.386 1.00 79.50 393 LYS A C 1
ATOM 3114 O O . LYS A 1 393 ? 30.512 1.498 -72.584 1.00 79.50 393 LYS A O 1
ATOM 3119 N N . ILE A 1 394 ? 31.469 0.331 -70.919 1.00 80.81 394 ILE A N 1
ATOM 3120 C CA . ILE A 1 394 ? 32.264 -0.541 -71.797 1.00 80.81 394 ILE A CA 1
ATOM 3121 C C . ILE A 1 394 ? 31.347 -1.458 -72.615 1.00 80.81 394 ILE A C 1
ATOM 3123 O O . ILE A 1 394 ? 31.526 -1.574 -73.824 1.00 80.81 394 ILE A O 1
ATOM 3127 N N . LEU A 1 395 ? 30.322 -2.054 -72.000 1.00 81.56 395 LEU A N 1
ATOM 3128 C CA . LEU A 1 395 ? 29.357 -2.886 -72.726 1.00 81.56 395 LEU A CA 1
ATOM 3129 C C . LEU A 1 395 ? 28.572 -2.077 -73.775 1.00 81.56 395 LEU A C 1
ATOM 3131 O O . LEU A 1 395 ? 28.392 -2.527 -74.910 1.00 81.56 395 LEU A O 1
ATOM 3135 N N . ALA A 1 396 ? 28.151 -0.858 -73.427 1.00 80.81 396 ALA A N 1
ATOM 3136 C CA . ALA A 1 396 ? 27.509 0.064 -74.365 1.00 80.81 396 ALA A CA 1
ATOM 3137 C C . ALA A 1 396 ? 28.439 0.446 -75.534 1.00 80.81 396 ALA A C 1
ATOM 3139 O O . ALA A 1 396 ? 28.003 0.531 -76.681 1.00 80.81 396 ALA A O 1
ATOM 3140 N N . LEU A 1 397 ? 29.737 0.627 -75.272 1.00 81.12 397 LEU A N 1
ATOM 3141 C CA . LEU A 1 397 ? 30.729 0.888 -76.315 1.00 81.12 397 LEU A CA 1
ATOM 3142 C C . LEU A 1 397 ? 30.880 -0.311 -77.261 1.00 81.12 397 LEU A C 1
ATOM 3144 O O . LEU A 1 397 ? 30.824 -0.140 -78.476 1.00 81.12 397 LEU A O 1
ATOM 3148 N N . ILE A 1 398 ? 31.026 -1.520 -76.711 1.00 85.88 398 ILE A N 1
ATOM 3149 C CA . ILE A 1 398 ? 31.140 -2.760 -77.492 1.00 85.88 398 ILE A CA 1
ATOM 3150 C C . ILE A 1 398 ? 29.915 -2.913 -78.399 1.00 85.88 398 ILE A C 1
ATOM 3152 O O . ILE A 1 398 ? 30.053 -3.042 -79.613 1.00 85.88 398 ILE A O 1
ATOM 3156 N N . THR A 1 399 ? 28.708 -2.818 -77.840 1.00 83.81 399 THR A N 1
ATOM 3157 C CA . THR A 1 399 ? 27.465 -2.921 -78.622 1.00 83.81 399 THR A CA 1
ATOM 3158 C C . THR A 1 399 ? 27.375 -1.854 -79.717 1.00 83.81 399 THR A C 1
ATOM 3160 O O . THR A 1 399 ? 27.023 -2.190 -80.843 1.00 83.81 399 THR A O 1
ATOM 3163 N N . THR A 1 400 ? 27.785 -0.609 -79.450 1.00 84.69 400 THR A N 1
ATOM 3164 C CA . THR A 1 400 ? 27.803 0.486 -80.445 1.00 84.69 400 THR A CA 1
ATOM 3165 C C . THR A 1 400 ? 28.736 0.208 -81.630 1.00 84.69 400 THR A C 1
ATOM 3167 O O . THR A 1 400 ? 28.432 0.611 -82.753 1.00 84.69 400 THR A O 1
ATOM 3170 N N . ILE A 1 401 ? 29.854 -0.490 -81.406 1.00 82.62 401 ILE A N 1
ATOM 3171 C CA . ILE A 1 401 ? 30.804 -0.875 -82.463 1.00 82.62 401 ILE A CA 1
ATOM 3172 C C . ILE A 1 401 ? 30.263 -2.048 -83.291 1.00 82.62 401 ILE A C 1
ATOM 3174 O O . ILE A 1 401 ? 30.416 -2.065 -84.511 1.00 82.62 401 ILE A O 1
ATOM 3178 N N . PHE A 1 402 ? 29.619 -3.027 -82.650 1.00 81.31 402 PHE A N 1
ATOM 3179 C CA . PHE A 1 402 ? 29.131 -4.232 -83.327 1.00 81.31 402 PHE A CA 1
ATOM 3180 C C . PHE A 1 402 ? 27.788 -4.043 -84.050 1.00 81.31 402 PHE A C 1
ATOM 3182 O O . PHE A 1 402 ? 27.551 -4.713 -85.058 1.00 81.31 402 PHE A O 1
ATOM 3189 N N . LEU A 1 403 ? 26.915 -3.143 -83.580 1.00 83.88 403 LEU A N 1
ATOM 3190 C CA . LEU A 1 403 ? 25.569 -2.933 -84.137 1.00 83.88 403 LEU A CA 1
ATOM 3191 C C . LEU A 1 403 ? 25.566 -2.553 -85.638 1.00 83.88 403 LEU A C 1
ATOM 3193 O O . LEU A 1 403 ? 24.799 -3.150 -86.392 1.00 83.88 403 LEU A O 1
ATOM 3197 N N . PRO A 1 404 ? 26.419 -1.628 -86.127 1.00 80.94 404 PRO A N 1
ATOM 3198 C CA . PRO A 1 404 ? 26.445 -1.258 -87.543 1.00 80.94 404 PRO A CA 1
ATOM 3199 C C . PRO A 1 404 ? 26.953 -2.401 -88.424 1.00 80.94 404 PRO A C 1
ATOM 3201 O O . PRO A 1 404 ? 26.372 -2.681 -89.469 1.00 80.94 404 PRO A O 1
ATOM 3204 N N . GLY A 1 405 ? 28.009 -3.094 -87.984 1.00 79.56 405 GLY A N 1
ATOM 3205 C CA . GLY A 1 405 ? 28.591 -4.215 -88.723 1.00 79.56 405 GLY A CA 1
ATOM 3206 C C . GLY A 1 405 ? 27.628 -5.396 -88.844 1.00 79.56 405 GLY A C 1
ATOM 3207 O O . GLY A 1 405 ? 27.460 -5.947 -89.929 1.00 79.56 405 GLY A O 1
ATOM 3208 N N . THR A 1 406 ? 26.935 -5.741 -87.756 1.00 82.56 406 THR A N 1
ATOM 3209 C CA . THR A 1 406 ? 25.918 -6.807 -87.756 1.00 82.56 406 THR A CA 1
ATOM 3210 C C . THR A 1 406 ? 24.683 -6.438 -88.576 1.00 82.56 406 THR A C 1
ATOM 3212 O O . THR A 1 406 ? 24.178 -7.285 -89.315 1.00 82.56 406 THR A O 1
ATOM 3215 N N . TYR A 1 407 ? 24.222 -5.184 -88.524 1.00 81.44 407 TYR A N 1
ATOM 3216 C CA . TYR A 1 407 ? 23.111 -4.708 -89.354 1.00 81.44 407 TYR A CA 1
ATOM 3217 C C . TYR A 1 407 ? 23.433 -4.805 -90.849 1.00 81.44 407 TYR A C 1
ATOM 3219 O O . TYR A 1 407 ? 22.655 -5.369 -91.619 1.00 81.44 407 TYR A O 1
ATOM 3227 N N . VAL A 1 408 ? 24.616 -4.331 -91.250 1.00 80.00 408 VAL A N 1
ATOM 3228 C CA . VAL A 1 408 ? 25.087 -4.444 -92.633 1.00 80.00 408 VAL A CA 1
ATOM 3229 C C . VAL A 1 408 ? 25.218 -5.920 -93.021 1.00 80.00 408 VAL A C 1
ATOM 3231 O O . VAL A 1 408 ? 24.625 -6.331 -94.011 1.00 80.00 408 VAL A O 1
ATOM 3234 N N . ALA A 1 409 ? 25.872 -6.762 -92.215 1.00 77.94 409 ALA A N 1
ATOM 3235 C CA . ALA A 1 409 ? 25.980 -8.199 -92.492 1.00 77.94 409 ALA A CA 1
ATOM 3236 C C . ALA A 1 409 ? 24.610 -8.888 -92.672 1.00 77.94 409 ALA A C 1
ATOM 3238 O O . ALA A 1 409 ? 24.455 -9.738 -93.547 1.00 77.94 409 ALA A O 1
ATOM 3239 N N . THR A 1 410 ? 23.599 -8.484 -91.897 1.00 80.06 410 THR A N 1
ATOM 3240 C CA . THR A 1 410 ? 22.230 -9.009 -92.014 1.00 80.06 410 THR A CA 1
ATOM 3241 C C . THR A 1 410 ? 21.562 -8.569 -93.316 1.00 80.06 410 THR A C 1
ATOM 3243 O O . THR A 1 410 ? 20.995 -9.407 -94.009 1.00 80.06 410 THR A O 1
ATOM 3246 N N . LEU A 1 411 ? 21.683 -7.294 -93.702 1.00 75.69 411 LEU A N 1
ATOM 3247 C CA . LEU A 1 411 ? 21.167 -6.793 -94.984 1.00 75.69 411 LEU A CA 1
ATOM 3248 C C . LEU A 1 411 ? 21.792 -7.509 -96.189 1.00 75.69 411 LEU A C 1
ATOM 3250 O O . LEU A 1 411 ? 21.107 -7.791 -97.171 1.00 75.69 411 LEU A O 1
ATOM 3254 N N . PHE A 1 412 ? 23.084 -7.834 -96.104 1.00 69.75 412 PHE A N 1
ATOM 3255 C CA . PHE A 1 412 ? 23.780 -8.623 -97.122 1.00 69.75 412 PHE A CA 1
ATOM 3256 C C . PHE A 1 412 ? 23.374 -10.113 -97.108 1.00 69.75 412 PHE A C 1
ATOM 3258 O O . PHE A 1 412 ? 23.472 -10.768 -98.144 1.00 69.75 412 PHE A O 1
ATOM 3265 N N . SER A 1 413 ? 22.884 -10.637 -95.977 1.00 69.44 413 SER A N 1
ATOM 3266 C CA . SER A 1 413 ? 22.374 -12.012 -95.826 1.00 69.44 413 SER A CA 1
ATOM 3267 C C . SER A 1 413 ? 20.945 -12.180 -96.362 1.00 69.44 413 SER A C 1
ATOM 3269 O O . SER A 1 413 ? 20.604 -13.204 -96.954 1.00 69.44 413 SER A O 1
ATOM 3271 N N . THR A 1 414 ? 20.098 -11.154 -96.233 1.00 62.38 414 THR A N 1
ATOM 3272 C CA . THR A 1 414 ? 18.719 -11.164 -96.736 1.00 62.38 414 THR A CA 1
ATOM 3273 C C . THR A 1 414 ? 18.672 -10.850 -98.233 1.00 62.38 414 THR A C 1
ATOM 3275 O O . THR A 1 414 ? 18.229 -9.782 -98.641 1.00 62.38 414 THR A O 1
ATOM 3278 N N . SER A 1 415 ? 19.145 -11.777 -99.070 1.00 56.44 415 SER A N 1
ATOM 3279 C CA . SER A 1 415 ? 18.807 -11.927 -100.504 1.00 56.44 415 SER A CA 1
ATOM 3280 C C . SER A 1 415 ? 18.950 -10.720 -101.461 1.00 56.44 415 SER A C 1
ATOM 3282 O O . SER A 1 415 ? 18.568 -10.832 -102.621 1.00 56.44 415 SER A O 1
ATOM 3284 N N . MET A 1 416 ? 19.515 -9.583 -101.041 1.00 53.28 416 MET A N 1
ATOM 3285 C CA . MET A 1 416 ? 19.707 -8.404 -101.905 1.00 53.28 416 MET A CA 1
ATOM 3286 C C . MET A 1 416 ? 20.848 -8.574 -102.920 1.00 53.28 416 MET A C 1
ATOM 3288 O O . MET A 1 416 ? 20.892 -7.853 -103.913 1.00 53.28 416 MET A O 1
ATOM 3292 N N . PHE A 1 417 ? 21.745 -9.544 -102.712 1.00 55.47 417 PHE A N 1
ATOM 3293 C CA . PHE A 1 417 ? 22.821 -9.883 -103.644 1.00 55.47 417 PHE A CA 1
ATOM 3294 C C . PHE A 1 417 ? 22.632 -11.312 -104.157 1.00 55.47 417 PHE A C 1
ATOM 3296 O O . PHE A 1 417 ? 22.650 -12.267 -103.384 1.00 55.47 417 PHE A O 1
ATOM 3303 N N . ASN A 1 418 ? 22.430 -11.463 -105.466 1.00 54.34 418 ASN A N 1
ATOM 3304 C CA . ASN A 1 418 ? 22.312 -12.767 -106.110 1.00 54.34 418 ASN A CA 1
ATOM 3305 C C . ASN A 1 418 ? 23.720 -13.343 -106.345 1.00 54.34 418 ASN A C 1
ATOM 3307 O O . ASN A 1 418 ? 24.452 -12.869 -107.211 1.00 54.34 418 ASN A O 1
ATOM 3311 N N . TRP A 1 419 ? 24.109 -14.349 -105.559 1.00 57.34 419 TRP A N 1
ATOM 3312 C CA . TRP A 1 419 ? 25.434 -14.993 -105.585 1.00 57.34 419 TRP A CA 1
ATOM 3313 C C . TRP A 1 419 ? 25.576 -16.077 -106.669 1.00 57.34 419 TRP A C 1
ATOM 3315 O O . TRP A 1 419 ? 26.379 -16.998 -106.529 1.00 57.34 419 TRP A O 1
ATOM 3325 N N . ALA A 1 420 ? 24.809 -15.994 -107.756 1.00 47.50 420 ALA A N 1
ATOM 3326 C CA . ALA A 1 420 ? 24.939 -16.912 -108.881 1.00 47.50 420 ALA A CA 1
ATOM 3327 C C . ALA A 1 420 ? 26.280 -16.683 -109.606 1.00 47.50 420 ALA A C 1
ATOM 3329 O O . ALA A 1 420 ? 26.392 -15.833 -110.490 1.00 47.50 420 ALA A O 1
ATOM 3330 N N . ALA A 1 421 ? 27.306 -17.438 -109.210 1.00 47.84 421 ALA A N 1
ATOM 3331 C CA . ALA A 1 421 ? 28.562 -17.552 -109.935 1.00 47.84 421 ALA A CA 1
ATOM 3332 C C . ALA A 1 421 ? 28.295 -18.159 -111.323 1.00 47.84 421 ALA A C 1
ATOM 3334 O O . ALA A 1 421 ? 27.768 -19.266 -111.427 1.00 47.84 421 ALA A O 1
ATOM 3335 N N . LYS A 1 422 ? 28.660 -17.438 -112.388 1.00 41.84 422 LYS A N 1
ATOM 3336 C CA . LYS A 1 422 ? 28.914 -18.048 -113.697 1.00 41.84 422 LYS A CA 1
ATOM 3337 C C . LYS A 1 422 ? 30.385 -18.446 -113.741 1.00 41.84 422 LYS A C 1
ATOM 3339 O O . LYS A 1 422 ? 31.246 -17.603 -113.517 1.00 41.84 422 LYS A O 1
ATOM 3344 N N . ASP A 1 423 ? 30.589 -19.738 -113.966 1.00 44.53 423 ASP A N 1
ATOM 3345 C CA . ASP A 1 423 ? 31.815 -20.491 -114.233 1.00 44.53 423 ASP A CA 1
ATOM 3346 C C . ASP A 1 423 ? 33.145 -19.719 -114.232 1.00 44.53 423 ASP A C 1
ATOM 3348 O O . ASP A 1 423 ? 33.435 -18.940 -115.138 1.00 44.53 423 ASP A O 1
ATOM 3352 N N . GLY A 1 424 ? 34.014 -20.069 -113.276 1.00 52.66 424 GLY A N 1
ATOM 3353 C CA . GLY A 1 424 ? 35.460 -20.057 -113.518 1.00 52.66 424 GLY A CA 1
ATOM 3354 C C . GLY A 1 424 ? 36.337 -19.108 -112.705 1.00 52.66 424 GLY A C 1
ATOM 3355 O O . GLY A 1 424 ? 37.547 -19.188 -112.877 1.00 52.66 424 GLY A O 1
ATOM 3356 N N . GLU A 1 425 ? 35.814 -18.286 -111.792 1.00 43.59 425 GLU A N 1
ATOM 3357 C CA . GLU A 1 425 ? 36.664 -17.487 -110.892 1.00 43.59 425 GLU A CA 1
ATOM 3358 C C . GLU A 1 425 ? 36.116 -17.417 -109.463 1.00 43.59 425 GLU A C 1
ATOM 3360 O O . GLU A 1 425 ? 34.975 -17.031 -109.239 1.00 43.59 425 GLU A O 1
ATOM 3365 N N . GLY A 1 426 ? 36.982 -17.785 -108.510 1.00 47.91 426 GLY A N 1
ATOM 3366 C CA . GLY A 1 426 ? 36.988 -17.353 -107.110 1.00 47.91 426 GLY A CA 1
ATOM 3367 C C . GLY A 1 426 ? 35.726 -17.597 -106.278 1.00 47.91 426 GLY A C 1
ATOM 3368 O O . GLY A 1 426 ? 34.723 -16.911 -106.418 1.00 47.91 426 GLY A O 1
ATOM 3369 N N . LEU A 1 427 ? 35.838 -18.434 -105.240 1.00 51.16 427 LEU A N 1
ATOM 3370 C CA . LEU A 1 427 ? 34.838 -18.554 -104.161 1.00 51.16 427 LEU A CA 1
ATOM 3371 C C . LEU A 1 427 ? 34.577 -17.240 -103.366 1.00 51.16 427 LEU A C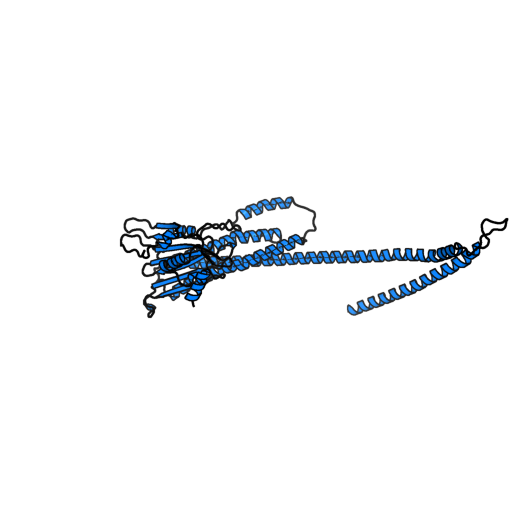 1
ATOM 3373 O O . LEU A 1 427 ? 33.829 -17.252 -102.391 1.00 51.16 427 LEU A O 1
ATOM 3377 N N . LEU A 1 428 ? 35.154 -16.102 -103.774 1.00 47.72 428 LEU A N 1
ATOM 3378 C CA . LEU A 1 428 ? 34.874 -14.759 -103.267 1.00 47.72 428 LEU A CA 1
ATOM 3379 C C . LEU A 1 428 ? 34.327 -13.885 -104.412 1.00 47.72 428 LEU A C 1
ATOM 3381 O O . LEU A 1 428 ? 35.077 -13.469 -105.290 1.00 47.72 428 LEU A O 1
ATOM 3385 N N . SER A 1 429 ? 33.031 -13.562 -104.386 1.00 53.00 429 SER A N 1
ATOM 3386 C CA . SER A 1 429 ? 32.435 -12.584 -105.314 1.00 53.00 429 SER A CA 1
ATOM 3387 C C . SER A 1 429 ? 33.153 -11.233 -105.217 1.00 53.00 429 SER A C 1
ATOM 3389 O O . SER A 1 429 ? 33.320 -10.692 -104.119 1.00 53.00 429 SER A O 1
ATOM 3391 N N . GLY A 1 430 ? 33.509 -10.640 -106.364 1.00 57.91 430 GLY A N 1
ATOM 3392 C CA . GLY A 1 430 ? 34.192 -9.338 -106.484 1.00 57.91 430 GLY A CA 1
ATOM 3393 C C . GLY A 1 430 ? 33.451 -8.130 -105.879 1.00 57.91 430 GLY A C 1
ATOM 3394 O O . GLY A 1 430 ? 33.974 -7.021 -105.878 1.00 57.91 430 GLY A O 1
ATOM 3395 N N . HIS A 1 431 ? 32.258 -8.333 -105.315 1.00 60.09 431 HIS A N 1
ATOM 3396 C CA . HIS A 1 431 ? 31.463 -7.316 -104.621 1.00 60.09 431 HIS A CA 1
ATOM 3397 C C . HIS A 1 431 ? 31.715 -7.266 -103.102 1.00 60.09 431 HIS A C 1
ATOM 3399 O O . HIS A 1 431 ? 31.127 -6.434 -102.412 1.00 60.09 431 HIS A O 1
ATOM 3405 N N . PHE A 1 432 ? 32.621 -8.097 -102.567 1.00 64.75 432 PHE A N 1
ATOM 3406 C CA . PHE A 1 432 ? 33.023 -8.076 -101.150 1.00 64.75 432 PHE A CA 1
ATOM 3407 C C . PHE A 1 432 ? 33.549 -6.702 -100.686 1.00 64.75 432 PHE A C 1
ATOM 3409 O O . PHE A 1 432 ? 33.423 -6.345 -99.515 1.00 64.75 432 PHE A O 1
ATOM 3416 N N . TRP A 1 433 ? 34.075 -5.879 -101.601 1.00 72.19 433 TRP A N 1
ATOM 3417 C CA . TRP A 1 433 ? 34.517 -4.514 -101.293 1.00 72.19 433 TRP A CA 1
ATOM 3418 C C . TRP A 1 433 ? 33.370 -3.577 -100.873 1.00 72.19 433 TRP A C 1
ATOM 3420 O O . TRP A 1 433 ? 33.580 -2.680 -100.058 1.00 72.19 433 TRP A O 1
ATOM 3430 N N . ILE A 1 434 ? 32.144 -3.800 -101.367 1.00 73.12 434 ILE A N 1
ATOM 3431 C CA . ILE A 1 434 ? 30.976 -2.952 -101.060 1.00 73.12 434 ILE A CA 1
ATOM 3432 C C . ILE A 1 434 ? 30.594 -3.068 -99.579 1.00 73.12 434 ILE A C 1
ATOM 3434 O O . ILE A 1 434 ? 30.224 -2.071 -98.960 1.00 73.12 434 ILE A O 1
ATOM 3438 N N . TYR A 1 435 ? 30.757 -4.255 -98.984 1.00 73.00 435 TYR A N 1
ATOM 3439 C CA . TYR A 1 435 ? 30.584 -4.452 -97.545 1.00 73.00 435 TYR A CA 1
ATOM 3440 C C . TYR A 1 435 ? 31.488 -3.502 -96.748 1.00 73.00 435 TYR A C 1
ATOM 3442 O O . TYR A 1 435 ? 30.998 -2.759 -95.901 1.00 73.00 435 TYR A O 1
ATOM 3450 N N . TRP A 1 436 ? 32.785 -3.451 -97.069 1.00 78.50 436 TRP A N 1
ATOM 3451 C CA . TRP A 1 436 ? 33.737 -2.561 -96.396 1.00 78.50 436 TRP A CA 1
ATOM 3452 C C . TRP A 1 436 ? 33.472 -1.081 -96.696 1.00 78.50 436 TRP A C 1
ATOM 3454 O O . TRP A 1 436 ? 33.560 -0.252 -95.791 1.00 78.50 436 TRP A O 1
ATOM 3464 N N . ALA A 1 437 ? 33.069 -0.753 -97.927 1.00 81.94 437 ALA A N 1
ATOM 3465 C CA . ALA A 1 437 ? 32.743 0.611 -98.338 1.00 81.94 437 ALA A CA 1
ATOM 3466 C C . ALA A 1 437 ? 31.517 1.197 -97.612 1.00 81.94 437 ALA A C 1
ATOM 3468 O O . ALA A 1 437 ? 31.440 2.411 -97.452 1.00 81.94 437 ALA A O 1
ATOM 3469 N N . VAL A 1 438 ? 30.579 0.362 -97.150 1.00 79.50 438 VAL A N 1
ATOM 3470 C CA . VAL A 1 438 ? 29.384 0.802 -96.404 1.00 79.50 438 VAL A CA 1
ATOM 3471 C C . VAL A 1 438 ? 29.561 0.632 -94.893 1.00 79.50 438 VAL A C 1
ATOM 3473 O O . VAL A 1 438 ? 29.219 1.531 -94.123 1.00 79.50 438 VAL A O 1
ATOM 3476 N N . ALA A 1 439 ? 30.129 -0.489 -94.447 1.00 79.12 439 ALA A N 1
ATOM 3477 C CA . ALA A 1 439 ? 30.284 -0.794 -93.028 1.00 79.12 439 ALA A CA 1
ATOM 3478 C C . ALA A 1 439 ? 31.265 0.157 -92.326 1.00 79.12 439 ALA A C 1
ATOM 3480 O O . ALA A 1 439 ? 30.992 0.590 -91.204 1.00 79.12 439 ALA A O 1
ATOM 3481 N N . VAL A 1 440 ? 32.385 0.517 -92.969 1.00 82.44 440 VAL A N 1
ATOM 3482 C CA . VAL A 1 440 ? 33.410 1.373 -92.347 1.00 82.44 440 VAL A CA 1
ATOM 3483 C C . VAL A 1 440 ? 32.890 2.798 -92.106 1.00 82.44 440 VAL A C 1
ATOM 3485 O O . VAL A 1 440 ? 32.970 3.250 -90.960 1.00 82.44 440 VAL A O 1
ATOM 3488 N N . PRO A 1 441 ? 32.288 3.503 -93.088 1.00 86.12 441 PRO A N 1
ATOM 3489 C CA . PRO A 1 441 ? 31.728 4.832 -92.846 1.00 86.12 441 PRO A CA 1
ATOM 3490 C C . PRO A 1 441 ? 30.582 4.819 -91.837 1.00 86.12 441 PRO A C 1
ATOM 3492 O O . PRO A 1 441 ? 30.528 5.690 -90.972 1.00 86.12 441 PRO A O 1
ATOM 3495 N N . LEU A 1 442 ? 29.697 3.816 -91.895 1.00 83.19 442 LEU A N 1
ATOM 3496 C CA . LEU A 1 442 ? 28.571 3.715 -90.967 1.00 83.19 442 LEU A CA 1
ATOM 3497 C C . LEU A 1 442 ? 29.052 3.541 -89.520 1.00 83.19 442 LEU A C 1
ATOM 3499 O O . LEU A 1 442 ? 28.553 4.215 -88.622 1.00 83.19 442 LEU A O 1
ATOM 3503 N N . THR A 1 443 ? 30.077 2.712 -89.309 1.00 84.38 443 THR A N 1
ATOM 3504 C CA . THR A 1 443 ? 30.730 2.540 -88.001 1.00 84.38 443 THR A CA 1
ATOM 3505 C C . THR A 1 443 ? 31.391 3.840 -87.535 1.00 84.38 443 THR A C 1
ATOM 3507 O O . THR A 1 443 ? 31.315 4.201 -86.363 1.00 84.38 443 THR A O 1
ATOM 3510 N N . PHE A 1 444 ? 31.996 4.600 -88.451 1.00 86.12 444 PHE A N 1
ATOM 3511 C CA . PHE A 1 444 ? 32.591 5.894 -88.121 1.00 86.12 444 PHE A CA 1
ATOM 3512 C C . PHE A 1 444 ? 31.534 6.924 -87.699 1.00 86.12 444 PHE A C 1
ATOM 3514 O O . PHE A 1 444 ? 31.758 7.679 -86.752 1.00 86.12 444 PHE A O 1
ATOM 3521 N N . VAL A 1 445 ? 30.369 6.932 -88.355 1.00 87.12 445 VAL A N 1
ATOM 3522 C CA . VAL A 1 445 ? 29.239 7.813 -88.024 1.00 87.12 445 VAL A CA 1
ATOM 3523 C C . VAL A 1 445 ? 28.647 7.460 -86.661 1.00 87.12 445 VAL A C 1
ATOM 3525 O O . VAL A 1 445 ? 28.440 8.362 -85.849 1.00 87.12 445 VAL A O 1
ATOM 3528 N N . THR A 1 446 ? 28.420 6.177 -86.363 1.00 85.31 446 THR A N 1
ATOM 3529 C CA . THR A 1 446 ? 27.875 5.764 -85.058 1.00 85.31 446 THR A CA 1
ATOM 3530 C C . THR A 1 446 ? 28.844 6.041 -83.912 1.00 85.31 446 THR A C 1
ATOM 3532 O O . THR A 1 446 ? 28.429 6.581 -82.885 1.00 85.31 446 THR A O 1
ATOM 3535 N N . ILE A 1 447 ? 30.141 5.767 -84.098 1.00 84.75 447 ILE A N 1
ATOM 3536 C CA . ILE A 1 447 ? 31.179 6.101 -83.113 1.00 84.75 447 ILE A CA 1
ATOM 3537 C C . ILE A 1 447 ? 31.267 7.618 -82.926 1.00 84.75 447 ILE A C 1
ATOM 3539 O O . ILE A 1 447 ? 31.323 8.087 -81.790 1.00 84.75 447 ILE A O 1
ATOM 3543 N N . SER A 1 448 ? 31.233 8.400 -84.010 1.00 85.00 448 SER A N 1
ATOM 3544 C CA . SER A 1 448 ? 31.282 9.867 -83.940 1.00 85.00 448 SER A CA 1
ATOM 3545 C C . SER A 1 448 ? 30.058 10.447 -83.229 1.00 85.00 448 SER A C 1
ATOM 3547 O O . SER A 1 448 ? 30.206 11.341 -82.395 1.00 85.00 448 SER A O 1
ATOM 3549 N N . GLY A 1 449 ? 28.860 9.916 -83.496 1.00 86.38 449 GLY A N 1
ATOM 3550 C CA . GLY A 1 449 ? 27.626 10.301 -82.809 1.00 86.38 449 GLY A CA 1
ATOM 3551 C C . GLY A 1 449 ? 27.676 9.999 -81.309 1.00 86.38 449 GLY A C 1
ATOM 3552 O O . GLY A 1 449 ? 27.387 10.878 -80.496 1.00 86.38 449 GLY A O 1
ATOM 3553 N N . TRP A 1 450 ? 28.125 8.798 -80.930 1.00 84.81 450 TRP A N 1
ATOM 3554 C CA . TRP A 1 450 ? 28.313 8.423 -79.525 1.00 84.81 450 TRP A CA 1
ATOM 3555 C C . TRP A 1 450 ? 29.383 9.280 -78.837 1.00 84.81 450 TRP A C 1
ATOM 3557 O O . TRP A 1 450 ? 29.157 9.776 -77.736 1.00 84.81 450 TRP A O 1
ATOM 3567 N N . ALA A 1 451 ? 30.519 9.527 -79.496 1.00 83.62 451 ALA A N 1
ATOM 3568 C CA . ALA A 1 451 ? 31.600 10.353 -78.962 1.00 83.62 451 ALA A CA 1
ATOM 3569 C C . ALA A 1 451 ? 31.171 11.814 -78.762 1.00 83.62 451 ALA A C 1
ATOM 3571 O O . ALA A 1 451 ? 31.551 12.440 -77.768 1.00 83.62 451 ALA A O 1
ATOM 3572 N N . LEU A 1 452 ? 30.367 12.363 -79.678 1.00 86.00 452 LEU A N 1
ATOM 3573 C CA . LEU A 1 452 ? 29.816 13.709 -79.554 1.00 86.00 452 LEU A CA 1
ATOM 3574 C C . LEU A 1 452 ? 28.813 13.793 -78.398 1.00 86.00 452 LEU A C 1
ATOM 3576 O O . LEU A 1 452 ? 28.934 14.685 -77.558 1.00 86.00 452 LEU A O 1
ATOM 3580 N N . TRP A 1 453 ? 27.877 12.843 -78.310 1.00 85.50 453 TRP A N 1
ATOM 3581 C CA . TRP A 1 453 ? 26.921 12.763 -77.203 1.00 85.50 453 TRP A CA 1
ATOM 3582 C C . TRP A 1 453 ? 27.634 12.620 -75.854 1.00 85.50 453 TRP A C 1
ATOM 3584 O O . TRP A 1 453 ? 27.368 13.378 -74.923 1.00 85.50 453 TRP A O 1
ATOM 3594 N N . TRP A 1 454 ? 28.630 11.734 -75.782 1.00 82.31 454 TRP A N 1
ATOM 3595 C CA . TRP A 1 454 ? 29.460 11.527 -74.600 1.00 82.31 454 TRP A CA 1
ATOM 3596 C C . TRP A 1 454 ? 30.197 12.801 -74.174 1.00 82.31 454 TRP A C 1
ATOM 3598 O O . TRP A 1 454 ? 30.219 13.141 -72.989 1.00 82.31 454 TRP A O 1
ATOM 3608 N N . ARG A 1 455 ? 30.785 13.546 -75.122 1.00 83.38 455 ARG A N 1
ATOM 3609 C CA . ARG A 1 455 ? 31.447 14.831 -74.836 1.00 83.38 455 ARG A CA 1
ATOM 3610 C C . ARG A 1 455 ? 30.470 15.882 -74.312 1.00 83.38 455 ARG A C 1
ATOM 3612 O O . ARG A 1 455 ? 30.815 16.604 -73.381 1.00 83.38 455 ARG A O 1
ATOM 3619 N N . ILE A 1 456 ? 29.267 15.965 -74.874 1.00 84.44 456 ILE A N 1
ATOM 3620 C CA . ILE A 1 456 ? 28.243 16.919 -74.426 1.00 84.44 456 ILE A CA 1
ATOM 3621 C C . ILE A 1 456 ? 27.767 16.564 -73.012 1.00 84.44 456 ILE A C 1
ATOM 3623 O O . ILE A 1 456 ? 27.723 17.434 -72.142 1.00 84.44 456 ILE A O 1
ATOM 3627 N N . GLU A 1 457 ? 27.470 15.291 -72.756 1.00 81.88 457 GLU A N 1
ATOM 3628 C CA . GLU A 1 457 ? 26.965 14.823 -71.462 1.00 81.88 457 GLU A CA 1
ATOM 3629 C C . GLU A 1 457 ? 28.015 14.961 -70.349 1.00 81.88 457 GLU A C 1
ATOM 3631 O O . GLU A 1 457 ? 27.724 15.436 -69.248 1.00 81.88 457 GLU A O 1
ATOM 3636 N N . THR A 1 458 ? 29.279 14.645 -70.650 1.00 79.00 458 THR A N 1
ATOM 3637 C CA . THR A 1 458 ? 30.387 14.851 -69.705 1.00 79.00 458 THR A CA 1
ATOM 3638 C C . THR A 1 458 ? 30.648 16.327 -69.412 1.00 79.00 458 THR A C 1
ATOM 3640 O O . THR A 1 458 ? 30.963 16.662 -68.270 1.00 79.00 458 THR A O 1
ATOM 3643 N N . GLN A 1 459 ? 30.486 17.231 -70.384 1.00 80.56 459 GLN A N 1
ATOM 3644 C CA . GLN A 1 459 ? 30.591 18.673 -70.138 1.00 80.56 459 GLN A CA 1
ATOM 3645 C C . GLN A 1 459 ? 29.430 19.207 -69.291 1.00 80.56 459 GLN A C 1
ATOM 3647 O O . GLN A 1 459 ? 29.668 19.993 -68.374 1.00 80.56 459 GLN A O 1
ATOM 3652 N N . ARG A 1 460 ? 28.194 18.757 -69.544 1.00 77.56 460 ARG A N 1
ATOM 3653 C CA . ARG A 1 460 ? 27.019 19.111 -68.728 1.00 77.56 460 ARG A CA 1
ATOM 3654 C C . ARG A 1 460 ? 27.172 18.640 -67.283 1.00 77.56 460 ARG A C 1
ATOM 3656 O O . ARG A 1 460 ? 26.986 19.428 -66.361 1.00 77.56 460 ARG A O 1
ATOM 3663 N N . SER A 1 461 ? 27.610 17.396 -67.098 1.00 71.94 461 SER A N 1
ATOM 3664 C CA . SER A 1 461 ? 27.860 16.806 -65.779 1.00 71.94 461 SER A CA 1
ATOM 3665 C C . SER A 1 461 ? 28.968 17.527 -64.999 1.00 71.94 461 SER A C 1
ATOM 3667 O O . SER A 1 461 ? 28.892 17.626 -63.777 1.00 71.94 461 SER A O 1
ATOM 3669 N N . ARG A 1 462 ? 30.010 18.029 -65.682 1.00 74.38 462 ARG A N 1
ATOM 3670 C CA . ARG A 1 462 ? 31.092 18.803 -65.045 1.00 74.38 462 ARG A CA 1
ATOM 3671 C C . ARG A 1 462 ? 30.613 20.177 -64.586 1.00 74.38 462 ARG A C 1
ATOM 3673 O O . ARG A 1 462 ? 30.787 20.496 -63.419 1.00 74.38 462 ARG A O 1
ATOM 3680 N N . ARG A 1 463 ? 29.918 20.923 -65.452 1.00 76.19 463 ARG A N 1
ATOM 3681 C CA . ARG A 1 463 ? 29.361 22.243 -65.101 1.00 76.19 463 ARG A CA 1
ATOM 3682 C C . ARG A 1 463 ? 28.408 22.167 -63.904 1.00 76.19 463 ARG A C 1
ATOM 3684 O O . ARG A 1 463 ? 28.552 22.937 -62.968 1.00 76.19 463 ARG A O 1
ATOM 3691 N N . ALA A 1 464 ? 27.525 21.165 -63.873 1.00 72.06 464 ALA A N 1
ATOM 3692 C CA . ALA A 1 464 ? 26.605 20.964 -62.752 1.00 72.06 464 ALA A CA 1
ATOM 3693 C C . ALA A 1 464 ? 27.314 20.642 -61.417 1.00 72.06 464 ALA A C 1
ATOM 3695 O O . ALA A 1 464 ? 26.827 21.018 -60.352 1.00 72.06 464 ALA A O 1
ATOM 3696 N N . ARG A 1 465 ? 28.465 19.951 -61.450 1.00 70.94 465 ARG A N 1
ATOM 3697 C CA . ARG A 1 465 ? 29.289 19.700 -60.252 1.00 70.94 465 ARG A CA 1
ATOM 3698 C C . ARG A 1 465 ? 30.008 20.961 -59.780 1.00 70.94 465 ARG A C 1
ATOM 3700 O O . ARG A 1 465 ? 30.055 21.207 -58.575 1.00 70.94 465 ARG A O 1
ATOM 3707 N N . ASP A 1 466 ? 30.532 21.751 -60.711 1.00 77.06 466 ASP A N 1
ATOM 3708 C CA . ASP A 1 466 ? 31.228 22.998 -60.393 1.00 77.06 466 ASP A CA 1
ATOM 3709 C C . ASP A 1 466 ? 30.256 24.014 -59.763 1.00 77.06 466 ASP A C 1
ATOM 3711 O O . ASP A 1 466 ? 30.581 24.592 -58.724 1.00 77.06 466 ASP A O 1
ATOM 3715 N N . ASP A 1 467 ? 29.026 24.123 -60.279 1.00 74.31 467 ASP A N 1
ATOM 3716 C CA . ASP A 1 467 ? 27.966 24.977 -59.718 1.00 74.31 467 ASP A CA 1
ATOM 3717 C C . ASP A 1 467 ? 27.536 24.526 -58.306 1.00 74.31 467 ASP A C 1
ATOM 3719 O O . ASP A 1 467 ? 27.382 25.349 -57.399 1.00 74.31 467 ASP A O 1
ATOM 3723 N N . ALA A 1 468 ? 27.410 23.213 -58.072 1.00 67.56 468 ALA A N 1
ATOM 3724 C CA . ALA A 1 468 ? 27.080 22.666 -56.752 1.00 67.56 468 ALA A CA 1
ATOM 3725 C C . ALA A 1 468 ? 28.191 22.913 -55.713 1.00 67.56 468 ALA A C 1
ATOM 3727 O O . ALA A 1 468 ? 27.902 23.201 -54.549 1.00 67.56 468 ALA A O 1
ATOM 3728 N N . SER A 1 469 ? 29.461 22.836 -56.126 1.00 65.62 469 SER A N 1
ATOM 3729 C CA . SER A 1 469 ? 30.606 23.095 -55.242 1.00 65.62 469 SER A CA 1
ATOM 3730 C C . SER A 1 469 ? 30.738 24.574 -54.850 1.00 65.62 469 SER A C 1
ATOM 3732 O O . SER A 1 469 ? 31.008 24.872 -53.686 1.00 65.62 469 SER A O 1
ATOM 3734 N N . HIS A 1 470 ? 30.451 25.501 -55.771 1.00 67.56 470 HIS A N 1
ATOM 3735 C CA . HIS A 1 470 ? 30.406 26.939 -55.482 1.00 67.56 470 HIS A CA 1
ATOM 3736 C C . HIS A 1 470 ? 29.209 27.324 -54.595 1.00 67.56 470 HIS A C 1
ATOM 3738 O O . HIS A 1 470 ? 29.346 28.164 -53.704 1.00 67.56 470 HIS A O 1
ATOM 3744 N N . GLY A 1 471 ? 28.047 26.683 -54.777 1.00 63.56 471 GLY A N 1
ATOM 3745 C CA . GLY A 1 471 ? 26.885 26.878 -53.901 1.00 63.56 471 GLY A CA 1
ATOM 3746 C C . GLY A 1 471 ? 27.139 26.414 -52.461 1.00 63.56 471 GLY A C 1
ATOM 3747 O O . GLY A 1 471 ? 26.808 27.122 -51.509 1.00 63.56 471 GLY A O 1
ATOM 3748 N N . ALA A 1 472 ? 27.803 25.267 -52.284 1.00 59.22 472 ALA A N 1
ATOM 3749 C CA . ALA A 1 472 ? 28.165 24.753 -50.964 1.00 59.22 472 ALA A CA 1
ATOM 3750 C C . ALA A 1 472 ? 29.175 25.654 -50.221 1.00 59.22 472 ALA A C 1
ATOM 3752 O O . ALA A 1 472 ? 29.089 25.780 -49.000 1.00 59.22 472 ALA A O 1
ATOM 3753 N N . SER A 1 473 ? 30.093 26.330 -50.930 1.00 61.25 473 SER A N 1
ATOM 3754 C CA . SER A 1 473 ? 31.051 27.250 -50.295 1.00 61.25 473 SER A CA 1
ATOM 3755 C C . SER A 1 473 ? 30.443 28.590 -49.863 1.00 61.25 473 SER A C 1
ATOM 3757 O O . SER A 1 473 ? 31.028 29.264 -49.019 1.00 61.25 473 SER A O 1
ATOM 3759 N N . MET A 1 474 ? 29.298 28.999 -50.427 1.00 56.75 474 MET A N 1
ATOM 3760 C CA . MET A 1 474 ? 28.581 30.208 -49.986 1.00 56.75 474 MET A CA 1
ATOM 3761 C C . MET A 1 474 ? 27.712 29.975 -48.746 1.00 56.75 474 MET A C 1
ATOM 3763 O O . MET A 1 474 ? 27.566 30.888 -47.946 1.00 56.75 474 MET A O 1
ATOM 3767 N N . ILE A 1 475 ? 27.142 28.778 -48.574 1.00 55.12 475 ILE A N 1
ATOM 3768 C CA . ILE A 1 475 ? 26.240 28.464 -47.447 1.00 55.12 475 ILE A CA 1
ATOM 3769 C C . ILE A 1 475 ? 27.021 28.198 -46.145 1.00 55.12 475 ILE A C 1
ATOM 3771 O O . ILE A 1 475 ? 26.478 28.339 -45.054 1.00 55.12 475 ILE A O 1
ATOM 3775 N N . GLY A 1 476 ? 28.301 27.829 -46.244 1.00 50.50 476 GLY A N 1
ATOM 3776 C CA . GLY A 1 476 ? 29.180 27.575 -45.097 1.00 50.50 476 GLY A CA 1
ATOM 3777 C C . GLY A 1 476 ? 29.951 28.789 -44.562 1.00 50.50 476 GLY A C 1
ATOM 3778 O O . GLY A 1 476 ? 30.907 28.575 -43.816 1.00 50.50 476 GLY A O 1
ATOM 3779 N N . ARG A 1 477 ? 29.609 30.022 -44.963 1.00 40.56 477 ARG A N 1
ATOM 3780 C CA . ARG A 1 477 ? 30.302 31.254 -44.547 1.00 40.56 477 ARG A CA 1
ATOM 3781 C C . ARG A 1 477 ? 29.439 32.176 -43.704 1.00 40.56 477 ARG A C 1
ATOM 3783 O O . ARG A 1 477 ? 28.249 32.336 -44.049 1.00 40.56 477 ARG A O 1
#

Sequence (477 aa):
MFRAERQRALASADCRDTQLWLLECCDAAQSAGTPTVRCEAWSSERLRAWPITLRSTGPDQPKVKIRLAACNAMLFGELRLHLSRGEYEVLEKELDLHPCTLPSIEVRYGALEQHVEYKDPTQPSRGLRKLYFVLKPTGKYEIFSHGLSCTYDFETGTTTGMLFGDGVTSTARCVEEPSLAFGILQDLQSHLEQCPDLWSDPLLVPTVFLGFHLRRVNAYVSRSLTEQIMRLEDELGVTRVGRRDSEQNVQAHKTFNRHRHEEDPEGPKGLLGKEKAMRLTIRVNTHLTRLLVAKQLPIWNCEASKAILHFVQEHGVYPRPTSPKVVAERLKANLHVATGLDRSLDSLQARLNLQLNVLYSFIAQTDNHHAAQLARLSVQLADMTSRDGASMKILALITTIFLPGTYVATLFSTSMFNWAAKDGEGLLSGHFWIYWAVAVPLTFVTISGWALWWRIETQRSRRARDDASHGASMIGR

Secondary structure (DSSP, 8-state):
-HHHHHHHHHHH-EE-S--EEEEEEEPPPTTTPPPEEEEEEE-HHHHHT--S--S--STTSPPEEEEEEEEEEEEESEEEESS-HHHHHHHHHHTT--TTHHHHHH-TT-EEEEEEEESSTT-GGG-EEEEEEEEEPPP-TTT--EEEEEEEETTTTEEEEEEEETTSSS----SS-GGG---HHHHHHHHHHT-GGGTT-TTHHHHHHHHHHHHHHHHIIIIIIHHHHHHHHHHHTS-----TT-HHHHHHHHHHHHHTTTS-S-S-TT---HHHHHHHHHHHHHHHHHHHHHHHHHHHHHHHHHHHHHHHHHTT-S-STTS-HHHHHHHHHHHHHHHHHHHHHHHHHHHHHHHHHHHHHHHHHHHHHHHHHHHHHHHHHHHHHHHHHHHHHHHHHHHHHHHHHHHHHHHHHTTSS-----SSS-SS-TTHHHHHHHHHHHHHHHHHHHHHHHHHHHHHHHHHHHHHHHHHHHHT-

Nearest PDB structures (foldseek):
  8d9o-assembly1_A  TM=3.032E-01  e=2.199E-01  synthetic construct
  6z0c-assembly1_A  TM=3.913E-01  e=9.238E-01  Escherichia coli
  5vju-assembly1_A  TM=2.980E-01  e=6.533E-01  synthetic construct
  8d9p-assembly1_A  TM=3.567E-01  e=1.515E+00  synthetic construct

Radius of gyration: 45.11 Å; Cα contacts (8 Å, |Δi|>4): 571; chains: 1; bounding box: 66×53×156 Å

Foldseek 3Di:
DLVVLLVVLLVQEDEAAAFKKKWWWWPAFPPDGHTDIDIDTDHPVCLVVPPLDPPPPDSRDTATLEIEMEWEWDDDPTTYTNAHSVSVVSLCNSLVFDSCQSVQSNDQQWDWDKDWDAPDPVDLVNATQKIWIWGWHHADLQLWTKIKTWMAGPVRLHIGTYIYTHQQNHQPCPPLCNQNRDHLPVVVSVVCSVCVVCSSPPLQVVLSVLVVLLVSLCSCLQPPLQVLLQVLCVLLPDDHDDDPPDPVVVVVVVVVVVVVVPDDDDDPPQADDPVSLVVSLVSLVVSLVVLVSSLRRLVSSLVNLVVVLVVCVVSVVDPDDPPPCVSNVSSVVSNVSSVVSNVSSVVSNVSSVVSNVVSVVSVVVNVVVVVVVVVVVVVVVVVVVVVVVVVVVVVVVVCLQVVLLVVLVVVVVPPPDDPDDDDDDDPDPPCPVVSVVRSVVVSVVSVVVVVVVVVVVVVVVVVVVVVVVVVVVVVVD

Mean predicted aligned error: 15.0 Å